Protein AF-A0AAV5E9N5-F1 (afdb_monomer)

InterPro domains:
  IPR011989 Armadillo-like helical [G3DSA:1.25.10.10] (47-480)
  IPR015403 Mon2/Sec7/BIG1-like, HDS [PF09324] (140-222)
  IPR016024 Armadillo-type fold [SSF48371] (84-468)
  IPR032817 Mon2, C-terminal [PF16206] (298-365)

Radius of gyration: 35.7 Å; Cα contacts (8 Å, |Δi|>4): 483; chains: 1; bounding box: 85×36×134 Å

Solvent-accessible surface area (backbone atoms only — not comparable to full-atom values): 30832 Å² total; per-residue (Å²): 134,88,81,91,78,87,80,82,82,82,76,78,86,74,85,72,86,68,75,79,80,85,51,69,66,62,50,52,61,45,59,73,45,53,87,46,60,90,76,55,53,73,65,63,54,51,50,52,55,75,46,47,69,75,46,53,72,65,51,42,40,54,49,50,52,50,44,53,53,53,25,51,58,33,52,66,36,91,88,65,57,45,58,64,49,52,53,51,50,53,52,42,51,63,67,40,65,83,45,63,64,76,49,34,54,58,39,46,55,55,49,44,55,48,52,33,57,44,37,55,39,88,51,61,70,57,14,45,52,47,49,51,51,49,42,57,52,48,58,60,55,47,74,46,86,73,58,89,98,51,60,55,50,22,67,67,42,35,41,57,29,53,30,50,71,68,40,86,51,60,70,51,39,42,47,47,48,52,47,51,48,51,48,45,77,74,39,50,94,47,50,52,53,28,47,57,26,52,33,48,35,42,32,48,30,23,70,45,94,47,64,70,41,25,50,55,39,45,59,46,48,52,49,44,60,72,78,43,44,65,62,34,65,73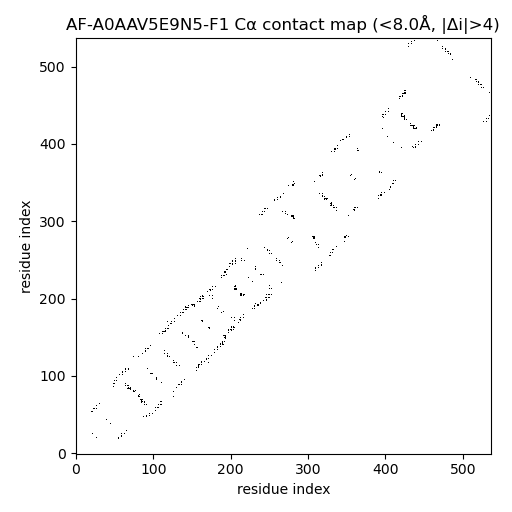,60,43,79,63,39,42,47,40,48,46,53,25,37,55,37,30,42,69,34,92,80,40,70,63,59,17,51,49,29,52,52,48,55,49,48,50,52,53,49,42,58,72,74,63,54,52,36,72,71,86,79,86,76,90,82,92,82,87,86,88,79,94,74,97,68,90,76,74,83,64,68,84,32,48,76,64,52,49,55,50,52,48,48,34,48,57,35,51,69,45,94,46,69,70,54,15,45,50,24,44,51,46,48,48,48,50,48,61,78,51,43,88,41,51,26,60,72,53,47,54,49,43,42,64,72,36,53,48,61,69,70,54,74,80,72,84,69,93,65,93,71,93,74,77,93,71,59,78,65,74,61,51,65,54,49,58,49,42,52,51,46,51,50,50,48,41,58,44,46,57,73,46,33,87,72,48,51,88,48,48,68,57,55,50,49,55,39,35,51,29,38,50,40,93,47,56,70,49,18,53,49,20,48,55,42,48,51,50,44,52,66,68,37,58,91,74,58,52,73,71,55,49,51,51,54,52,50,50,47,52,55,23,55,51,49,44,53,57,55,50,54,52,47,54,52,54,58,71,69,55,82,71,80,77,93,74,75,77,85,71,94,76,82,78,98,50,78,64,60,57,55,50,50,56,50,50,50,52,42,49,52,52,49,52,54,42,51,56,51,48,56,44,48,53,56,49,52,59,50,57,78,74,105

Mean predicted aligned error: 13.65 Å

Organism: NCBI:txid191504

Structure (mmCIF, N/CA/C/O backbone):
data_AF-A0AAV5E9N5-F1
#
_entry.id   AF-A0AAV5E9N5-F1
#
loop_
_atom_site.group_PDB
_atom_site.id
_atom_site.type_symbol
_atom_site.label_atom_id
_atom_site.label_alt_id
_atom_site.label_comp_id
_atom_site.label_asym_id
_atom_site.label_entity_id
_atom_site.label_seq_id
_atom_site.pdbx_PDB_ins_code
_atom_site.Cartn_x
_atom_site.Cartn_y
_atom_site.Cartn_z
_atom_site.occupancy
_atom_site.B_iso_or_equiv
_atom_site.auth_seq_id
_atom_site.auth_comp_id
_atom_site.auth_asym_id
_atom_site.auth_atom_id
_atom_site.pdbx_PDB_model_num
ATOM 1 N N . MET A 1 1 ? -32.784 -13.946 -54.734 1.00 30.20 1 MET A N 1
ATOM 2 C CA . MET A 1 1 ? -32.139 -13.852 -56.064 1.00 30.20 1 MET A CA 1
ATOM 3 C C . MET A 1 1 ? -30.891 -13.001 -55.890 1.00 30.20 1 MET A C 1
ATOM 5 O O . MET A 1 1 ? -31.034 -11.878 -55.443 1.00 30.20 1 MET A O 1
ATOM 9 N N . ALA A 1 2 ? -29.707 -13.621 -55.870 1.00 27.05 2 ALA A N 1
ATOM 10 C CA . ALA A 1 2 ? -28.751 -13.680 -56.996 1.00 27.05 2 ALA A CA 1
ATOM 11 C C . ALA A 1 2 ? -27.851 -12.417 -57.027 1.00 27.05 2 ALA A C 1
ATOM 13 O O . ALA A 1 2 ? -28.372 -11.320 -56.942 1.00 27.05 2 ALA A O 1
ATOM 14 N N . ALA A 1 3 ? -26.523 -12.456 -57.135 1.00 26.92 3 ALA A N 1
ATOM 15 C CA . ALA A 1 3 ? -25.582 -13.544 -57.363 1.00 26.92 3 ALA A CA 1
ATOM 16 C C . ALA A 1 3 ? -24.174 -13.136 -56.883 1.00 26.92 3 ALA A C 1
ATOM 18 O O . ALA A 1 3 ? -23.793 -11.969 -56.933 1.00 26.92 3 ALA A O 1
ATOM 19 N N . VAL A 1 4 ? -23.402 -14.143 -56.477 1.00 36.25 4 VAL A N 1
ATOM 20 C CA . VAL A 1 4 ? -21.949 -14.119 -56.276 1.00 36.25 4 VAL A CA 1
ATOM 21 C C . VAL A 1 4 ? -21.246 -13.943 -57.627 1.00 36.25 4 VAL A C 1
ATOM 23 O O . VAL A 1 4 ? -21.582 -14.643 -58.582 1.00 36.25 4 VAL A O 1
ATOM 26 N N . ARG A 1 5 ? -20.217 -13.088 -57.701 1.00 29.89 5 ARG A N 1
ATOM 27 C CA . ARG A 1 5 ? -19.153 -13.199 -58.713 1.00 29.89 5 ARG A CA 1
ATOM 28 C C . ARG A 1 5 ? -17.839 -12.641 -58.172 1.00 29.89 5 ARG A C 1
ATOM 30 O O . ARG A 1 5 ? -17.752 -11.470 -57.822 1.00 29.89 5 ARG A O 1
ATOM 37 N N . GLY A 1 6 ? -16.845 -13.523 -58.082 1.00 30.81 6 GLY A N 1
ATOM 38 C CA . GLY A 1 6 ? -15.488 -13.208 -57.661 1.00 30.81 6 GLY A CA 1
ATOM 39 C C . GLY A 1 6 ? -14.756 -12.333 -58.676 1.00 30.81 6 GLY A C 1
ATOM 40 O O . GLY A 1 6 ? -14.872 -12.534 -59.885 1.00 30.81 6 GLY A O 1
ATOM 41 N N . GLY A 1 7 ? -13.998 -11.373 -58.153 1.00 26.39 7 GLY A N 1
ATOM 42 C CA . GLY A 1 7 ? -13.010 -10.601 -58.892 1.00 26.39 7 GLY A CA 1
ATOM 43 C C . GLY A 1 7 ? -11.621 -11.171 -58.629 1.00 26.39 7 GLY A C 1
ATOM 44 O O . GLY A 1 7 ? -11.112 -11.094 -57.515 1.00 26.39 7 GLY A O 1
ATOM 45 N N . SER A 1 8 ? -11.044 -11.769 -59.667 1.00 27.89 8 SER A N 1
ATOM 46 C CA . SER A 1 8 ? -9.632 -12.125 -59.767 1.00 27.89 8 SER A CA 1
ATOM 47 C C . SER A 1 8 ? -8.789 -10.848 -59.704 1.00 27.89 8 SER A C 1
ATOM 49 O O . SER A 1 8 ? -8.918 -9.992 -60.577 1.00 27.89 8 SER A O 1
ATOM 51 N N . TYR A 1 9 ? -7.945 -10.704 -58.681 1.00 30.34 9 TYR A N 1
ATOM 52 C CA . TYR A 1 9 ? -6.947 -9.636 -58.624 1.00 30.34 9 TYR A CA 1
ATOM 53 C C . TYR A 1 9 ? -5.724 -10.043 -59.446 1.00 30.34 9 TYR A C 1
ATOM 55 O O . TYR A 1 9 ? -4.782 -10.647 -58.937 1.00 30.34 9 TYR A O 1
ATOM 63 N N . ASP A 1 10 ? -5.756 -9.686 -60.727 1.00 28.98 10 ASP A N 1
ATOM 64 C CA . ASP A 1 10 ? -4.574 -9.608 -61.580 1.00 28.98 10 ASP A CA 1
ATOM 65 C C . ASP A 1 10 ? -3.698 -8.452 -61.074 1.00 28.98 10 ASP A C 1
ATOM 67 O O . ASP A 1 10 ? -3.972 -7.276 -61.316 1.00 28.98 10 ASP A O 1
ATOM 71 N N . SER A 1 11 ? -2.665 -8.777 -60.297 1.00 32.66 11 SER A N 1
ATOM 72 C CA . SER A 1 11 ? -1.640 -7.810 -59.902 1.00 32.66 11 SER A CA 1
ATOM 73 C C . SER A 1 11 ? -0.503 -7.888 -60.906 1.00 32.66 11 SER A C 1
ATOM 75 O O . SER A 1 11 ? 0.444 -8.660 -60.759 1.00 32.66 11 SER A O 1
ATOM 77 N N . THR A 1 12 ? -0.616 -7.069 -61.946 1.00 31.41 12 THR A N 1
ATOM 78 C CA . THR A 1 12 ? 0.484 -6.718 -62.837 1.00 31.41 12 THR A CA 1
ATOM 79 C C . THR A 1 12 ? 1.710 -6.317 -62.024 1.00 31.41 12 THR A C 1
ATOM 81 O O . THR A 1 12 ? 1.676 -5.396 -61.209 1.00 31.41 12 THR A O 1
ATOM 84 N N . THR A 1 13 ? 2.800 -7.028 -62.289 1.00 36.72 13 THR A N 1
ATOM 85 C CA . THR A 1 13 ? 4.178 -6.773 -61.878 1.00 36.72 13 THR A CA 1
ATOM 86 C C . THR A 1 13 ? 4.564 -5.295 -61.971 1.00 36.72 13 THR A C 1
ATOM 88 O O . THR A 1 13 ? 5.008 -4.823 -63.017 1.00 36.72 13 THR A O 1
ATOM 91 N N . ALA A 1 14 ? 4.490 -4.588 -60.846 1.00 30.61 14 ALA A N 1
ATOM 92 C CA . ALA A 1 14 ? 5.323 -3.426 -60.585 1.00 30.61 14 ALA A CA 1
ATOM 93 C C . ALA A 1 14 ? 6.612 -3.927 -59.921 1.00 30.61 14 ALA A C 1
ATOM 95 O O . ALA A 1 14 ? 6.627 -4.307 -58.749 1.00 30.61 14 ALA A O 1
ATOM 96 N N . LYS A 1 15 ? 7.698 -3.980 -60.700 1.00 32.16 15 LYS A N 1
ATOM 97 C CA . LYS A 1 15 ? 9.061 -4.188 -60.200 1.00 32.16 15 LYS A CA 1
ATOM 98 C C . LYS A 1 15 ? 9.440 -3.016 -59.288 1.00 32.16 15 LYS A C 1
ATOM 100 O O . LYS A 1 15 ? 10.055 -2.054 -59.734 1.00 32.16 15 LYS A O 1
ATOM 105 N N . ASN A 1 16 ? 9.095 -3.107 -58.008 1.00 31.19 16 ASN A N 1
ATOM 106 C CA . ASN A 1 16 ? 9.796 -2.359 -56.977 1.00 31.19 16 ASN A CA 1
ATOM 107 C C . ASN A 1 16 ? 11.115 -3.087 -56.726 1.00 31.19 16 ASN A C 1
ATOM 109 O O . ASN A 1 16 ? 11.127 -4.193 -56.188 1.00 31.19 16 ASN A O 1
ATOM 113 N N . ASN A 1 17 ? 12.220 -2.472 -57.147 1.00 31.94 17 ASN A N 1
ATOM 114 C CA . ASN A 1 17 ? 13.570 -2.870 -56.763 1.00 31.94 17 ASN A CA 1
ATOM 115 C C . ASN A 1 17 ? 13.719 -2.694 -55.242 1.00 31.94 17 ASN A C 1
ATOM 117 O O . ASN A 1 17 ? 14.224 -1.680 -54.766 1.00 31.94 17 ASN A O 1
ATOM 121 N N . ALA A 1 18 ? 13.232 -3.664 -54.472 1.00 34.12 18 ALA A N 1
ATOM 122 C CA . ALA A 1 18 ? 13.593 -3.813 -53.077 1.00 34.12 18 ALA A CA 1
ATOM 123 C C . ALA A 1 18 ? 15.033 -4.333 -53.034 1.00 34.12 18 ALA A C 1
ATOM 125 O O . ALA A 1 18 ? 15.325 -5.415 -53.546 1.00 34.12 18 ALA A O 1
ATOM 126 N N . SER A 1 19 ? 15.936 -3.546 -52.452 1.00 39.56 19 SER A N 1
ATOM 127 C CA . SER A 1 19 ? 17.287 -3.997 -52.121 1.00 39.56 19 SER A CA 1
ATOM 128 C C . SER A 1 19 ? 17.212 -5.308 -51.324 1.00 39.56 19 SER A C 1
ATOM 130 O O . SER A 1 19 ? 16.304 -5.455 -50.499 1.00 39.56 19 SER A O 1
ATOM 132 N N . PRO A 1 20 ? 18.128 -6.267 -51.546 1.00 42.06 20 PRO A N 1
ATOM 133 C CA . PRO A 1 20 ? 18.056 -7.565 -50.889 1.00 42.06 20 PRO A CA 1
ATOM 134 C C . PRO A 1 20 ? 18.120 -7.390 -49.365 1.00 42.06 20 PRO A C 1
ATOM 136 O O . PRO A 1 20 ? 18.920 -6.605 -48.854 1.00 42.06 20 PRO A O 1
ATOM 139 N N . LEU A 1 21 ? 17.255 -8.108 -48.641 1.00 47.59 21 LEU A N 1
ATOM 140 C CA . LEU A 1 21 ? 17.295 -8.166 -47.180 1.00 47.59 21 LEU A CA 1
ATOM 141 C C . LEU A 1 21 ? 18.674 -8.668 -46.727 1.00 47.59 21 LEU A C 1
ATOM 143 O O . LEU A 1 21 ? 19.152 -9.696 -47.203 1.00 47.59 21 LEU A O 1
ATOM 147 N N . VAL A 1 22 ? 19.298 -7.937 -45.802 1.00 50.91 22 VAL A N 1
ATOM 148 C CA . VAL A 1 22 ? 20.613 -8.279 -45.245 1.00 50.91 22 VAL A CA 1
ATOM 149 C C . VAL A 1 22 ? 20.519 -9.601 -44.477 1.00 50.91 22 VAL A C 1
ATOM 151 O O . VAL A 1 22 ? 19.621 -9.790 -43.654 1.00 50.91 22 VAL A O 1
ATOM 154 N N . THR A 1 23 ? 21.439 -10.522 -44.761 1.00 53.34 23 THR A N 1
ATOM 155 C CA . THR A 1 23 ? 21.451 -11.877 -44.187 1.00 53.34 23 THR A CA 1
ATOM 156 C C . THR A 1 23 ? 22.115 -11.916 -42.805 1.00 53.34 23 THR A C 1
ATOM 158 O O . THR A 1 23 ? 22.978 -11.099 -42.484 1.00 53.34 23 THR A O 1
ATOM 161 N N . THR A 1 24 ? 21.741 -12.892 -41.973 1.00 44.59 24 THR A N 1
ATOM 162 C CA . THR A 1 24 ? 22.274 -13.081 -40.607 1.00 44.59 24 THR A CA 1
ATOM 163 C C . THR A 1 24 ? 23.797 -13.252 -40.574 1.00 44.59 24 THR A C 1
ATOM 165 O O . THR A 1 24 ? 24.460 -12.823 -39.634 1.00 44.59 24 THR A O 1
ATOM 168 N N . GLU A 1 25 ? 24.366 -13.838 -41.622 1.00 48.44 25 GLU A N 1
ATOM 169 C CA . GLU A 1 25 ? 25.802 -14.096 -41.751 1.00 48.44 25 GLU A CA 1
ATOM 170 C C . GLU A 1 25 ? 26.593 -12.810 -42.047 1.00 48.44 25 GLU A C 1
ATOM 172 O O . GLU A 1 25 ? 27.634 -12.560 -41.439 1.00 48.44 25 GLU A O 1
ATOM 177 N N . GLN A 1 26 ? 26.040 -11.926 -42.889 1.00 53.78 26 GLN A N 1
ATOM 178 C CA . GLN A 1 26 ? 26.585 -10.584 -43.134 1.00 53.78 26 GLN A CA 1
ATOM 179 C C . GLN A 1 26 ? 26.552 -9.719 -41.868 1.00 53.78 26 GLN A C 1
ATOM 181 O O . GLN A 1 26 ? 27.480 -8.954 -41.619 1.00 53.78 26 GLN A O 1
ATOM 186 N N . ILE A 1 27 ? 25.516 -9.877 -41.040 1.00 56.06 27 ILE A N 1
ATOM 187 C CA . ILE A 1 27 ? 25.378 -9.170 -39.761 1.00 56.06 27 ILE A CA 1
ATOM 188 C C . ILE A 1 27 ? 26.407 -9.675 -38.742 1.00 56.06 27 ILE A C 1
ATOM 190 O O . ILE A 1 27 ? 27.070 -8.860 -38.109 1.00 56.06 27 ILE A O 1
ATOM 194 N N . ASN A 1 28 ? 26.607 -10.989 -38.614 1.00 48.66 28 ASN A N 1
ATOM 195 C CA . ASN A 1 28 ? 27.587 -11.549 -37.676 1.00 48.66 28 ASN A CA 1
ATOM 196 C C . ASN A 1 28 ? 29.032 -11.156 -38.028 1.00 48.66 28 ASN A C 1
ATOM 198 O O . ASN A 1 28 ? 29.782 -10.765 -37.135 1.00 48.66 28 ASN A O 1
ATOM 202 N N . ASN A 1 29 ? 29.390 -11.176 -39.317 1.00 54.59 29 ASN A N 1
ATOM 203 C CA . ASN A 1 29 ? 30.703 -10.724 -39.795 1.00 54.59 29 ASN A CA 1
ATOM 204 C C . ASN A 1 29 ? 30.904 -9.205 -39.640 1.00 54.59 29 ASN A C 1
ATOM 206 O O . ASN A 1 29 ? 32.022 -8.735 -39.435 1.00 54.59 29 ASN A O 1
ATOM 210 N N . PHE A 1 30 ? 29.829 -8.419 -39.718 1.00 55.00 30 PHE A N 1
ATOM 211 C CA . PHE A 1 30 ? 29.872 -6.982 -39.454 1.00 55.00 30 PHE A CA 1
ATOM 212 C C . PHE A 1 30 ? 30.038 -6.689 -37.958 1.00 55.00 30 PHE A C 1
ATOM 214 O O . PHE A 1 30 ? 30.866 -5.868 -37.581 1.00 55.00 30 PHE A O 1
ATOM 221 N N . ILE A 1 31 ? 29.317 -7.410 -37.096 1.00 57.25 31 ILE A N 1
ATOM 222 C CA . ILE A 1 31 ? 29.382 -7.269 -35.635 1.00 57.25 31 ILE A CA 1
ATOM 223 C C . ILE A 1 31 ? 30.776 -7.595 -35.094 1.00 57.25 31 ILE A C 1
ATOM 225 O O . ILE A 1 31 ? 31.266 -6.877 -34.226 1.00 57.25 31 ILE A O 1
ATOM 229 N N . SER A 1 32 ? 31.447 -8.627 -35.617 1.00 54.66 32 SER A N 1
ATOM 230 C CA . SER A 1 32 ? 32.843 -8.918 -35.250 1.00 54.66 32 SER A CA 1
ATOM 231 C C . SER A 1 32 ? 33.808 -7.786 -35.623 1.00 54.66 32 SER A C 1
ATOM 233 O O . SER A 1 32 ? 34.842 -7.633 -34.978 1.00 54.66 32 SER A O 1
ATOM 235 N N . ASN A 1 33 ? 33.438 -6.962 -36.607 1.00 48.38 33 ASN A N 1
ATOM 236 C CA . ASN A 1 33 ? 34.205 -5.814 -37.084 1.00 48.38 33 ASN A CA 1
ATOM 237 C C . ASN A 1 33 ? 33.710 -4.468 -36.525 1.00 48.38 33 ASN A C 1
ATOM 239 O O . ASN A 1 33 ? 34.283 -3.440 -36.864 1.00 48.38 33 ASN A O 1
ATOM 243 N N . ILE A 1 34 ? 32.716 -4.432 -35.626 1.00 54.62 34 ILE A N 1
ATOM 244 C CA . ILE A 1 34 ? 32.297 -3.187 -34.944 1.00 54.62 34 ILE A CA 1
ATOM 245 C C . ILE A 1 34 ? 33.426 -2.619 -34.067 1.00 54.62 34 ILE A C 1
ATOM 247 O O . ILE A 1 34 ? 33.481 -1.421 -33.825 1.00 54.62 34 ILE A O 1
ATOM 251 N N . ASN A 1 35 ? 34.400 -3.437 -33.664 1.00 48.75 35 ASN A N 1
ATOM 252 C CA . ASN A 1 35 ? 35.614 -2.946 -33.007 1.00 48.75 35 ASN A CA 1
ATOM 253 C C . ASN A 1 35 ? 36.518 -2.104 -33.941 1.00 48.75 35 ASN A C 1
ATOM 255 O O . ASN A 1 35 ? 37.454 -1.474 -33.459 1.00 48.75 35 ASN A O 1
ATOM 259 N N . LEU A 1 36 ? 36.231 -2.057 -35.252 1.00 49.91 36 LEU A N 1
ATOM 260 C CA . LEU A 1 36 ? 36.839 -1.172 -36.257 1.00 49.91 36 LEU A CA 1
ATOM 261 C C . LEU A 1 36 ? 35.934 0.042 -36.556 1.00 49.91 36 LEU A C 1
ATOM 263 O O . LEU A 1 36 ? 35.765 0.431 -37.712 1.00 49.91 36 LEU A O 1
ATOM 267 N N . LEU A 1 37 ? 35.341 0.644 -35.519 1.00 49.94 37 LEU A N 1
ATOM 268 C CA . LEU A 1 37 ? 34.514 1.862 -35.612 1.00 49.94 37 LEU A CA 1
ATOM 269 C C . LEU A 1 37 ? 35.202 3.017 -36.366 1.00 49.94 37 LEU A C 1
ATOM 271 O O . LEU A 1 37 ? 34.511 3.832 -36.966 1.00 49.94 37 LEU A O 1
ATOM 275 N N . ASP A 1 38 ? 36.537 3.047 -36.411 1.00 50.19 38 ASP A N 1
ATOM 276 C CA . ASP A 1 38 ? 37.305 4.060 -37.147 1.00 50.19 38 ASP A CA 1
ATOM 277 C C . ASP A 1 38 ? 37.276 3.883 -38.681 1.00 50.19 38 ASP A C 1
ATOM 279 O O . ASP A 1 38 ? 37.634 4.808 -39.408 1.00 50.19 38 ASP A O 1
ATOM 283 N N . GLN A 1 39 ? 36.869 2.714 -39.201 1.00 47.75 39 GLN A N 1
ATOM 284 C CA . GLN A 1 39 ? 36.908 2.398 -40.642 1.00 47.75 39 GLN A CA 1
ATOM 285 C C . GLN A 1 39 ? 35.544 2.454 -41.342 1.00 47.75 39 GLN A C 1
ATOM 287 O O . GLN A 1 39 ? 35.489 2.501 -42.571 1.00 47.75 39 GLN A O 1
ATOM 292 N N . ILE A 1 40 ? 34.442 2.454 -40.589 1.00 55.31 40 ILE A N 1
ATOM 293 C CA . ILE A 1 40 ? 33.088 2.607 -41.130 1.00 55.31 40 ILE A CA 1
ATOM 294 C C . ILE A 1 40 ? 32.717 4.075 -40.953 1.00 55.31 40 ILE A C 1
ATOM 296 O O . ILE A 1 40 ? 32.662 4.564 -39.826 1.00 55.31 40 ILE A O 1
ATOM 300 N N . GLY A 1 41 ? 32.477 4.796 -42.047 1.00 57.44 41 GLY A N 1
ATOM 301 C CA . GLY A 1 41 ? 32.100 6.199 -41.959 1.00 57.44 41 GLY A CA 1
ATOM 302 C C . GLY A 1 41 ? 30.880 6.387 -41.052 1.00 57.44 41 GLY A C 1
ATOM 303 O O . GLY A 1 41 ? 29.924 5.606 -41.052 1.00 57.44 41 GLY A O 1
ATOM 304 N N . ILE A 1 42 ? 30.902 7.467 -40.265 1.00 59.62 42 ILE A N 1
ATOM 305 C CA . ILE A 1 42 ? 29.807 7.865 -39.362 1.00 59.62 42 ILE A CA 1
ATOM 306 C C . ILE A 1 42 ? 28.466 7.920 -40.122 1.00 59.62 42 ILE A C 1
ATOM 308 O O . ILE A 1 42 ? 27.401 7.675 -39.552 1.00 59.62 42 ILE A O 1
ATOM 312 N N . PHE A 1 43 ? 28.515 8.206 -41.427 1.00 58.91 43 PHE A N 1
ATOM 313 C CA . PHE A 1 43 ? 27.362 8.225 -42.316 1.00 58.91 43 PHE A CA 1
ATOM 314 C C . PHE A 1 43 ? 26.772 6.829 -42.568 1.00 58.91 43 PHE A C 1
ATOM 316 O O . PHE A 1 43 ? 25.574 6.645 -42.343 1.00 58.91 43 PHE A O 1
ATOM 323 N N . GLU A 1 44 ? 27.570 5.831 -42.972 1.00 64.62 44 GLU A N 1
ATOM 324 C CA . GLU A 1 44 ? 27.070 4.464 -43.180 1.00 64.62 44 GLU A CA 1
ATOM 325 C C . GLU A 1 44 ? 26.555 3.845 -41.876 1.00 64.62 44 GLU A C 1
ATOM 327 O O . GLU A 1 44 ? 25.529 3.163 -41.863 1.00 64.62 44 GLU A O 1
ATOM 332 N N . LEU A 1 45 ? 27.223 4.136 -40.759 1.00 66.06 45 LEU A N 1
ATOM 333 C CA . LEU A 1 45 ? 26.836 3.635 -39.446 1.00 66.06 45 LEU A CA 1
ATOM 334 C C . LEU A 1 45 ? 25.481 4.212 -38.990 1.00 66.06 45 LEU A C 1
ATOM 336 O O . LEU A 1 45 ? 24.578 3.466 -38.604 1.00 66.06 45 LEU A O 1
ATOM 340 N N . ASN A 1 46 ? 25.287 5.531 -39.109 1.00 69.56 46 ASN A N 1
ATOM 341 C CA . ASN A 1 46 ? 23.996 6.169 -38.829 1.00 69.56 46 ASN A CA 1
ATOM 342 C C . ASN A 1 46 ? 22.896 5.681 -39.781 1.00 69.56 46 ASN A C 1
ATOM 344 O O . ASN A 1 46 ? 21.752 5.496 -39.360 1.00 69.56 46 ASN A O 1
ATOM 348 N N . HIS A 1 47 ? 23.242 5.410 -41.041 1.00 75.06 47 HIS A N 1
ATOM 349 C CA . HIS A 1 47 ? 22.314 4.842 -42.009 1.00 75.06 47 HIS A CA 1
ATOM 350 C C . HIS A 1 47 ? 21.820 3.453 -41.573 1.00 75.06 47 HIS A C 1
ATOM 352 O O . HIS A 1 47 ? 20.630 3.167 -41.705 1.00 75.06 47 HIS A O 1
ATOM 358 N N . ILE A 1 48 ? 22.677 2.600 -41.002 1.00 76.25 48 ILE A N 1
ATOM 359 C CA . ILE A 1 48 ? 22.283 1.272 -40.500 1.00 76.25 48 ILE A CA 1
ATOM 360 C C . ILE A 1 48 ? 21.300 1.388 -39.326 1.00 76.25 48 ILE A C 1
ATOM 362 O O . ILE A 1 48 ? 20.261 0.723 -39.327 1.00 76.25 48 ILE A O 1
ATOM 366 N N . PHE A 1 49 ? 21.579 2.257 -38.348 1.00 82.69 49 PHE A N 1
ATOM 367 C CA . PHE A 1 49 ? 20.699 2.439 -37.188 1.00 82.69 49 PHE A CA 1
ATOM 368 C C . PHE A 1 49 ? 19.330 3.009 -37.576 1.00 82.69 49 PHE A C 1
ATOM 370 O O . PHE A 1 49 ? 18.299 2.477 -37.148 1.00 82.69 49 PHE A O 1
ATOM 377 N N . ALA A 1 50 ? 19.308 4.021 -38.449 1.00 80.75 50 ALA A N 1
ATOM 378 C CA . ALA A 1 50 ? 18.077 4.629 -38.955 1.00 80.75 50 ALA A CA 1
ATOM 379 C C . ALA A 1 50 ? 17.211 3.631 -39.746 1.00 80.75 50 ALA A C 1
ATOM 381 O O . ALA A 1 50 ? 15.985 3.663 -39.672 1.00 80.75 50 ALA A O 1
ATOM 382 N N . HIS A 1 51 ? 17.836 2.690 -40.458 1.00 86.44 51 HIS A N 1
ATOM 383 C CA . HIS A 1 51 ? 17.134 1.671 -41.240 1.00 86.44 51 HIS A CA 1
ATOM 384 C C . HIS A 1 51 ? 16.859 0.372 -40.473 1.00 86.44 51 HIS A C 1
ATOM 386 O O . HIS A 1 51 ? 16.365 -0.592 -41.064 1.00 86.44 51 HIS A O 1
ATOM 392 N N . SER A 1 52 ? 17.100 0.339 -39.159 1.00 90.12 52 SER A N 1
ATOM 393 C CA . SER A 1 52 ? 16.859 -0.838 -38.313 1.00 90.12 52 SER A CA 1
ATOM 394 C C . SER A 1 52 ? 15.419 -1.362 -38.391 1.00 90.12 52 SER A C 1
ATOM 396 O O . SER A 1 52 ? 15.211 -2.567 -38.283 1.00 90.12 52 SER A O 1
ATOM 398 N N . GLN A 1 53 ? 14.429 -0.509 -38.682 1.00 89.88 53 GLN A N 1
ATOM 399 C CA . GLN A 1 53 ? 13.029 -0.897 -38.926 1.00 89.88 53 GLN A CA 1
ATOM 400 C C . GLN A 1 53 ? 12.843 -1.854 -40.114 1.00 89.88 53 GLN A C 1
ATOM 402 O O . GLN A 1 53 ? 11.889 -2.630 -40.135 1.00 89.88 53 GLN A O 1
ATOM 407 N N . ARG A 1 54 ? 13.753 -1.829 -41.098 1.00 88.81 54 ARG A N 1
ATOM 408 C CA . ARG A 1 54 ? 13.697 -2.689 -42.292 1.00 88.81 54 ARG A CA 1
ATOM 409 C C . ARG A 1 54 ? 14.269 -4.086 -42.053 1.00 88.81 54 ARG A C 1
ATOM 411 O O . ARG A 1 54 ? 14.085 -4.966 -42.889 1.00 88.81 54 ARG A O 1
ATOM 418 N N . LEU A 1 55 ? 14.950 -4.309 -40.926 1.00 89.69 55 LEU A N 1
ATOM 419 C CA . LEU A 1 55 ? 15.448 -5.634 -40.563 1.00 89.69 55 LEU A CA 1
ATOM 420 C C . LEU A 1 55 ? 14.279 -6.595 -40.316 1.00 89.69 55 LEU A C 1
ATOM 422 O O . LEU A 1 55 ? 13.244 -6.205 -39.763 1.00 89.69 55 LEU A O 1
ATOM 426 N N . ASN A 1 56 ? 14.452 -7.860 -40.698 1.00 92.12 56 ASN A N 1
ATOM 427 C CA . ASN A 1 56 ? 13.485 -8.905 -40.370 1.00 92.12 56 ASN A CA 1
ATOM 428 C C . ASN A 1 56 ? 13.491 -9.212 -38.857 1.00 92.12 56 ASN A C 1
ATOM 430 O O . ASN A 1 56 ? 14.356 -8.746 -38.112 1.00 92.12 56 ASN A O 1
ATOM 434 N N . SER A 1 57 ? 12.511 -9.995 -38.407 1.00 92.25 57 SER A N 1
ATOM 435 C CA . SER A 1 57 ? 12.258 -10.287 -36.993 1.00 92.25 57 SER A CA 1
ATOM 436 C C . SER A 1 57 ? 13.438 -10.894 -36.233 1.00 92.25 57 SER A C 1
ATOM 438 O O . SER A 1 57 ? 13.639 -10.547 -35.072 1.00 92.25 57 SER A O 1
ATOM 440 N N . ASP A 1 58 ? 14.217 -11.779 -36.853 1.00 93.50 58 ASP A N 1
ATOM 441 C CA . ASP A 1 58 ? 15.356 -12.417 -36.185 1.00 93.50 58 ASP A CA 1
ATOM 442 C C . ASP A 1 58 ? 16.620 -11.560 -36.279 1.00 93.50 58 ASP A C 1
ATOM 444 O O . ASP A 1 58 ? 17.358 -11.440 -35.299 1.00 93.50 58 ASP A O 1
ATOM 448 N N . ALA A 1 59 ? 16.819 -10.883 -37.412 1.00 93.19 59 ALA A N 1
ATOM 449 C CA . ALA A 1 59 ? 17.935 -9.974 -37.633 1.00 93.19 59 ALA A CA 1
ATOM 450 C C . ALA A 1 59 ? 17.919 -8.799 -36.648 1.00 93.19 59 ALA A C 1
ATOM 452 O O . ALA A 1 59 ? 18.955 -8.489 -36.065 1.00 93.19 59 ALA A O 1
ATOM 453 N N . ILE A 1 60 ? 16.758 -8.175 -36.401 1.00 94.69 60 ILE A N 1
ATOM 454 C CA . ILE A 1 60 ? 16.668 -7.062 -35.440 1.00 94.69 60 ILE A CA 1
ATOM 455 C C . ILE A 1 60 ? 16.988 -7.516 -34.012 1.00 94.69 60 ILE A C 1
ATOM 457 O O . ILE A 1 60 ? 17.687 -6.816 -33.285 1.00 94.69 60 ILE A O 1
ATOM 461 N N . VAL A 1 61 ? 16.535 -8.707 -33.610 1.00 95.06 61 VAL A N 1
ATOM 462 C CA . VAL A 1 61 ? 16.814 -9.244 -32.271 1.00 95.06 61 VAL A CA 1
ATOM 463 C C . VAL A 1 61 ? 18.301 -9.568 -32.120 1.00 95.06 61 VAL A C 1
ATOM 465 O O . VAL A 1 61 ? 18.893 -9.232 -31.096 1.00 95.06 61 VAL A O 1
ATOM 468 N N . ALA A 1 62 ? 18.921 -10.194 -33.126 1.00 93.88 62 ALA A N 1
ATOM 469 C CA . ALA A 1 62 ? 20.358 -10.467 -33.126 1.00 93.88 62 ALA A CA 1
ATOM 470 C C . ALA A 1 62 ? 21.180 -9.170 -33.082 1.00 93.88 62 ALA A C 1
ATOM 472 O O . ALA A 1 62 ? 22.122 -9.063 -32.297 1.00 93.88 62 ALA A O 1
ATOM 473 N N . PHE A 1 63 ? 20.771 -8.167 -33.861 1.00 93.94 63 PHE A N 1
ATOM 474 C CA . PHE A 1 63 ? 21.417 -6.861 -33.903 1.00 93.94 63 PHE A CA 1
ATOM 475 C C . PHE A 1 63 ? 21.362 -6.144 -32.551 1.00 93.94 63 PHE A C 1
ATOM 477 O O . PHE A 1 63 ? 22.396 -5.705 -32.053 1.00 93.94 63 PHE A O 1
ATOM 484 N N . VAL A 1 64 ? 20.190 -6.101 -31.907 1.00 95.94 64 VAL A N 1
ATOM 485 C CA . VAL A 1 64 ? 20.032 -5.496 -30.574 1.00 95.94 64 VAL A CA 1
ATOM 486 C C . VAL A 1 64 ? 20.885 -6.220 -29.530 1.00 95.94 64 VAL A C 1
ATOM 488 O O . VAL A 1 64 ? 21.584 -5.566 -28.763 1.00 95.94 64 VAL A O 1
ATOM 491 N N . LYS A 1 65 ? 20.911 -7.561 -29.529 1.00 96.00 65 LYS A N 1
ATOM 492 C CA . LYS A 1 65 ? 21.764 -8.339 -28.607 1.00 96.00 65 LYS A CA 1
ATOM 493 C C . LYS A 1 65 ? 23.243 -8.010 -28.766 1.00 96.00 65 LYS A C 1
ATOM 495 O O . LYS A 1 65 ? 23.946 -7.825 -27.773 1.00 96.00 65 LYS A O 1
ATOM 500 N N . ALA A 1 66 ? 23.714 -7.960 -30.006 1.00 94.12 66 ALA A N 1
ATOM 501 C CA . ALA A 1 66 ? 25.098 -7.636 -30.302 1.00 94.12 66 ALA A CA 1
ATOM 502 C C . ALA A 1 66 ? 25.451 -6.213 -29.868 1.00 94.12 66 ALA A C 1
ATOM 504 O O . ALA A 1 66 ? 26.471 -6.015 -29.212 1.00 94.12 66 ALA A O 1
ATOM 505 N N . LEU A 1 67 ? 24.581 -5.245 -30.161 1.00 94.44 67 LEU A N 1
ATOM 506 C CA . LEU A 1 67 ? 24.795 -3.858 -29.774 1.00 94.44 67 LEU A CA 1
ATOM 507 C C . LEU A 1 67 ? 24.812 -3.681 -28.250 1.00 94.44 67 LEU A C 1
ATOM 509 O O . LEU A 1 67 ? 25.694 -3.001 -27.736 1.00 94.44 67 LEU A O 1
ATOM 513 N N . CYS A 1 68 ? 23.914 -4.346 -27.514 1.00 96.50 68 CYS A N 1
ATOM 514 C CA . CYS A 1 68 ? 23.953 -4.378 -26.049 1.00 96.50 68 CYS A CA 1
ATOM 515 C C . CYS A 1 68 ? 25.283 -4.940 -25.530 1.00 96.50 68 CYS A C 1
ATOM 517 O O . CYS A 1 68 ? 25.859 -4.379 -24.602 1.00 96.50 68 CYS A O 1
ATOM 519 N N . LYS A 1 69 ? 25.811 -6.007 -26.144 1.00 94.44 69 LYS A N 1
ATOM 520 C CA . LYS A 1 69 ? 27.106 -6.584 -25.753 1.00 94.44 69 LYS A CA 1
ATOM 521 C C . LYS A 1 69 ? 28.262 -5.605 -25.973 1.00 94.44 69 LYS A C 1
ATOM 523 O O . LYS A 1 69 ? 29.070 -5.433 -25.066 1.00 94.44 69 LYS A O 1
ATOM 528 N N . VAL A 1 70 ? 28.321 -4.953 -27.136 1.00 93.44 70 VAL A N 1
ATOM 529 C CA . VAL A 1 70 ? 29.344 -3.933 -27.430 1.00 93.44 70 VAL A CA 1
ATOM 530 C C . VAL A 1 70 ? 29.217 -2.762 -26.458 1.00 93.44 70 VAL A C 1
ATOM 532 O O . VAL A 1 70 ? 30.208 -2.355 -25.859 1.00 93.44 70 VAL A O 1
ATOM 535 N N . SER A 1 71 ? 27.993 -2.284 -26.214 1.00 94.94 71 SER A N 1
ATOM 536 C CA . SER A 1 71 ? 27.750 -1.203 -25.261 1.00 94.94 71 SER A CA 1
ATOM 537 C C . SER A 1 71 ? 28.197 -1.561 -23.846 1.00 94.94 71 SER A C 1
ATOM 539 O O . SER A 1 71 ? 28.759 -0.709 -23.173 1.00 94.94 71 SER A O 1
ATOM 541 N N . MET A 1 72 ? 27.998 -2.799 -23.381 1.00 93.00 72 MET A N 1
ATOM 542 C CA . MET A 1 72 ? 28.506 -3.211 -22.067 1.00 93.00 72 MET A CA 1
ATOM 543 C C . MET A 1 72 ? 30.033 -3.105 -21.994 1.00 93.00 72 MET A C 1
ATOM 545 O O . MET A 1 72 ? 30.557 -2.619 -20.997 1.00 93.00 72 MET A O 1
ATOM 549 N N . THR A 1 73 ? 30.748 -3.501 -23.050 1.00 90.62 73 THR A N 1
ATOM 550 C CA . THR A 1 73 ? 32.210 -3.357 -23.116 1.00 90.62 73 THR A CA 1
ATOM 551 C C . THR A 1 73 ? 32.644 -1.888 -23.155 1.00 90.62 73 THR A C 1
ATOM 553 O O . THR A 1 73 ? 33.614 -1.528 -22.494 1.00 90.62 73 THR A O 1
ATOM 556 N N . GLU A 1 74 ? 31.921 -1.022 -23.873 1.00 91.50 74 GLU A N 1
ATOM 557 C CA . GLU A 1 74 ? 32.198 0.423 -23.903 1.00 91.50 74 GLU A CA 1
ATOM 558 C C . GLU A 1 74 ? 32.029 1.090 -22.531 1.00 91.50 74 GLU A C 1
ATOM 560 O O . GLU A 1 74 ? 32.835 1.945 -22.157 1.00 91.50 74 GLU A O 1
ATOM 565 N N . LEU A 1 75 ? 31.006 0.681 -21.778 1.00 91.31 75 LEU A N 1
ATOM 566 C CA . LEU A 1 75 ? 30.666 1.247 -20.471 1.00 91.31 75 LEU A CA 1
ATOM 567 C C . LEU A 1 75 ? 31.553 0.720 -19.334 1.00 91.31 75 LEU A C 1
ATOM 569 O O . LEU A 1 75 ? 31.690 1.386 -18.313 1.00 91.31 75 LEU A O 1
ATOM 573 N N . GLN A 1 76 ? 32.161 -0.457 -19.503 1.00 84.19 76 GLN A N 1
ATOM 574 C CA . GLN A 1 76 ? 33.083 -1.061 -18.533 1.00 84.19 76 GLN A CA 1
ATOM 575 C C . GLN A 1 76 ? 34.503 -0.476 -18.582 1.00 84.19 76 GLN A C 1
ATOM 577 O O . GLN A 1 76 ? 35.347 -0.865 -17.776 1.00 84.19 76 GLN A O 1
ATOM 582 N N . SER A 1 77 ? 34.785 0.445 -19.508 1.00 79.62 77 SER A N 1
ATOM 583 C CA . SER A 1 77 ? 36.068 1.149 -19.570 1.00 79.62 77 SER A CA 1
ATOM 584 C C . SER A 1 77 ? 36.306 1.941 -18.269 1.00 79.62 77 SER A C 1
ATOM 586 O O . SER A 1 77 ? 35.540 2.862 -17.976 1.00 79.62 77 SER A O 1
ATOM 588 N N . PRO A 1 78 ? 37.350 1.619 -17.480 1.00 71.50 78 PRO A N 1
ATOM 589 C CA . PRO A 1 78 ? 37.550 2.202 -16.151 1.00 71.50 78 PRO A CA 1
ATOM 590 C C . PRO A 1 78 ? 37.992 3.671 -16.183 1.00 71.50 78 PRO A C 1
ATOM 592 O O . PRO A 1 78 ? 37.829 4.380 -15.195 1.00 71.50 78 PRO A O 1
ATOM 595 N N . THR A 1 79 ? 38.557 4.133 -17.300 1.00 74.25 79 THR A N 1
ATOM 596 C CA . THR A 1 79 ? 39.107 5.490 -17.443 1.00 74.25 79 THR A CA 1
ATOM 597 C C . THR A 1 79 ? 38.280 6.392 -18.352 1.00 74.25 79 THR A C 1
ATOM 599 O O . THR A 1 79 ? 38.327 7.605 -18.188 1.00 74.25 79 THR A O 1
ATOM 602 N N . ASP A 1 80 ? 37.545 5.819 -19.309 1.00 78.56 80 ASP A N 1
ATOM 603 C CA . ASP A 1 80 ? 36.749 6.574 -20.284 1.00 78.56 80 ASP A CA 1
ATOM 604 C C . ASP A 1 80 ? 35.542 5.740 -20.757 1.00 78.56 80 ASP A C 1
ATOM 606 O O . ASP A 1 80 ? 35.631 5.037 -21.774 1.00 78.56 80 ASP A O 1
ATOM 610 N N . PRO A 1 81 ? 34.443 5.705 -19.980 1.00 84.38 81 PRO A N 1
ATOM 611 C CA . PRO A 1 81 ? 33.226 5.000 -20.361 1.00 84.38 81 PRO A CA 1
ATOM 612 C C . PRO A 1 81 ? 32.551 5.716 -21.533 1.00 84.38 81 PRO A C 1
ATOM 614 O O . PRO A 1 81 ? 32.107 6.859 -21.425 1.00 84.38 81 PRO A O 1
ATOM 617 N N . ARG A 1 82 ? 32.431 5.021 -22.666 1.00 87.44 82 ARG A N 1
ATOM 618 C CA . ARG A 1 82 ? 31.836 5.582 -23.886 1.00 87.44 82 ARG A CA 1
ATOM 619 C C . ARG A 1 82 ? 30.350 5.240 -23.951 1.00 87.44 82 ARG A C 1
ATOM 621 O O . ARG A 1 82 ? 29.962 4.086 -23.817 1.00 87.44 82 ARG A O 1
ATOM 628 N N . ILE A 1 83 ? 29.510 6.249 -24.183 1.00 90.19 83 ILE A N 1
ATOM 629 C CA . ILE A 1 83 ? 28.040 6.104 -24.226 1.00 90.19 83 ILE A CA 1
ATOM 630 C C . ILE A 1 83 ? 27.482 5.990 -25.654 1.00 90.19 83 ILE A C 1
ATOM 632 O O . ILE A 1 83 ? 26.271 6.096 -25.864 1.00 90.19 83 ILE A O 1
ATOM 636 N N . PHE A 1 84 ? 28.346 5.810 -26.655 1.00 90.00 84 PHE A N 1
ATOM 637 C CA . PHE A 1 84 ? 27.950 5.842 -28.060 1.00 90.00 84 PHE A CA 1
ATOM 638 C C . PHE A 1 84 ? 26.954 4.724 -28.389 1.00 90.00 84 PHE A C 1
ATOM 640 O O . PHE A 1 84 ? 25.833 5.009 -28.821 1.00 90.00 84 PHE A O 1
ATOM 647 N N . CYS A 1 85 ? 27.307 3.462 -28.118 1.00 92.12 85 CYS A N 1
ATOM 648 C CA . CYS A 1 85 ? 26.398 2.348 -28.378 1.00 92.12 85 CYS A CA 1
ATOM 649 C C . CYS A 1 85 ? 25.139 2.420 -27.508 1.00 92.12 85 CYS A C 1
ATOM 651 O O . CYS A 1 85 ? 24.059 2.085 -27.989 1.00 92.12 85 CYS A O 1
ATOM 653 N N . LEU A 1 86 ? 25.240 2.932 -26.278 1.00 93.44 86 LEU A N 1
ATOM 654 C CA . LEU A 1 86 ? 24.085 3.166 -25.407 1.00 93.44 86 LEU A CA 1
ATOM 655 C C . LEU A 1 86 ? 23.091 4.145 -26.049 1.00 93.44 86 LEU A C 1
ATOM 657 O O . LEU A 1 86 ? 21.895 3.869 -26.105 1.00 93.44 86 LEU A O 1
ATOM 661 N N . THR A 1 87 ? 23.588 5.243 -26.619 1.00 92.62 87 THR A N 1
ATOM 662 C CA . THR A 1 87 ? 22.761 6.227 -27.337 1.00 92.62 87 THR A CA 1
ATOM 663 C C . THR A 1 87 ? 22.078 5.585 -28.545 1.00 92.62 87 THR A C 1
ATOM 665 O O . THR A 1 87 ? 20.884 5.778 -28.778 1.00 92.62 87 THR A O 1
ATOM 668 N N . LYS A 1 88 ? 22.799 4.733 -29.282 1.00 92.94 88 LYS A N 1
ATOM 669 C CA . LYS A 1 88 ? 22.240 4.000 -30.425 1.00 92.94 88 LYS A CA 1
ATOM 670 C C . LYS A 1 88 ? 21.221 2.940 -30.028 1.00 92.94 88 LYS A C 1
ATOM 672 O O . LYS A 1 88 ? 20.247 2.746 -30.753 1.00 92.94 88 LYS A O 1
ATOM 677 N N . ILE A 1 89 ? 21.373 2.308 -28.868 1.00 95.44 89 ILE A N 1
ATOM 678 C CA . ILE A 1 89 ? 20.358 1.411 -28.307 1.00 95.44 89 ILE A CA 1
ATOM 679 C C . ILE A 1 89 ? 19.049 2.170 -28.071 1.00 95.44 89 ILE A C 1
ATOM 681 O O . ILE A 1 89 ? 17.989 1.667 -28.440 1.00 95.44 89 ILE A O 1
ATOM 685 N N . VAL A 1 90 ? 19.117 3.387 -27.526 1.00 94.88 90 VAL A N 1
ATOM 686 C CA . VAL A 1 90 ? 17.938 4.238 -27.299 1.00 94.88 90 VAL A CA 1
ATOM 687 C C . VAL A 1 90 ? 17.263 4.608 -28.622 1.00 94.88 90 VAL A C 1
ATOM 689 O O . VAL A 1 90 ? 16.054 4.427 -28.763 1.00 94.88 90 VAL A O 1
ATOM 692 N N . GLU A 1 91 ? 18.030 5.040 -29.627 1.00 93.31 91 GLU A N 1
ATOM 693 C CA . GLU A 1 91 ? 17.504 5.335 -30.970 1.00 93.31 91 GLU A CA 1
ATOM 694 C C . GLU A 1 91 ? 16.823 4.109 -31.604 1.00 93.31 91 GLU A C 1
ATOM 696 O O . GLU A 1 91 ? 15.700 4.195 -32.099 1.00 93.31 91 GLU A O 1
ATOM 701 N N . ILE A 1 92 ? 17.465 2.937 -31.554 1.00 93.62 92 ILE A N 1
ATOM 702 C CA . ILE A 1 92 ? 16.915 1.695 -32.118 1.00 93.62 92 ILE A CA 1
ATOM 703 C C . ILE A 1 92 ? 15.653 1.267 -31.374 1.00 93.62 92 ILE A C 1
ATOM 705 O O . ILE A 1 92 ? 14.681 0.863 -32.019 1.00 93.62 92 ILE A O 1
ATOM 709 N N . ALA A 1 93 ? 15.642 1.356 -30.043 1.00 94.69 93 ALA A N 1
ATOM 710 C CA . ALA A 1 93 ? 14.453 1.084 -29.246 1.00 94.69 93 ALA A CA 1
ATOM 711 C C . ALA A 1 93 ? 13.302 1.996 -29.686 1.00 94.69 93 ALA A C 1
ATOM 713 O O . ALA A 1 93 ? 12.191 1.514 -29.918 1.00 94.69 93 ALA A O 1
ATOM 714 N N . HIS A 1 94 ? 13.590 3.285 -29.897 1.00 92.62 94 HIS A N 1
ATOM 715 C CA . HIS A 1 94 ? 12.612 4.246 -30.382 1.00 92.62 94 HIS A CA 1
ATOM 716 C C . HIS A 1 94 ? 12.075 3.879 -31.772 1.00 92.62 94 HIS A C 1
ATOM 718 O O . HIS A 1 94 ? 10.866 3.758 -31.961 1.00 92.62 94 HIS A O 1
ATOM 724 N N . TYR A 1 95 ? 12.955 3.617 -32.740 1.00 92.06 95 TYR A N 1
ATOM 725 C CA . TYR A 1 95 ? 12.536 3.287 -34.101 1.00 92.06 95 TYR A CA 1
ATOM 726 C C . TYR A 1 95 ? 11.742 1.979 -34.179 1.00 92.06 95 TYR A C 1
ATOM 728 O O . TYR A 1 95 ? 10.850 1.848 -35.013 1.00 92.06 95 TYR A O 1
ATOM 736 N N . ASN A 1 96 ? 12.027 0.998 -33.325 1.00 92.44 96 ASN A N 1
ATOM 737 C CA . ASN A 1 96 ? 11.449 -0.340 -33.448 1.00 92.44 96 ASN A CA 1
ATOM 738 C C . ASN A 1 96 ? 10.255 -0.594 -32.516 1.00 92.44 96 ASN A C 1
ATOM 740 O O . ASN A 1 96 ? 9.672 -1.678 -32.589 1.00 92.44 96 ASN A O 1
ATOM 744 N N . MET A 1 97 ? 9.832 0.384 -31.704 1.00 89.81 97 MET A N 1
ATOM 745 C CA . MET A 1 97 ? 8.716 0.202 -30.764 1.00 89.81 97 MET A CA 1
ATOM 746 C C . MET A 1 97 ? 7.376 -0.122 -31.442 1.00 89.81 97 MET A C 1
ATOM 748 O O . MET A 1 97 ? 6.537 -0.797 -30.849 1.00 89.81 97 MET A O 1
ATOM 752 N N . ASN A 1 98 ? 7.186 0.302 -32.696 1.00 88.06 98 ASN A N 1
ATOM 753 C CA . ASN A 1 98 ? 5.958 0.075 -33.471 1.00 88.06 98 ASN A CA 1
ATOM 754 C C . ASN A 1 98 ? 5.935 -1.269 -34.219 1.00 88.06 98 ASN A C 1
ATOM 756 O O . ASN A 1 98 ? 5.022 -1.529 -35.002 1.00 88.06 98 ASN A O 1
ATOM 760 N N . ARG A 1 99 ? 6.936 -2.135 -34.012 1.00 90.00 99 ARG A N 1
ATOM 761 C CA . ARG A 1 99 ? 6.940 -3.479 -34.600 1.00 90.00 99 ARG A CA 1
ATOM 762 C C . ARG A 1 99 ? 5.805 -4.337 -34.053 1.00 90.00 99 ARG A C 1
ATOM 764 O O . ARG A 1 99 ? 5.272 -4.096 -32.972 1.00 90.00 99 ARG A O 1
ATOM 771 N N . ILE A 1 100 ? 5.502 -5.408 -34.791 1.00 89.06 100 ILE A N 1
ATOM 772 C CA . ILE A 1 100 ? 4.563 -6.431 -34.334 1.00 89.06 100 ILE A CA 1
ATOM 773 C C . ILE A 1 100 ? 4.955 -6.932 -32.939 1.00 89.06 100 ILE A C 1
ATOM 775 O O . ILE A 1 100 ? 6.128 -7.179 -32.643 1.00 89.06 100 ILE A O 1
ATOM 779 N N . ARG A 1 101 ? 3.940 -7.098 -32.094 1.00 86.62 101 ARG A N 1
ATOM 780 C CA . ARG A 1 101 ? 4.066 -7.352 -30.656 1.00 86.62 101 ARG A CA 1
ATOM 781 C C . ARG A 1 101 ? 5.049 -8.469 -30.306 1.00 86.62 101 ARG A C 1
ATOM 783 O O . ARG A 1 101 ? 5.948 -8.256 -29.507 1.00 86.62 101 ARG A O 1
ATOM 790 N N . LEU A 1 102 ? 4.932 -9.630 -30.953 1.00 89.38 102 LEU A N 1
ATOM 791 C CA . LEU A 1 102 ? 5.789 -10.792 -30.681 1.00 89.38 102 LEU A CA 1
ATOM 792 C C . LEU A 1 102 ? 7.280 -10.491 -30.899 1.00 89.38 102 LEU A C 1
ATOM 794 O O . LEU A 1 102 ? 8.137 -10.979 -30.164 1.00 89.38 102 LEU A O 1
ATOM 798 N N . VAL A 1 103 ? 7.599 -9.670 -31.899 1.00 92.88 103 VAL A N 1
ATOM 799 C CA . VAL A 1 103 ? 8.979 -9.265 -32.188 1.00 92.88 103 VAL A CA 1
ATOM 800 C C . VAL A 1 103 ? 9.431 -8.209 -31.192 1.00 92.88 103 VAL A C 1
ATOM 802 O O . VAL A 1 103 ? 10.533 -8.319 -30.660 1.00 92.88 103 VAL A O 1
ATOM 805 N N . TRP A 1 104 ? 8.575 -7.228 -30.891 1.00 93.00 104 TRP A N 1
ATOM 806 C CA . TRP A 1 104 ? 8.868 -6.213 -29.884 1.00 93.00 104 TRP A CA 1
ATOM 807 C C . TRP A 1 104 ? 9.150 -6.831 -28.514 1.00 93.00 104 TRP A C 1
ATOM 809 O O . TRP A 1 104 ? 10.175 -6.514 -27.934 1.00 93.00 104 TRP A O 1
ATOM 819 N N . THR A 1 105 ? 8.343 -7.780 -28.035 1.00 92.00 105 THR A N 1
ATOM 820 C CA . THR A 1 105 ? 8.595 -8.476 -26.761 1.00 92.00 105 THR A CA 1
ATOM 821 C C . THR A 1 105 ? 9.968 -9.158 -26.742 1.00 92.00 105 THR A C 1
ATOM 823 O O . THR A 1 105 ? 10.681 -9.090 -25.742 1.00 92.00 105 THR A O 1
ATOM 826 N N . ARG A 1 106 ? 10.398 -9.773 -27.857 1.00 95.12 106 ARG A N 1
ATOM 827 C CA . ARG A 1 106 ? 11.741 -10.376 -27.970 1.00 95.12 106 ARG A CA 1
ATOM 828 C C . ARG A 1 106 ? 12.858 -9.330 -27.927 1.00 95.12 106 ARG A C 1
ATOM 830 O O . ARG A 1 106 ? 13.894 -9.599 -27.325 1.00 95.12 106 ARG A O 1
ATOM 837 N N . ILE A 1 107 ? 12.660 -8.173 -28.562 1.00 95.56 107 ILE A N 1
ATOM 838 C CA . ILE A 1 107 ? 13.600 -7.042 -28.514 1.00 95.56 107 ILE A CA 1
ATOM 839 C C . ILE A 1 107 ? 13.649 -6.472 -27.093 1.00 95.56 107 ILE A C 1
ATOM 841 O O . ILE A 1 107 ? 14.723 -6.364 -26.508 1.00 95.56 107 ILE A O 1
ATOM 845 N N . TRP A 1 108 ? 12.486 -6.156 -26.525 1.00 95.75 108 TRP A N 1
ATOM 846 C CA . TRP A 1 108 ? 12.351 -5.525 -25.222 1.00 95.75 108 TRP A CA 1
ATOM 847 C C . TRP A 1 108 ? 12.918 -6.385 -24.107 1.00 95.75 108 TRP A C 1
ATOM 849 O O . TRP A 1 108 ? 13.577 -5.848 -23.234 1.00 95.75 108 TRP A O 1
ATOM 859 N N . LYS A 1 109 ? 12.774 -7.713 -24.165 1.00 95.94 109 LYS A N 1
ATOM 860 C CA . LYS A 1 109 ? 13.428 -8.606 -23.200 1.00 95.94 109 LYS A CA 1
ATOM 861 C C . LYS A 1 109 ? 14.940 -8.354 -23.115 1.00 95.94 109 LYS A C 1
ATOM 863 O O . LYS A 1 109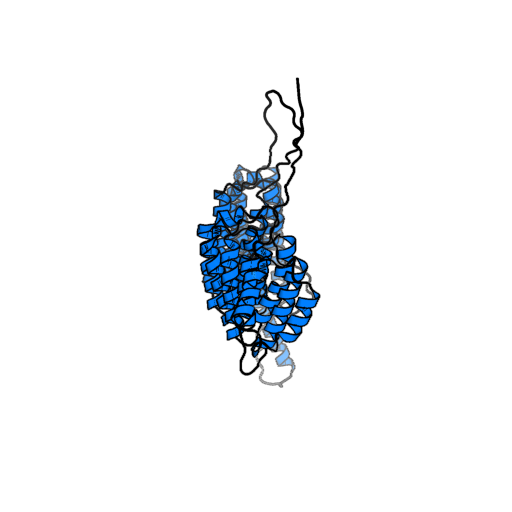 ? 15.476 -8.209 -22.027 1.00 95.94 109 LYS A O 1
ATOM 868 N N . VAL A 1 110 ? 15.609 -8.244 -24.264 1.00 97.81 110 VAL A N 1
ATOM 869 C CA . VAL A 1 110 ? 17.055 -7.970 -24.330 1.00 97.81 110 VAL A CA 1
ATOM 870 C C . VAL A 1 110 ? 17.371 -6.568 -23.811 1.00 97.81 110 VAL A C 1
ATOM 872 O O . VAL A 1 110 ? 18.317 -6.392 -23.048 1.00 97.81 110 VAL A O 1
ATOM 875 N N . LEU A 1 111 ? 16.577 -5.575 -24.217 1.00 97.94 111 LEU A N 1
ATOM 876 C CA . LEU A 1 111 ? 16.769 -4.187 -23.799 1.00 97.94 111 LEU A CA 1
ATOM 877 C C . LEU A 1 111 ? 16.535 -4.001 -22.300 1.00 97.94 111 LEU A C 1
ATOM 879 O O . LEU A 1 111 ? 17.333 -3.347 -21.648 1.00 97.94 111 LEU A O 1
ATOM 883 N N . SER A 1 112 ? 15.479 -4.592 -21.754 1.00 97.19 112 SER A N 1
ATOM 884 C CA . SER A 1 112 ? 15.120 -4.570 -20.337 1.00 97.19 112 SER A CA 1
ATOM 885 C C . SER A 1 112 ? 16.267 -5.099 -19.478 1.00 97.19 112 SER A C 1
ATOM 887 O O . SER A 1 112 ? 16.714 -4.406 -18.567 1.00 97.19 112 SER A O 1
ATOM 889 N N . ASP A 1 113 ? 16.803 -6.278 -19.813 1.00 97.94 113 ASP A N 1
ATOM 890 C CA . ASP A 1 113 ? 17.950 -6.866 -19.108 1.00 97.94 113 ASP A CA 1
ATOM 891 C C . ASP A 1 113 ? 19.178 -5.940 -19.159 1.00 97.94 113 ASP A C 1
ATOM 893 O O . ASP A 1 113 ? 19.886 -5.763 -18.163 1.00 97.94 113 ASP A O 1
ATOM 897 N N . PHE A 1 114 ? 19.409 -5.302 -20.309 1.00 98.12 114 PHE A N 1
ATOM 898 C CA . PHE A 1 114 ? 20.482 -4.330 -20.492 1.00 98.12 114 PHE A CA 1
ATOM 899 C C . PHE A 1 114 ? 20.269 -3.050 -19.659 1.00 98.12 114 PHE A C 1
ATOM 901 O O . PHE A 1 114 ? 21.172 -2.667 -18.918 1.00 98.12 114 PHE A O 1
ATOM 908 N N . PHE A 1 115 ? 19.085 -2.426 -19.701 1.00 98.25 115 PHE A N 1
ATOM 909 C CA . PHE A 1 115 ? 18.756 -1.231 -18.909 1.00 98.25 115 PHE A CA 1
ATOM 910 C C . PHE A 1 115 ? 18.903 -1.494 -17.407 1.00 98.25 115 PHE A C 1
ATOM 912 O O . PHE A 1 115 ? 19.488 -0.671 -16.708 1.00 98.25 115 PHE A O 1
ATOM 919 N N . VAL A 1 116 ? 18.441 -2.649 -16.914 1.00 98.25 116 VAL A N 1
ATOM 920 C CA . VAL A 1 116 ? 18.622 -3.041 -15.506 1.00 98.25 116 VAL A CA 1
ATOM 921 C C . VAL A 1 116 ? 20.102 -3.203 -15.167 1.00 98.25 116 VAL A C 1
ATOM 923 O O . VAL A 1 116 ? 20.556 -2.681 -14.151 1.00 98.25 116 VAL A O 1
ATOM 926 N N . SER A 1 117 ? 20.865 -3.900 -16.012 1.00 97.50 117 SER A N 1
ATOM 927 C CA . SER A 1 117 ? 22.289 -4.157 -15.762 1.00 97.50 117 SER A CA 1
ATOM 928 C C . SER A 1 117 ? 23.103 -2.864 -15.703 1.00 97.50 117 SER A C 1
ATOM 930 O O . SER A 1 117 ? 23.920 -2.689 -14.804 1.00 97.50 117 SER A O 1
ATOM 932 N N . VAL A 1 118 ? 22.859 -1.936 -16.633 1.00 96.69 118 VAL A N 1
ATOM 933 C CA . VAL A 1 118 ? 23.550 -0.639 -16.668 1.00 96.69 118 VAL A CA 1
ATOM 934 C C . VAL A 1 118 ? 23.034 0.298 -15.570 1.00 96.69 118 VAL A C 1
ATOM 936 O O . VAL A 1 118 ? 23.820 1.033 -14.980 1.00 96.69 118 VAL A O 1
ATOM 939 N N . GLY A 1 119 ? 21.739 0.252 -15.243 1.00 96.88 119 GLY A N 1
ATOM 940 C CA . GLY A 1 119 ? 21.142 1.062 -14.174 1.00 96.88 119 GLY A CA 1
ATOM 941 C C . GLY A 1 119 ? 21.653 0.698 -12.777 1.00 96.88 119 GLY A C 1
ATOM 942 O O . GLY A 1 119 ? 21.591 1.519 -11.866 1.00 96.88 119 GLY A O 1
ATOM 943 N N . LEU A 1 120 ? 22.197 -0.512 -12.623 1.00 97.00 120 LEU A N 1
ATOM 944 C CA . LEU A 1 120 ? 22.868 -0.998 -11.414 1.00 97.00 120 LEU A CA 1
ATOM 945 C C . LEU A 1 120 ? 24.397 -0.840 -11.459 1.00 97.00 120 LEU A C 1
ATOM 947 O O . LEU A 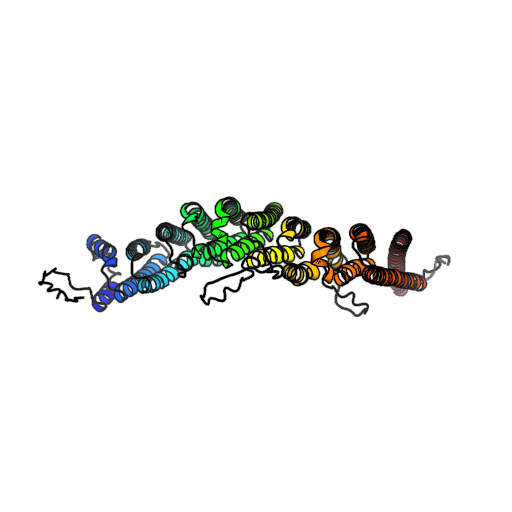1 120 ? 25.090 -1.396 -10.610 1.00 97.00 120 LEU A O 1
ATOM 951 N N . SER A 1 121 ? 24.934 -0.111 -12.441 1.00 93.50 121 SER A N 1
ATOM 952 C CA . SER A 1 121 ? 26.369 0.162 -12.528 1.00 93.50 121 SER A CA 1
ATOM 953 C C . SER A 1 121 ? 26.865 0.973 -11.328 1.00 93.50 121 SER A C 1
ATOM 955 O O . SER A 1 121 ? 26.193 1.890 -10.860 1.00 93.50 121 SER A O 1
ATOM 957 N N . GLU A 1 122 ? 28.090 0.686 -10.883 1.00 91.50 122 GLU A N 1
ATOM 958 C CA . GLU A 1 122 ? 28.802 1.502 -9.890 1.00 91.50 122 GLU A CA 1
ATOM 959 C C . GLU A 1 122 ? 29.167 2.892 -10.436 1.00 91.50 122 GLU A C 1
ATOM 961 O O . GLU A 1 122 ? 29.345 3.841 -9.672 1.00 91.50 122 GLU A O 1
ATOM 966 N N . ASN A 1 123 ? 29.252 3.041 -11.763 1.00 91.94 123 ASN A N 1
ATOM 967 C CA . ASN A 1 123 ? 29.475 4.337 -12.382 1.00 91.94 123 ASN A CA 1
ATOM 968 C C . ASN A 1 123 ? 28.175 5.150 -12.367 1.00 91.94 123 ASN A C 1
ATOM 970 O O . ASN A 1 123 ? 27.293 4.975 -13.212 1.00 91.94 123 ASN A O 1
ATOM 974 N N . LEU A 1 124 ? 28.092 6.077 -11.412 1.00 93.31 124 LEU A N 1
ATOM 975 C CA . LEU A 1 124 ? 26.909 6.899 -11.182 1.00 93.31 124 LEU A CA 1
ATOM 976 C C . LEU A 1 124 ? 26.452 7.665 -12.435 1.00 93.31 124 LEU A C 1
ATOM 978 O O . LEU A 1 124 ? 25.259 7.702 -12.722 1.00 93.31 124 LEU A O 1
ATOM 982 N N . SER A 1 125 ? 27.376 8.243 -13.206 1.00 92.62 125 SER A N 1
ATOM 983 C CA . SER A 1 125 ? 27.040 9.004 -14.418 1.00 92.62 125 SER A CA 1
ATOM 984 C C . SER A 1 125 ? 26.393 8.122 -15.487 1.00 92.62 125 SER A C 1
ATOM 986 O O . SER A 1 125 ? 25.414 8.523 -16.115 1.00 92.62 125 SER A O 1
ATOM 988 N N . VAL A 1 126 ? 26.906 6.901 -15.664 1.00 93.94 126 VAL A N 1
ATOM 989 C CA . VAL A 1 126 ? 26.348 5.911 -16.596 1.00 93.94 126 VAL A CA 1
ATOM 990 C C . VAL A 1 126 ? 24.967 5.444 -16.130 1.00 93.94 126 VAL A C 1
ATOM 992 O O . VAL A 1 126 ? 24.033 5.412 -16.934 1.00 93.94 126 VAL A O 1
ATOM 995 N N . ALA A 1 127 ? 24.816 5.142 -14.836 1.00 95.94 127 ALA A N 1
ATOM 996 C CA . ALA A 1 127 ? 23.541 4.740 -14.245 1.00 95.94 127 ALA A CA 1
ATOM 997 C C . ALA A 1 127 ? 22.473 5.845 -14.387 1.00 95.94 127 ALA A C 1
ATOM 999 O O . ALA A 1 127 ? 21.351 5.585 -14.817 1.00 95.94 127 ALA A O 1
ATOM 1000 N N . ILE A 1 128 ? 22.826 7.103 -14.107 1.00 94.88 128 ILE A N 1
ATOM 1001 C CA . ILE A 1 128 ? 21.930 8.255 -14.292 1.00 94.88 128 ILE A CA 1
ATOM 1002 C C . ILE A 1 128 ? 21.518 8.393 -15.761 1.00 94.88 128 ILE A C 1
ATOM 1004 O O . ILE A 1 128 ? 20.329 8.523 -16.056 1.00 94.88 128 ILE A O 1
ATOM 1008 N N . PHE A 1 129 ? 22.479 8.329 -16.687 1.00 95.38 129 PHE A N 1
ATOM 1009 C CA . PHE A 1 129 ? 22.203 8.483 -18.114 1.00 95.38 129 PHE A CA 1
ATOM 1010 C C . PHE A 1 129 ? 21.260 7.394 -18.640 1.00 95.38 129 PHE A C 1
ATOM 1012 O O . PHE A 1 129 ? 20.332 7.691 -19.397 1.00 95.38 129 PHE A O 1
ATOM 1019 N N . VAL A 1 130 ? 21.467 6.133 -18.246 1.00 97.12 130 VAL A N 1
ATOM 1020 C CA . VAL A 1 130 ? 20.629 5.022 -18.721 1.00 97.12 130 VAL A CA 1
ATOM 1021 C C . VAL A 1 130 ? 19.219 5.081 -18.134 1.00 97.12 130 VAL A C 1
ATOM 1023 O O . VAL A 1 130 ? 18.257 4.803 -18.851 1.00 97.12 130 VAL A O 1
ATOM 1026 N N . MET A 1 131 ? 19.070 5.513 -16.875 1.00 97.75 131 MET A N 1
ATOM 1027 C CA . MET A 1 131 ? 17.752 5.682 -16.259 1.00 97.75 131 MET A CA 1
ATOM 1028 C C . MET A 1 131 ? 16.988 6.862 -16.866 1.00 97.75 131 MET A C 1
ATOM 1030 O O . MET A 1 131 ? 15.786 6.745 -17.111 1.00 97.75 131 MET A O 1
ATOM 1034 N N . ASP A 1 132 ? 17.669 7.962 -17.200 1.00 96.25 132 ASP A N 1
ATOM 1035 C CA . ASP A 1 132 ? 17.043 9.058 -17.942 1.00 96.25 132 ASP A CA 1
ATOM 1036 C C . ASP A 1 132 ? 16.663 8.642 -19.372 1.00 96.25 132 ASP A C 1
ATOM 1038 O O . ASP A 1 132 ? 15.558 8.919 -19.838 1.00 96.25 132 ASP A O 1
ATOM 1042 N N . SER A 1 133 ? 17.534 7.894 -20.050 1.00 96.81 133 SER A N 1
ATOM 1043 C CA . SER A 1 133 ? 17.251 7.339 -21.378 1.00 96.81 133 SER A CA 1
ATOM 1044 C C . SER A 1 133 ? 16.018 6.431 -21.367 1.00 96.81 133 SER A C 1
ATOM 1046 O O . SER A 1 133 ? 15.153 6.528 -22.242 1.00 96.81 133 SER A O 1
ATOM 1048 N N . LEU A 1 134 ? 15.895 5.580 -20.343 1.00 97.44 134 LEU A N 1
ATOM 1049 C CA . LEU A 1 134 ? 14.721 4.740 -20.146 1.00 97.44 134 LEU A CA 1
ATOM 1050 C C . LEU A 1 134 ? 13.457 5.586 -19.922 1.00 97.44 134 LEU A C 1
ATOM 1052 O O . LEU A 1 134 ? 12.418 5.279 -20.506 1.00 97.44 134 LEU A O 1
ATOM 1056 N N . ARG A 1 135 ? 13.540 6.676 -19.143 1.00 96.31 135 ARG A N 1
ATOM 1057 C CA . ARG A 1 135 ? 12.426 7.625 -18.934 1.00 96.31 135 ARG A CA 1
ATOM 1058 C C . ARG A 1 135 ? 11.974 8.252 -20.249 1.00 96.31 135 ARG A C 1
ATOM 1060 O O . ARG A 1 135 ? 10.773 8.329 -20.500 1.00 96.31 135 ARG A O 1
ATOM 1067 N N . GLN A 1 136 ? 12.905 8.681 -21.100 1.00 95.12 136 GLN A N 1
ATOM 1068 C CA . GLN A 1 136 ? 12.571 9.271 -22.401 1.00 95.12 136 GLN A CA 1
ATOM 1069 C C . GLN A 1 136 ? 11.812 8.281 -23.295 1.00 95.12 136 GLN A C 1
ATOM 1071 O O . GLN A 1 136 ? 10.798 8.640 -23.900 1.00 95.12 136 GLN A O 1
ATOM 1076 N N . LEU A 1 137 ? 12.257 7.020 -23.336 1.00 95.31 137 LEU A N 1
ATOM 1077 C CA . LEU A 1 137 ? 11.557 5.969 -24.072 1.00 95.31 137 LEU A CA 1
ATOM 1078 C C . LEU A 1 137 ? 10.186 5.665 -23.460 1.00 95.31 137 LEU A C 1
ATOM 1080 O O . LEU A 1 137 ? 9.211 5.573 -24.201 1.00 95.31 137 LEU A O 1
ATOM 1084 N N . ALA A 1 138 ? 10.094 5.565 -22.133 1.00 94.81 138 ALA A N 1
ATOM 1085 C CA . ALA A 1 138 ? 8.847 5.303 -21.419 1.00 94.81 138 ALA A CA 1
ATOM 1086 C C . ALA A 1 138 ? 7.799 6.397 -21.665 1.00 94.81 138 ALA A C 1
ATOM 1088 O O . ALA A 1 138 ? 6.655 6.081 -21.975 1.00 94.81 138 ALA A O 1
ATOM 1089 N N . MET A 1 139 ? 8.194 7.674 -21.632 1.00 92.50 139 MET A N 1
ATOM 1090 C CA . MET A 1 139 ? 7.306 8.800 -21.946 1.00 92.50 139 MET A CA 1
ATOM 1091 C C . MET A 1 139 ? 6.700 8.693 -23.346 1.00 92.50 139 MET A C 1
ATOM 1093 O O . MET A 1 139 ? 5.518 8.977 -23.519 1.00 92.50 139 MET A O 1
ATOM 1097 N N . LYS A 1 140 ? 7.492 8.270 -24.339 1.00 91.38 140 LYS A N 1
ATOM 1098 C CA . LYS A 1 140 ? 7.008 8.026 -25.707 1.00 91.38 140 LYS A CA 1
ATOM 1099 C C . LYS A 1 140 ? 6.171 6.768 -25.824 1.00 91.38 140 LYS A C 1
ATOM 1101 O O . LYS A 1 140 ? 5.200 6.733 -26.569 1.00 91.38 140 LYS A O 1
ATOM 1106 N N . PHE A 1 141 ? 6.530 5.737 -25.084 1.00 88.69 141 PHE A N 1
ATOM 1107 C CA . PHE A 1 141 ? 5.839 4.467 -25.132 1.00 88.69 141 PHE A CA 1
ATOM 1108 C C . PHE A 1 141 ? 4.450 4.535 -24.481 1.00 88.69 141 PHE A C 1
ATOM 1110 O O . PHE A 1 141 ? 3.509 3.957 -25.016 1.00 88.69 141 PHE A O 1
ATOM 1117 N N . LEU A 1 142 ? 4.300 5.315 -23.406 1.00 90.44 142 LEU A N 1
ATOM 1118 C CA . LEU A 1 142 ? 3.018 5.603 -22.752 1.00 90.44 142 LEU A CA 1
ATOM 1119 C C . LEU A 1 142 ? 2.084 6.493 -23.593 1.00 90.44 142 LEU A C 1
ATOM 1121 O O . LEU A 1 142 ? 0.894 6.542 -23.311 1.00 90.44 142 LEU A O 1
ATOM 1125 N N . GLU A 1 143 ? 2.561 7.168 -24.650 1.00 88.38 143 GLU A N 1
ATOM 1126 C CA . GLU A 1 143 ? 1.673 7.869 -25.604 1.00 88.38 143 GLU A CA 1
ATOM 1127 C C . GLU A 1 143 ? 0.787 6.886 -26.393 1.00 88.38 143 GLU A C 1
ATOM 1129 O O . GLU A 1 143 ? -0.189 7.293 -27.019 1.00 88.38 143 GLU A O 1
ATOM 1134 N N . ARG A 1 144 ? 1.108 5.588 -26.363 1.00 83.75 144 ARG A N 1
ATOM 1135 C CA . ARG A 1 144 ? 0.366 4.541 -27.064 1.00 83.75 144 ARG A CA 1
ATOM 1136 C C . ARG A 1 144 ? -0.729 3.974 -26.173 1.00 83.75 144 ARG A C 1
ATOM 1138 O O . ARG A 1 144 ? -0.482 3.630 -25.018 1.00 83.75 144 ARG A O 1
ATOM 1145 N N . GLU A 1 145 ? -1.914 3.807 -26.744 1.00 78.38 145 GLU A N 1
ATOM 1146 C CA . GLU A 1 145 ? -3.011 3.126 -26.063 1.00 78.38 145 GLU A CA 1
ATOM 1147 C C . GLU A 1 145 ? -2.674 1.657 -25.804 1.00 78.38 145 GLU A C 1
ATOM 1149 O O . GLU A 1 145 ? -2.120 0.953 -26.658 1.00 78.38 145 GLU A O 1
ATOM 1154 N N . GLU A 1 146 ? -3.020 1.199 -24.603 1.00 80.25 146 GLU A N 1
ATOM 1155 C CA . GLU A 1 146 ? -2.903 -0.199 -24.224 1.00 80.25 146 GLU A CA 1
ATOM 1156 C C . GLU A 1 146 ? -4.209 -0.944 -24.512 1.00 80.25 146 GLU A C 1
ATOM 1158 O O . GLU A 1 146 ? -5.273 -0.574 -24.023 1.00 80.25 146 GLU A O 1
ATOM 1163 N N . LEU A 1 147 ? -4.124 -1.988 -25.345 1.00 73.00 147 LEU A N 1
ATOM 1164 C CA . LEU A 1 147 ? -5.265 -2.848 -25.659 1.00 73.00 147 LEU A CA 1
ATOM 1165 C C . LEU A 1 147 ? -5.647 -3.685 -24.432 1.00 73.00 147 LEU A C 1
ATOM 1167 O O . LEU A 1 147 ? -4.771 -4.202 -23.738 1.00 73.00 147 LEU A O 1
ATOM 1171 N N . ALA A 1 148 ? -6.950 -3.890 -24.224 1.00 64.06 148 ALA A N 1
ATOM 1172 C CA . ALA A 1 148 ? -7.469 -4.727 -23.145 1.00 64.06 148 ALA A CA 1
ATOM 1173 C C . ALA A 1 148 ? -6.825 -6.133 -23.150 1.00 64.06 148 ALA A C 1
ATOM 1175 O O . ALA A 1 148 ? -6.678 -6.754 -24.207 1.00 64.06 148 ALA A O 1
ATOM 1176 N N . ASN A 1 149 ? -6.460 -6.639 -21.966 1.00 65.12 149 ASN A N 1
ATOM 1177 C CA . ASN A 1 149 ? -5.778 -7.927 -21.740 1.00 65.12 149 ASN A CA 1
ATOM 1178 C C . ASN A 1 149 ? -4.325 -8.015 -22.250 1.00 65.12 149 ASN A C 1
ATOM 1180 O O . ASN A 1 149 ? -3.788 -9.115 -22.433 1.00 65.12 149 ASN A O 1
ATOM 1184 N N . TYR A 1 150 ? -3.663 -6.882 -22.492 1.00 74.31 150 TYR A N 1
ATOM 1185 C CA . TYR A 1 150 ? -2.224 -6.853 -22.726 1.00 74.31 150 TYR A CA 1
ATOM 1186 C C . TYR A 1 150 ? -1.525 -5.926 -21.744 1.00 74.31 150 TYR A C 1
ATOM 1188 O O . TYR A 1 150 ? -1.669 -4.724 -21.862 1.00 74.31 150 TYR A O 1
ATOM 1196 N N . ASN A 1 151 ? -0.704 -6.486 -20.853 1.00 82.19 151 ASN A N 1
ATOM 1197 C CA . ASN A 1 151 ? -0.101 -5.738 -19.748 1.00 82.19 151 ASN A CA 1
ATOM 1198 C C . ASN A 1 151 ? 1.347 -5.321 -20.053 1.00 82.19 151 ASN A C 1
ATOM 1200 O O . ASN A 1 151 ? 2.289 -5.665 -19.335 1.00 82.19 151 ASN A O 1
ATOM 1204 N N . PHE A 1 152 ? 1.545 -4.645 -21.180 1.00 83.69 152 PHE A N 1
ATOM 1205 C CA . PHE A 1 152 ? 2.869 -4.345 -21.721 1.00 83.69 152 PHE A CA 1
ATOM 1206 C C . PHE A 1 152 ? 3.498 -3.095 -21.129 1.00 83.69 152 PHE A C 1
ATOM 1208 O O . PHE A 1 152 ? 4.725 -2.998 -21.080 1.00 83.69 152 PHE A O 1
ATOM 1215 N N . GLN A 1 153 ? 2.685 -2.148 -20.663 1.00 91.00 153 GLN A N 1
ATOM 1216 C CA . GLN A 1 153 ? 3.189 -1.006 -19.913 1.00 91.00 153 GLN A CA 1
ATOM 1217 C C . GLN A 1 153 ? 3.875 -1.477 -18.629 1.00 91.00 153 GLN A C 1
ATOM 1219 O O . GLN A 1 153 ? 4.948 -0.977 -18.296 1.00 91.00 153 GLN A O 1
ATOM 1224 N N . ASN A 1 154 ? 3.319 -2.490 -17.952 1.00 91.50 154 ASN A N 1
ATOM 1225 C CA . ASN A 1 154 ? 3.971 -3.100 -16.797 1.00 91.50 154 ASN A CA 1
ATOM 1226 C C . ASN A 1 154 ? 5.343 -3.701 -17.156 1.00 91.50 154 ASN A C 1
ATOM 1228 O O . ASN A 1 154 ? 6.325 -3.418 -16.482 1.00 91.50 154 ASN A O 1
ATOM 1232 N N . GLU A 1 155 ? 5.440 -4.489 -18.234 1.00 91.31 155 GLU A N 1
ATOM 1233 C CA . GLU A 1 155 ? 6.723 -5.057 -18.692 1.00 91.31 155 GLU A CA 1
ATOM 1234 C C . GLU A 1 155 ? 7.744 -3.974 -19.074 1.00 91.31 155 GLU A C 1
ATOM 1236 O O . GLU A 1 155 ? 8.945 -4.136 -18.852 1.00 91.31 155 GLU A O 1
ATOM 1241 N N . PHE A 1 156 ? 7.279 -2.865 -19.650 1.00 94.06 156 PHE A N 1
ATOM 1242 C CA . PHE A 1 156 ? 8.140 -1.756 -20.046 1.00 94.06 156 PHE A CA 1
ATOM 1243 C C . PHE A 1 156 ? 8.679 -0.975 -18.846 1.00 94.06 156 PHE A C 1
ATOM 1245 O O . PHE A 1 156 ? 9.839 -0.573 -18.837 1.00 94.06 156 PHE A O 1
ATOM 1252 N N . LEU A 1 157 ? 7.853 -0.750 -17.824 1.00 96.31 157 LEU A N 1
ATOM 1253 C CA . LEU A 1 157 ? 8.238 0.023 -16.643 1.00 96.31 157 LEU A CA 1
ATOM 1254 C C . LEU A 1 157 ? 8.965 -0.814 -15.579 1.00 96.31 157 LEU A C 1
ATOM 1256 O O . LEU A 1 157 ? 9.600 -0.248 -14.687 1.00 96.31 157 LEU A O 1
ATOM 1260 N N . GLN A 1 158 ? 8.934 -2.142 -15.691 1.00 96.44 158 GLN A N 1
ATOM 1261 C CA . GLN A 1 158 ? 9.552 -3.070 -14.744 1.00 96.44 158 GLN A CA 1
ATOM 1262 C C . GLN A 1 158 ? 11.034 -2.778 -14.421 1.00 96.44 158 GLN A C 1
ATOM 1264 O O . GLN A 1 158 ? 11.392 -2.875 -13.242 1.00 96.44 158 GLN A O 1
ATOM 1269 N N . PRO A 1 159 ? 11.895 -2.347 -15.369 1.00 98.25 159 PRO A N 1
ATOM 1270 C CA . PRO A 1 159 ? 13.274 -1.990 -15.050 1.00 98.25 159 PRO A CA 1
ATOM 1271 C C . PRO A 1 159 ? 13.405 -0.888 -13.991 1.00 98.25 159 PRO A C 1
ATOM 1273 O O . PRO A 1 159 ? 14.293 -0.978 -13.147 1.00 98.25 159 PRO A O 1
ATOM 1276 N N . PHE A 1 160 ? 12.505 0.107 -13.958 1.00 98.56 160 PHE A N 1
ATOM 1277 C CA . PHE A 1 160 ? 12.512 1.129 -12.901 1.00 98.56 160 PHE A CA 1
ATOM 1278 C C . PHE A 1 160 ? 12.317 0.503 -11.520 1.00 98.56 160 PHE A C 1
ATOM 1280 O O . PHE A 1 160 ? 13.047 0.832 -10.589 1.00 98.56 160 PHE A O 1
ATOM 1287 N N . ALA A 1 161 ? 11.370 -0.431 -11.396 1.00 97.88 161 ALA A N 1
ATOM 1288 C CA . ALA A 1 161 ? 11.097 -1.129 -10.144 1.00 97.88 161 ALA A CA 1
ATOM 1289 C C . ALA A 1 161 ? 12.299 -1.965 -9.681 1.00 97.88 161 ALA A C 1
ATOM 1291 O O . ALA A 1 161 ? 12.673 -1.909 -8.510 1.00 97.88 161 ALA A O 1
ATOM 1292 N N . VAL A 1 162 ? 12.940 -2.699 -10.596 1.00 98.31 162 VAL A N 1
ATOM 1293 C CA . VAL A 1 162 ? 14.108 -3.529 -10.259 1.00 98.31 162 VAL A CA 1
ATOM 1294 C C . VAL A 1 162 ? 15.289 -2.676 -9.821 1.00 98.31 162 VAL A C 1
ATOM 1296 O O . VAL A 1 162 ? 15.921 -2.992 -8.813 1.00 98.31 162 VAL A O 1
ATOM 1299 N N . VAL A 1 163 ? 15.594 -1.604 -10.558 1.00 98.50 163 VAL A N 1
ATOM 1300 C CA . VAL A 1 163 ? 16.730 -0.738 -10.223 1.00 98.50 163 VAL A CA 1
ATOM 1301 C C . VAL A 1 163 ? 16.460 0.016 -8.919 1.00 98.50 163 VAL A C 1
ATOM 1303 O O . VAL A 1 163 ? 17.357 0.091 -8.085 1.00 98.50 163 VAL A O 1
ATOM 1306 N N . MET A 1 164 ? 15.228 0.478 -8.676 1.00 98.12 164 MET A N 1
ATOM 1307 C CA . MET A 1 164 ? 14.843 1.120 -7.412 1.00 98.12 164 MET A CA 1
ATOM 1308 C C . MET A 1 164 ? 15.102 0.214 -6.201 1.00 98.12 164 MET A C 1
ATOM 1310 O O . MET A 1 164 ? 15.619 0.670 -5.188 1.00 98.12 164 MET A O 1
ATOM 1314 N N . GLN A 1 165 ? 14.769 -1.075 -6.314 1.00 97.50 165 GLN A N 1
ATOM 1315 C CA . GLN A 1 165 ? 14.915 -2.042 -5.221 1.00 97.50 165 GLN A CA 1
ATOM 1316 C C . GLN A 1 165 ? 16.358 -2.506 -4.997 1.00 97.50 165 GLN A C 1
ATOM 1318 O O . GLN A 1 165 ? 16.709 -2.881 -3.882 1.00 97.50 165 GLN A O 1
ATOM 1323 N N . LYS A 1 166 ? 17.180 -2.548 -6.052 1.00 97.88 166 LYS A N 1
ATOM 1324 C CA . LYS A 1 166 ? 18.526 -3.147 -6.004 1.00 97.88 166 LYS A CA 1
ATOM 1325 C C . LYS A 1 166 ? 19.666 -2.133 -5.974 1.00 97.88 166 LYS A C 1
ATOM 1327 O O . LYS A 1 166 ? 20.784 -2.509 -5.636 1.00 97.88 166 LYS A O 1
ATOM 1332 N N . SER A 1 167 ? 19.429 -0.885 -6.372 1.00 97.12 167 SER A N 1
ATOM 1333 C CA . SER A 1 167 ? 20.491 0.116 -6.452 1.00 97.12 167 SER A CA 1
ATOM 1334 C C . SER A 1 167 ? 20.904 0.598 -5.066 1.00 97.12 167 SER A C 1
ATOM 1336 O O . SER A 1 167 ? 20.098 1.141 -4.309 1.00 97.12 167 SER A O 1
ATOM 1338 N N . ASN A 1 168 ? 22.197 0.496 -4.768 1.00 95.12 168 ASN A N 1
ATOM 1339 C CA . ASN A 1 168 ? 22.775 1.081 -3.560 1.00 95.12 168 ASN A CA 1
ATOM 1340 C C . ASN A 1 168 ? 22.951 2.600 -3.683 1.00 95.12 168 ASN A C 1
ATOM 1342 O O . ASN A 1 168 ? 23.048 3.268 -2.657 1.00 95.12 168 ASN A O 1
ATOM 1346 N N . ALA A 1 169 ? 22.945 3.144 -4.908 1.00 96.62 169 ALA A N 1
ATOM 1347 C CA . ALA A 1 169 ? 23.146 4.560 -5.187 1.00 96.62 169 ALA A CA 1
ATOM 1348 C C . ALA A 1 169 ? 21.840 5.352 -4.983 1.00 96.62 169 ALA A C 1
ATOM 1350 O O . ALA A 1 169 ? 20.909 5.255 -5.791 1.00 96.62 169 ALA A O 1
ATOM 1351 N N . PRO A 1 170 ? 21.741 6.158 -3.922 1.00 96.88 170 PRO A N 1
ATOM 1352 C CA . PRO A 1 170 ? 20.516 6.883 -3.613 1.00 96.88 170 PRO A CA 1
ATOM 1353 C C . PRO A 1 170 ? 20.181 7.986 -4.623 1.00 96.88 170 PRO A C 1
ATOM 1355 O O . PRO A 1 170 ? 19.009 8.282 -4.819 1.00 96.88 170 PRO A O 1
ATOM 1358 N N . GLU A 1 171 ? 21.169 8.564 -5.304 1.00 97.56 171 GLU A N 1
ATOM 1359 C CA . GLU A 1 171 ? 20.956 9.526 -6.390 1.00 97.56 171 GLU A CA 1
ATOM 1360 C C . GLU A 1 171 ? 20.206 8.870 -7.564 1.00 97.56 171 GLU A C 1
ATOM 1362 O O . GLU A 1 171 ? 19.331 9.489 -8.169 1.00 97.56 171 GLU A O 1
ATOM 1367 N N . VAL A 1 172 ? 20.493 7.590 -7.847 1.00 97.94 172 VAL A N 1
ATOM 1368 C CA . VAL A 1 172 ? 19.777 6.797 -8.861 1.00 97.94 172 VAL A CA 1
ATOM 1369 C C . VAL A 1 172 ? 18.356 6.491 -8.393 1.00 97.94 172 VAL A C 1
ATOM 1371 O O . VAL A 1 172 ? 17.413 6.656 -9.163 1.00 97.94 172 VAL A O 1
ATOM 1374 N N . ARG A 1 173 ? 18.175 6.085 -7.129 1.00 98.31 173 ARG A N 1
ATOM 1375 C CA . ARG A 1 173 ? 16.842 5.817 -6.561 1.00 98.31 173 ARG A CA 1
ATOM 1376 C C . ARG A 1 173 ? 15.959 7.067 -6.562 1.00 98.31 173 ARG A C 1
ATOM 1378 O O . ARG A 1 173 ? 14.819 7.017 -7.017 1.00 98.31 173 ARG A O 1
ATOM 1385 N N . GLU A 1 174 ? 16.503 8.213 -6.157 1.00 98.12 174 GLU A N 1
ATOM 1386 C CA . GLU A 1 174 ? 15.806 9.499 -6.216 1.00 98.12 174 GLU A CA 1
ATOM 1387 C C . GLU A 1 174 ? 15.438 9.884 -7.656 1.00 98.12 174 GLU A C 1
ATOM 1389 O O . GLU A 1 174 ? 14.303 10.290 -7.919 1.00 98.12 174 GLU A O 1
ATOM 1394 N N . LEU A 1 175 ? 16.363 9.708 -8.608 1.00 98.12 175 LEU A N 1
ATOM 1395 C CA . LEU A 1 175 ? 16.091 9.930 -10.026 1.00 98.12 175 LEU A CA 1
ATOM 1396 C C . LEU A 1 175 ? 14.938 9.052 -10.519 1.00 98.12 175 LEU A C 1
ATOM 1398 O O . LEU A 1 175 ? 14.062 9.559 -11.214 1.00 98.12 175 LEU A O 1
ATOM 1402 N N . ILE A 1 176 ? 14.899 7.769 -10.151 1.00 98.56 176 ILE A N 1
ATOM 1403 C CA . ILE A 1 176 ? 13.823 6.854 -10.550 1.00 98.56 176 ILE A CA 1
ATOM 1404 C C . ILE A 1 176 ? 12.473 7.348 -10.043 1.00 98.56 176 ILE A C 1
ATOM 1406 O O . ILE A 1 176 ? 11.528 7.418 -10.830 1.00 98.56 176 ILE A O 1
ATOM 1410 N N . VAL A 1 177 ? 12.387 7.743 -8.770 1.00 98.38 177 VAL A N 1
ATOM 1411 C CA . VAL A 1 177 ? 11.148 8.302 -8.215 1.00 98.38 177 VAL A CA 1
ATOM 1412 C C . VAL A 1 177 ? 10.735 9.544 -9.005 1.00 98.38 177 VAL A C 1
ATOM 1414 O O . VAL A 1 177 ? 9.600 9.602 -9.465 1.00 98.38 177 VAL A O 1
ATOM 1417 N N . ARG A 1 178 ? 11.654 10.480 -9.288 1.00 98.25 178 ARG A N 1
ATOM 1418 C CA . ARG A 1 178 ? 11.355 11.661 -10.125 1.00 98.25 178 ARG A CA 1
ATOM 1419 C C . ARG A 1 178 ? 10.870 11.292 -11.527 1.00 98.25 178 ARG A C 1
ATOM 1421 O O . ARG A 1 178 ? 9.901 11.882 -12.003 1.00 98.25 178 ARG A O 1
ATOM 1428 N N . CYS A 1 179 ? 11.520 10.327 -12.181 1.00 97.75 179 CYS A N 1
ATOM 1429 C CA . CYS A 1 179 ? 11.128 9.843 -13.503 1.00 97.75 179 CYS A CA 1
ATOM 1430 C C . CYS A 1 179 ? 9.691 9.321 -13.475 1.00 97.75 179 CYS A C 1
ATOM 1432 O O . CYS A 1 179 ? 8.866 9.741 -14.283 1.00 97.75 179 CYS A O 1
ATOM 1434 N N . VAL A 1 180 ? 9.386 8.423 -12.536 1.00 98.00 180 VAL A N 1
ATOM 1435 C CA . VAL A 1 180 ? 8.069 7.789 -12.415 1.00 98.00 180 VAL A CA 1
ATOM 1436 C C . VAL A 1 180 ? 6.998 8.808 -12.049 1.00 98.00 180 VAL A C 1
ATOM 1438 O O . VAL A 1 180 ? 5.960 8.843 -12.708 1.00 98.00 180 VAL A O 1
ATOM 1441 N N . SER A 1 181 ? 7.269 9.701 -11.096 1.00 97.38 181 SER A N 1
ATOM 1442 C CA . SER A 1 181 ? 6.361 10.792 -10.742 1.00 97.38 181 SER A CA 1
ATOM 1443 C C . SER A 1 181 ? 6.035 11.676 -11.940 1.00 97.38 181 SER A C 1
ATOM 1445 O O . SER A 1 181 ? 4.866 11.934 -12.217 1.00 97.38 181 SER A O 1
ATOM 1447 N N . GLN A 1 182 ? 7.049 12.097 -12.702 1.00 95.81 182 GLN A N 1
ATOM 1448 C CA . GLN A 1 182 ? 6.836 12.908 -13.897 1.00 95.81 182 GLN A CA 1
ATOM 1449 C C . GLN A 1 182 ? 5.995 12.166 -14.942 1.00 95.81 182 GLN A C 1
ATOM 1451 O O . GLN A 1 182 ? 5.073 12.759 -15.505 1.00 95.81 182 GLN A O 1
ATOM 1456 N N . MET A 1 183 ? 6.307 10.893 -15.211 1.00 94.81 183 MET A N 1
ATOM 1457 C CA . MET A 1 183 ? 5.594 10.084 -16.205 1.00 94.81 183 MET A CA 1
ATOM 1458 C C . MET A 1 183 ? 4.111 9.961 -15.868 1.00 94.81 183 MET A C 1
ATOM 1460 O O . MET A 1 183 ? 3.269 10.243 -16.719 1.00 94.81 183 MET A O 1
ATOM 1464 N N . VAL A 1 184 ? 3.799 9.603 -14.622 1.00 94.31 184 VAL A N 1
ATOM 1465 C CA . VAL A 1 184 ? 2.419 9.422 -14.161 1.00 94.31 184 VAL A CA 1
ATOM 1466 C C . VAL A 1 184 ? 1.661 10.742 -14.208 1.00 94.31 184 VAL A C 1
ATOM 1468 O O . VAL A 1 184 ? 0.613 10.808 -14.837 1.00 94.31 184 VAL A O 1
ATOM 1471 N N . LEU A 1 185 ? 2.212 11.818 -13.638 1.00 93.94 185 LEU A N 1
ATOM 1472 C CA . LEU A 1 185 ? 1.531 13.116 -13.602 1.00 93.94 185 LEU A CA 1
ATOM 1473 C C . LEU A 1 185 ? 1.337 13.733 -14.996 1.00 93.94 185 LEU A C 1
ATOM 1475 O O . LEU A 1 185 ? 0.395 14.487 -15.208 1.00 93.94 185 LEU A O 1
ATOM 1479 N N . SER A 1 186 ? 2.205 13.414 -15.960 1.00 93.69 186 SER A N 1
ATOM 1480 C CA . SER A 1 186 ? 2.097 13.945 -17.327 1.00 93.69 186 SER A CA 1
ATOM 1481 C C . SER A 1 186 ? 1.155 13.137 -18.223 1.00 93.69 186 SER A C 1
ATOM 1483 O O . SER A 1 186 ? 0.705 13.649 -19.249 1.00 93.69 186 SER A O 1
ATOM 1485 N N . ARG A 1 187 ? 0.927 11.855 -17.909 1.00 90.00 187 ARG A N 1
ATOM 1486 C CA . ARG A 1 187 ? 0.279 10.880 -18.808 1.00 90.00 187 ARG A CA 1
ATOM 1487 C C . ARG A 1 187 ? -0.729 9.980 -18.093 1.00 90.00 187 ARG A C 1
ATOM 1489 O O . ARG A 1 187 ? -0.980 8.875 -18.558 1.00 90.00 187 ARG A O 1
ATOM 1496 N N . VAL A 1 188 ? -1.313 10.436 -16.988 1.00 91.62 188 VAL A N 1
ATOM 1497 C CA . VAL A 1 188 ? -2.155 9.611 -16.105 1.00 91.62 188 VAL A CA 1
ATOM 1498 C C . VAL A 1 188 ? -3.277 8.870 -16.841 1.00 91.62 188 VAL A C 1
ATOM 1500 O O . VAL A 1 188 ? -3.452 7.674 -16.635 1.00 91.62 188 VAL A O 1
ATOM 1503 N N . ASN A 1 189 ? -3.934 9.529 -17.801 1.00 90.38 189 ASN A N 1
ATOM 1504 C CA . ASN A 1 189 ? -5.025 8.958 -18.600 1.00 90.38 189 ASN A CA 1
ATOM 1505 C C . ASN A 1 189 ? -4.587 7.752 -19.451 1.00 90.38 189 ASN A C 1
ATOM 1507 O O . ASN A 1 189 ? -5.401 6.900 -19.810 1.00 90.38 189 ASN A O 1
ATOM 1511 N N . ASN A 1 190 ? -3.299 7.694 -19.791 1.00 90.75 190 ASN A N 1
ATOM 1512 C CA . ASN A 1 190 ? -2.705 6.646 -20.607 1.00 90.75 190 ASN A CA 1
ATOM 1513 C C . ASN A 1 190 ? -2.121 5.507 -19.763 1.00 90.75 190 ASN A C 1
ATOM 1515 O O . ASN A 1 190 ? -1.823 4.451 -20.319 1.00 90.75 190 ASN A O 1
ATOM 1519 N N . VAL A 1 191 ? -1.934 5.696 -18.452 1.00 91.94 191 VAL A N 1
ATOM 1520 C CA . VAL A 1 191 ? -1.403 4.647 -17.575 1.00 91.94 191 VAL A CA 1
ATOM 1521 C C . VAL A 1 191 ? -2.506 3.626 -17.303 1.00 91.94 191 VAL A C 1
ATOM 1523 O O . VAL A 1 191 ? -3.557 3.950 -16.756 1.00 91.94 191 VAL A O 1
ATOM 1526 N N . LYS A 1 192 ? -2.253 2.384 -17.711 1.00 90.88 192 LYS A N 1
ATOM 1527 C CA . LYS A 1 192 ? -3.121 1.219 -17.530 1.00 90.88 192 LYS A CA 1
ATOM 1528 C C . LYS A 1 192 ? -2.373 0.167 -16.707 1.00 90.88 192 LYS A C 1
ATOM 1530 O O . LYS A 1 192 ? -2.091 0.416 -15.536 1.00 90.88 192 LYS A O 1
ATOM 1535 N N . SER A 1 193 ? -1.944 -0.958 -17.283 1.00 91.56 193 SER A N 1
ATOM 1536 C CA . SER A 1 193 ? -1.183 -1.983 -16.542 1.00 91.56 193 SER A CA 1
ATOM 1537 C C . SER A 1 193 ? 0.122 -1.448 -15.930 1.00 91.56 193 SER A C 1
ATOM 1539 O O . SER A 1 193 ? 0.646 -2.010 -14.965 1.00 91.56 193 SER A O 1
ATOM 1541 N N . GLY A 1 194 ? 0.632 -0.321 -16.445 1.00 93.62 194 GLY A N 1
ATOM 1542 C CA . GLY A 1 194 ? 1.797 0.384 -15.917 1.00 93.62 194 GLY A CA 1
ATOM 1543 C C . GLY A 1 194 ? 1.673 0.786 -14.444 1.00 93.62 194 GLY A C 1
ATOM 1544 O O . GLY A 1 194 ? 2.699 0.857 -13.762 1.00 93.62 194 GLY A O 1
ATOM 1545 N N . TRP A 1 195 ? 0.452 0.960 -13.920 1.00 94.88 195 TRP A N 1
ATOM 1546 C CA . TRP A 1 195 ? 0.221 1.283 -12.509 1.00 94.88 195 TRP A CA 1
ATOM 1547 C C . TRP A 1 195 ? 0.869 0.287 -11.547 1.00 94.88 195 TRP A C 1
ATOM 1549 O O . TRP A 1 195 ? 1.394 0.686 -10.510 1.00 94.88 195 TRP A O 1
ATOM 1559 N N . LYS A 1 196 ? 0.916 -0.999 -11.910 1.00 94.25 196 LYS A N 1
ATOM 1560 C CA . LYS A 1 196 ? 1.567 -2.027 -11.092 1.00 94.25 196 LYS A CA 1
ATOM 1561 C C . LYS A 1 196 ? 3.048 -1.722 -10.852 1.00 94.25 196 LYS A C 1
ATOM 1563 O O . LYS A 1 196 ? 3.534 -1.794 -9.723 1.00 94.25 196 LYS A O 1
ATOM 1568 N N . SER A 1 197 ? 3.776 -1.338 -11.900 1.00 95.69 197 SER A N 1
ATOM 1569 C CA . SER A 1 197 ? 5.186 -0.943 -11.789 1.00 95.69 197 SER A CA 1
ATOM 1570 C C . SER A 1 197 ? 5.353 0.392 -11.063 1.00 95.69 197 SER A C 1
ATOM 1572 O O . SER A 1 197 ? 6.264 0.524 -10.247 1.00 95.69 197 SER A O 1
ATOM 1574 N N . VAL A 1 198 ? 4.449 1.350 -11.294 1.00 97.25 198 VAL A N 1
ATOM 1575 C CA . VAL A 1 198 ? 4.420 2.639 -10.581 1.00 97.25 198 VAL A CA 1
ATOM 1576 C C . VAL A 1 198 ? 4.306 2.425 -9.069 1.00 97.25 198 VAL A C 1
ATOM 1578 O O . VAL A 1 198 ? 5.170 2.878 -8.317 1.00 97.25 198 VAL A O 1
ATOM 1581 N N . PHE A 1 199 ? 3.300 1.675 -8.610 1.00 97.56 199 PHE A N 1
ATOM 1582 C CA . PHE A 1 199 ? 3.119 1.394 -7.185 1.00 97.56 199 PHE A CA 1
ATOM 1583 C C . PHE A 1 199 ? 4.220 0.501 -6.618 1.00 97.56 199 PHE A C 1
ATOM 1585 O O . PHE A 1 199 ? 4.579 0.656 -5.453 1.00 97.56 199 PHE A O 1
ATOM 1592 N N . THR A 1 200 ? 4.825 -0.378 -7.422 1.00 97.75 200 THR A N 1
ATOM 1593 C CA . THR A 1 200 ? 6.016 -1.131 -6.997 1.00 97.75 200 THR A CA 1
ATOM 1594 C C . THR A 1 200 ? 7.200 -0.197 -6.713 1.00 97.75 200 THR A C 1
ATOM 1596 O O . THR A 1 200 ? 7.878 -0.373 -5.699 1.00 97.75 200 THR A O 1
ATOM 1599 N N . VAL A 1 201 ? 7.431 0.816 -7.559 1.00 98.44 201 VAL A N 1
ATOM 1600 C CA . VAL A 1 201 ? 8.476 1.833 -7.342 1.00 98.44 201 VAL A CA 1
ATOM 1601 C C . VAL A 1 201 ? 8.172 2.664 -6.098 1.00 98.44 201 VAL A C 1
ATOM 1603 O O . VAL A 1 201 ? 9.043 2.799 -5.242 1.00 98.44 201 VAL A O 1
ATOM 1606 N N . PHE A 1 202 ? 6.949 3.181 -5.950 1.00 97.88 202 PHE A N 1
ATOM 1607 C CA . PHE A 1 202 ? 6.600 4.001 -4.784 1.00 97.88 202 PHE A CA 1
ATOM 1608 C C . PHE A 1 202 ? 6.574 3.211 -3.476 1.00 97.88 202 PHE A C 1
ATOM 1610 O O . PHE A 1 202 ? 6.978 3.739 -2.448 1.00 97.88 202 PHE A O 1
ATOM 1617 N N . THR A 1 203 ? 6.195 1.934 -3.506 1.00 97.00 203 THR A N 1
ATOM 1618 C CA . THR A 1 203 ? 6.273 1.052 -2.332 1.00 97.00 203 THR A CA 1
ATOM 1619 C C . THR A 1 203 ? 7.725 0.825 -1.913 1.00 97.00 203 THR A C 1
ATOM 1621 O O . THR A 1 203 ? 8.032 0.876 -0.726 1.00 97.00 203 THR A O 1
ATOM 1624 N N . ALA A 1 204 ? 8.637 0.624 -2.870 1.00 97.00 204 ALA A N 1
ATOM 1625 C CA . ALA A 1 204 ? 10.065 0.547 -2.566 1.00 97.00 204 ALA A CA 1
ATOM 1626 C C . ALA A 1 204 ? 10.595 1.885 -2.014 1.00 97.00 204 ALA A C 1
ATOM 1628 O O . ALA A 1 204 ? 11.334 1.890 -1.036 1.00 97.00 204 ALA A O 1
ATOM 1629 N N . ALA A 1 205 ? 10.163 3.015 -2.584 1.00 96.38 205 ALA A N 1
ATOM 1630 C CA . ALA A 1 205 ? 10.541 4.352 -2.122 1.00 96.38 205 ALA A CA 1
ATOM 1631 C C . ALA A 1 205 ? 10.013 4.686 -0.720 1.00 96.38 205 ALA A C 1
ATOM 1633 O O . ALA A 1 205 ? 10.699 5.357 0.043 1.00 96.38 205 ALA A O 1
ATOM 1634 N N . ALA A 1 206 ? 8.824 4.200 -0.358 1.00 94.81 206 ALA A N 1
ATOM 1635 C CA . ALA A 1 206 ? 8.243 4.374 0.971 1.00 94.81 206 ALA A CA 1
ATOM 1636 C C . ALA A 1 206 ? 9.086 3.714 2.077 1.00 94.81 206 ALA A C 1
ATOM 1638 O O . ALA A 1 206 ? 9.100 4.193 3.212 1.00 94.81 206 ALA A O 1
ATOM 1639 N N . ALA A 1 207 ? 9.805 2.641 1.730 1.00 93.00 207 ALA A N 1
ATOM 1640 C CA . ALA A 1 207 ? 10.707 1.908 2.612 1.00 93.00 207 ALA A CA 1
ATOM 1641 C C . ALA A 1 207 ? 12.183 2.355 2.503 1.00 93.00 207 ALA A C 1
ATOM 1643 O O . ALA A 1 207 ? 13.043 1.722 3.112 1.00 93.00 207 ALA A O 1
ATOM 1644 N N . ASP A 1 208 ? 12.493 3.408 1.735 1.00 94.38 208 ASP A N 1
ATOM 1645 C CA . ASP A 1 208 ? 13.866 3.891 1.536 1.00 94.38 208 ASP A CA 1
ATOM 1646 C C . ASP A 1 208 ? 14.435 4.540 2.803 1.00 94.38 208 ASP A C 1
ATOM 1648 O O . ASP A 1 208 ? 13.716 5.204 3.545 1.00 94.38 208 ASP A O 1
ATOM 1652 N N . ASP A 1 209 ? 15.746 4.422 3.017 1.00 92.12 209 ASP A N 1
ATOM 1653 C CA . ASP A 1 209 ? 16.439 5.029 4.156 1.00 92.12 209 ASP A CA 1
ATOM 1654 C C . ASP A 1 209 ? 16.645 6.552 4.017 1.00 92.12 209 ASP A C 1
ATOM 1656 O O . ASP A 1 209 ? 17.023 7.229 4.978 1.00 92.12 209 ASP A O 1
ATOM 1660 N N . ARG A 1 210 ? 16.425 7.135 2.829 1.00 92.50 210 ARG A N 1
ATOM 1661 C CA . ARG A 1 210 ? 16.505 8.588 2.630 1.00 92.50 210 ARG A CA 1
ATOM 1662 C C . ARG A 1 210 ? 15.135 9.251 2.726 1.00 92.50 210 ARG A C 1
ATOM 1664 O O . ARG A 1 210 ? 14.286 9.105 1.849 1.00 92.50 210 ARG A O 1
ATOM 1671 N N . ARG A 1 211 ? 14.989 10.143 3.712 1.00 91.62 211 ARG A N 1
ATOM 1672 C CA . ARG A 1 211 ? 13.795 10.989 3.897 1.00 91.62 211 ARG A CA 1
ATOM 1673 C C . ARG A 1 211 ? 13.376 11.743 2.626 1.00 91.62 211 ARG A C 1
ATOM 1675 O O . ARG A 1 211 ? 12.183 11.852 2.372 1.00 91.62 211 ARG A O 1
ATOM 1682 N N . SER A 1 212 ? 14.319 12.267 1.838 1.00 92.81 212 SER A N 1
ATOM 1683 C CA . SER A 1 212 ? 14.003 13.006 0.603 1.00 92.81 212 SER A CA 1
ATOM 1684 C C . SER A 1 212 ? 13.266 12.144 -0.425 1.00 92.81 212 SER A C 1
ATOM 1686 O O . SER A 1 212 ? 12.308 12.611 -1.035 1.00 92.81 212 SER A O 1
ATOM 1688 N N . ILE A 1 213 ? 13.674 10.880 -0.572 1.00 95.50 213 ILE A N 1
ATOM 1689 C CA . ILE A 1 213 ? 13.074 9.912 -1.497 1.00 95.50 213 ILE A CA 1
ATOM 1690 C C . ILE A 1 213 ? 11.660 9.552 -1.037 1.00 95.50 213 ILE A C 1
ATOM 1692 O O . ILE A 1 213 ? 10.723 9.610 -1.834 1.00 95.50 213 ILE A O 1
ATOM 1696 N N . VAL A 1 214 ? 11.500 9.257 0.258 1.00 94.62 214 VAL A N 1
ATOM 1697 C CA . VAL A 1 214 ? 10.196 8.949 0.862 1.00 94.62 214 VAL A CA 1
ATOM 1698 C C . VAL A 1 214 ? 9.218 10.109 0.653 1.00 94.62 214 VAL A C 1
ATOM 1700 O O . VAL A 1 214 ? 8.104 9.891 0.186 1.00 94.62 214 VAL A O 1
ATOM 1703 N N . LEU A 1 215 ? 9.627 11.348 0.955 1.00 92.69 215 LEU A N 1
ATOM 1704 C CA . LEU A 1 215 ? 8.756 12.523 0.829 1.00 92.69 215 LEU A CA 1
ATOM 1705 C C . LEU A 1 215 ? 8.371 12.822 -0.624 1.00 92.69 215 LEU A C 1
ATOM 1707 O O . LEU A 1 215 ? 7.212 13.126 -0.886 1.00 92.69 215 LEU A O 1
ATOM 1711 N N . LEU A 1 216 ? 9.309 12.694 -1.566 1.00 94.81 216 LEU A N 1
ATOM 1712 C CA . LEU A 1 216 ? 9.038 12.890 -2.992 1.00 94.81 216 LEU A CA 1
ATOM 1713 C C . LEU A 1 216 ? 8.007 11.878 -3.523 1.00 94.81 216 LEU A C 1
ATOM 1715 O O . LEU A 1 216 ? 7.084 12.239 -4.262 1.00 94.81 216 LEU A O 1
ATOM 1719 N N . ALA A 1 217 ? 8.164 10.605 -3.150 1.00 96.19 217 ALA A N 1
ATOM 1720 C CA . ALA A 1 217 ? 7.218 9.559 -3.519 1.00 96.19 217 ALA A CA 1
ATOM 1721 C C . ALA A 1 217 ? 5.850 9.805 -2.869 1.00 96.19 217 ALA A C 1
ATOM 1723 O O . ALA A 1 217 ? 4.828 9.690 -3.543 1.00 96.19 217 ALA A O 1
ATOM 1724 N N . PHE A 1 218 ? 5.833 10.206 -1.593 1.00 94.62 218 PHE A N 1
ATOM 1725 C CA . PHE A 1 218 ? 4.601 10.493 -0.868 1.00 94.62 218 PHE A CA 1
ATOM 1726 C C . PHE A 1 218 ? 3.831 11.661 -1.489 1.00 94.62 218 PHE A C 1
ATOM 1728 O O . PHE A 1 218 ? 2.665 11.485 -1.810 1.00 94.62 218 PHE A O 1
ATOM 1735 N N . GLU A 1 219 ? 4.476 12.795 -1.788 1.00 93.75 219 GLU A N 1
ATOM 1736 C CA . GLU A 1 219 ? 3.830 13.949 -2.443 1.00 93.75 219 GLU A CA 1
ATOM 1737 C C . GLU A 1 219 ? 3.156 13.557 -3.769 1.00 93.75 219 GLU A C 1
ATOM 1739 O O . GLU A 1 219 ? 2.068 14.024 -4.113 1.00 93.75 219 GLU A O 1
ATOM 1744 N N . THR A 1 220 ? 3.798 12.669 -4.528 1.00 95.81 220 THR A N 1
ATOM 1745 C CA . THR A 1 220 ? 3.224 12.160 -5.776 1.00 95.81 220 THR A CA 1
ATOM 1746 C C . THR A 1 220 ? 2.036 11.241 -5.501 1.00 95.81 220 THR A C 1
ATOM 1748 O O . THR A 1 220 ? 1.012 11.348 -6.175 1.00 95.81 220 THR A O 1
ATOM 1751 N N . MET A 1 221 ? 2.153 10.366 -4.501 1.00 95.44 221 MET A N 1
ATOM 1752 C CA . MET A 1 221 ? 1.078 9.477 -4.068 1.00 95.44 221 MET A CA 1
ATOM 1753 C C . MET A 1 221 ? -0.157 10.260 -3.605 1.00 95.44 221 MET A C 1
ATOM 1755 O O . MET A 1 221 ? -1.273 9.907 -3.977 1.00 95.44 221 MET A O 1
ATOM 1759 N N . GLU A 1 222 ? 0.031 11.359 -2.868 1.00 93.56 222 GLU A N 1
ATOM 1760 C CA . GLU A 1 222 ? -1.060 12.244 -2.452 1.00 93.56 222 GLU A CA 1
ATOM 1761 C C . GLU A 1 222 ? -1.828 12.796 -3.660 1.00 93.56 222 GLU A C 1
ATOM 1763 O O . GLU A 1 222 ? -3.056 12.732 -3.689 1.00 93.56 222 GLU A O 1
ATOM 1768 N N . LYS A 1 223 ? -1.116 13.296 -4.680 1.00 94.25 223 LYS A N 1
ATOM 1769 C CA . LYS A 1 223 ? -1.726 13.809 -5.921 1.00 94.25 223 LYS A CA 1
ATOM 1770 C C . LYS A 1 223 ? -2.473 12.714 -6.680 1.00 94.25 223 LYS A C 1
ATOM 1772 O O . LYS A 1 223 ? -3.588 12.938 -7.136 1.00 94.25 223 LYS A O 1
ATOM 1777 N N . ILE A 1 224 ? -1.885 11.518 -6.778 1.00 94.50 224 ILE A N 1
ATOM 1778 C CA . ILE A 1 224 ? -2.511 10.352 -7.421 1.00 94.50 224 ILE A CA 1
ATOM 1779 C C . ILE A 1 224 ? -3.847 10.010 -6.761 1.00 94.50 224 ILE A C 1
ATOM 1781 O O . ILE A 1 224 ? -4.857 9.897 -7.450 1.00 94.50 224 ILE A O 1
ATOM 1785 N N . VAL A 1 225 ? -3.868 9.903 -5.433 1.00 93.69 225 VAL A N 1
ATOM 1786 C CA . VAL A 1 225 ? -5.079 9.541 -4.691 1.00 93.69 225 VAL A CA 1
ATOM 1787 C C . VAL A 1 225 ? -6.126 10.659 -4.725 1.00 93.69 225 VAL A C 1
ATOM 1789 O O . VAL A 1 225 ? -7.310 10.358 -4.819 1.00 93.69 225 VAL A O 1
ATOM 1792 N N . ARG A 1 226 ? -5.729 11.938 -4.664 1.00 92.81 226 ARG A N 1
ATOM 1793 C CA . ARG A 1 226 ? -6.678 13.069 -4.647 1.00 92.81 226 ARG A CA 1
ATOM 1794 C C . ARG A 1 226 ? -7.301 13.358 -6.004 1.00 92.81 226 ARG A C 1
ATOM 1796 O O . ARG A 1 226 ? -8.515 13.537 -6.077 1.00 92.81 226 ARG A O 1
ATOM 1803 N N . ASP A 1 227 ? -6.474 13.407 -7.043 1.00 93.31 227 ASP A N 1
ATOM 1804 C CA . ASP A 1 227 ? -6.858 13.990 -8.331 1.00 93.31 227 ASP A CA 1
ATOM 1805 C C . ASP A 1 227 ? -7.130 12.921 -9.399 1.00 93.31 227 ASP A C 1
ATOM 1807 O O . ASP A 1 227 ? -7.803 13.193 -10.392 1.00 93.31 227 ASP A O 1
ATOM 1811 N N . TYR A 1 228 ? -6.625 11.696 -9.203 1.00 91.25 228 TYR A N 1
ATOM 1812 C CA . TYR A 1 228 ? -6.619 10.644 -10.224 1.00 91.25 228 TYR A CA 1
ATOM 1813 C C . TYR A 1 228 ? -7.164 9.297 -9.731 1.00 91.25 228 TYR A C 1
ATOM 1815 O O . TYR A 1 228 ? -6.876 8.261 -10.331 1.00 91.25 228 TYR A O 1
ATOM 1823 N N . PHE A 1 229 ? -7.979 9.307 -8.673 1.00 90.50 229 PHE A N 1
ATOM 1824 C CA . PHE A 1 229 ? -8.574 8.106 -8.078 1.00 90.50 229 PHE A CA 1
ATOM 1825 C C . PHE A 1 229 ? -9.317 7.191 -9.079 1.00 90.50 229 PHE A C 1
ATOM 1827 O O . PHE A 1 229 ? -9.018 5.994 -9.068 1.00 90.50 229 PHE A O 1
ATOM 1834 N N . PRO A 1 230 ? -10.158 7.703 -10.010 1.00 89.12 230 PRO A N 1
ATOM 1835 C CA . PRO A 1 230 ? -10.877 6.845 -10.961 1.00 89.12 230 PRO A CA 1
ATOM 1836 C C . PRO A 1 230 ? -9.943 6.005 -11.842 1.00 89.12 230 PRO A C 1
ATOM 1838 O O . PRO A 1 230 ? -10.210 4.847 -12.146 1.00 89.12 230 PRO A O 1
ATOM 1841 N N . TYR A 1 231 ? -8.765 6.534 -12.195 1.00 87.69 231 TYR A N 1
ATOM 1842 C CA . TYR A 1 231 ? -7.787 5.796 -13.004 1.00 87.69 231 TYR A CA 1
ATOM 1843 C C . TYR A 1 231 ? -7.187 4.586 -12.268 1.00 87.69 231 TYR A C 1
ATOM 1845 O O . TYR A 1 231 ? -6.669 3.670 -12.913 1.00 87.69 231 TYR A O 1
ATOM 1853 N N . ILE A 1 232 ? -7.263 4.563 -10.936 1.00 88.31 232 ILE A N 1
ATOM 1854 C CA . ILE A 1 232 ? -6.797 3.464 -10.084 1.00 88.31 232 ILE A CA 1
ATOM 1855 C C . ILE A 1 232 ? -7.876 2.378 -9.983 1.00 88.31 232 ILE A C 1
ATOM 1857 O O . ILE A 1 232 ? -7.543 1.194 -10.033 1.00 88.31 232 ILE A O 1
ATOM 1861 N N . THR A 1 233 ? -9.149 2.766 -9.845 1.00 84.38 233 THR A N 1
ATOM 1862 C CA . THR A 1 233 ? -10.282 1.845 -9.649 1.00 84.38 233 THR A CA 1
ATOM 1863 C C . THR A 1 233 ? -10.812 1.256 -10.961 1.00 84.38 233 THR A C 1
ATOM 1865 O O . THR A 1 233 ? -11.212 0.094 -10.977 1.00 84.38 233 THR A O 1
ATOM 1868 N N . GLU A 1 234 ? -10.735 1.990 -12.077 1.00 81.62 234 GLU A N 1
ATOM 1869 C CA . GLU A 1 234 ? -11.257 1.565 -13.389 1.00 81.62 234 GLU A CA 1
ATOM 1870 C C . GLU A 1 234 ? -10.313 0.652 -14.199 1.00 81.62 234 GLU A C 1
ATOM 1872 O O . GLU A 1 234 ? -10.729 0.071 -15.202 1.00 81.62 234 GLU A O 1
ATOM 1877 N N . THR A 1 235 ? -9.032 0.539 -13.824 1.00 77.12 235 THR A N 1
ATOM 1878 C CA . THR A 1 235 ? -8.024 -0.171 -14.638 1.00 77.12 235 THR A CA 1
ATOM 1879 C C . THR A 1 235 ? -8.007 -1.685 -14.385 1.00 77.12 235 THR A C 1
ATOM 1881 O O . THR A 1 235 ? -8.472 -2.465 -15.212 1.00 77.12 235 THR A O 1
ATOM 1884 N N . GLU A 1 236 ? -7.433 -2.122 -13.261 1.00 78.06 236 GLU A N 1
ATOM 1885 C CA . GLU A 1 236 ? -7.421 -3.518 -12.814 1.00 78.06 236 GLU A CA 1
ATOM 1886 C C . GLU A 1 236 ? -7.740 -3.543 -11.317 1.00 78.06 236 GLU A C 1
ATOM 1888 O O . GLU A 1 236 ? -7.302 -2.678 -10.559 1.00 78.06 236 GLU A O 1
ATOM 1893 N N . THR A 1 237 ? -8.442 -4.574 -10.848 1.00 75.00 237 THR A N 1
ATOM 1894 C CA . THR A 1 237 ? -8.809 -4.707 -9.424 1.00 75.00 237 THR A CA 1
ATOM 1895 C C . THR A 1 237 ? -7.584 -4.738 -8.499 1.00 75.00 237 THR A C 1
ATOM 1897 O O . THR A 1 237 ? -7.607 -4.228 -7.376 1.00 75.00 237 THR A O 1
ATOM 1900 N N . THR A 1 238 ? -6.465 -5.274 -8.990 1.00 85.94 238 THR A N 1
ATOM 1901 C CA . THR A 1 238 ? -5.189 -5.311 -8.269 1.00 85.94 238 THR A CA 1
ATOM 1902 C C . THR A 1 238 ? -4.527 -3.941 -8.145 1.00 85.94 238 THR A C 1
ATOM 1904 O O . THR A 1 238 ? -3.759 -3.736 -7.211 1.00 85.94 238 THR A O 1
ATOM 1907 N N . THR A 1 239 ? -4.847 -2.983 -9.020 1.00 90.88 239 THR A N 1
ATOM 1908 C CA . THR A 1 239 ? -4.251 -1.641 -9.014 1.00 90.88 239 THR A CA 1
ATOM 1909 C C . THR A 1 239 ? -4.597 -0.874 -7.741 1.00 90.88 239 THR A C 1
ATOM 1911 O O . THR A 1 239 ? -3.708 -0.310 -7.101 1.00 90.88 239 THR A O 1
ATOM 1914 N N . PHE A 1 240 ? -5.859 -0.919 -7.307 1.00 92.75 240 PHE A N 1
ATOM 1915 C CA . PHE A 1 240 ? -6.256 -0.335 -6.025 1.00 92.75 240 PHE A CA 1
ATOM 1916 C C . PHE A 1 240 ? -5.611 -1.055 -4.835 1.00 92.75 240 PHE A C 1
ATOM 1918 O O . PHE A 1 240 ? -5.164 -0.415 -3.885 1.00 92.75 240 PHE A O 1
ATOM 1925 N N . THR A 1 241 ? -5.487 -2.383 -4.901 1.00 93.44 241 THR A N 1
ATOM 1926 C CA . THR A 1 241 ? -4.789 -3.156 -3.861 1.00 93.44 241 THR A CA 1
ATOM 1927 C C . THR A 1 241 ? -3.321 -2.732 -3.735 1.00 93.44 241 THR A C 1
ATOM 1929 O O . THR A 1 241 ? -2.823 -2.552 -2.622 1.00 93.44 241 THR A O 1
ATOM 1932 N N . ASP A 1 242 ? -2.632 -2.516 -4.858 1.00 94.62 242 ASP A N 1
ATOM 1933 C CA . ASP A 1 242 ? -1.251 -2.026 -4.885 1.00 94.62 242 ASP A CA 1
ATOM 1934 C C . ASP A 1 242 ? -1.144 -0.581 -4.357 1.00 94.62 242 ASP A C 1
ATOM 1936 O O . ASP A 1 242 ? -0.215 -0.268 -3.609 1.00 94.62 242 ASP A O 1
ATOM 1940 N N . CYS A 1 243 ? -2.125 0.276 -4.664 1.00 95.88 243 CYS A N 1
ATOM 1941 C CA . CYS A 1 243 ? -2.252 1.628 -4.108 1.00 95.88 243 CYS A CA 1
ATOM 1942 C C . CYS A 1 243 ? -2.370 1.603 -2.574 1.00 95.88 243 CYS A C 1
ATOM 1944 O O . CYS A 1 243 ? -1.586 2.251 -1.876 1.00 95.88 243 CYS A O 1
ATOM 1946 N N . VAL A 1 244 ? -3.290 0.796 -2.033 1.00 95.62 244 VAL A N 1
ATOM 1947 C CA . VAL A 1 244 ? -3.456 0.613 -0.583 1.00 95.62 244 VAL A CA 1
ATOM 1948 C C . VAL A 1 244 ? -2.174 0.068 0.043 1.00 95.62 244 VAL A C 1
ATOM 1950 O O . VAL A 1 244 ? -1.710 0.596 1.050 1.00 95.62 244 VAL A O 1
ATOM 1953 N N . LYS A 1 245 ? -1.545 -0.946 -0.561 1.00 95.56 245 LYS A N 1
ATOM 1954 C CA . LYS A 1 245 ? -0.273 -1.503 -0.077 1.00 95.56 245 LYS A CA 1
ATOM 1955 C C . LYS A 1 245 ? 0.835 -0.447 -0.020 1.00 95.56 245 LYS A C 1
ATOM 1957 O O . LYS A 1 245 ? 1.613 -0.426 0.937 1.00 95.56 245 LYS A O 1
ATOM 1962 N N . CYS A 1 246 ? 0.897 0.430 -1.017 1.00 96.25 246 CYS A N 1
ATOM 1963 C CA . CYS A 1 246 ? 1.835 1.542 -1.053 1.00 96.25 246 CYS A CA 1
ATOM 1964 C C . CYS A 1 246 ? 1.584 2.522 0.107 1.00 96.25 246 CYS A C 1
ATOM 1966 O O . CYS A 1 246 ? 2.515 2.809 0.859 1.00 96.25 246 CYS A O 1
ATOM 1968 N N . LEU A 1 247 ? 0.331 2.943 0.332 1.00 96.06 247 LEU A N 1
ATOM 1969 C CA . LEU A 1 247 ? -0.056 3.794 1.470 1.00 96.06 247 LEU A CA 1
ATOM 1970 C C . LEU A 1 247 ? 0.275 3.148 2.821 1.00 96.06 247 LEU A C 1
ATOM 1972 O O . LEU A 1 247 ? 0.878 3.793 3.675 1.00 96.06 247 LEU A O 1
ATOM 1976 N N . ILE A 1 248 ? -0.038 1.861 2.996 1.00 94.75 248 ILE A N 1
ATOM 1977 C CA . ILE A 1 248 ? 0.311 1.105 4.208 1.00 94.75 248 ILE A CA 1
ATOM 1978 C C . ILE A 1 248 ? 1.825 1.117 4.437 1.00 94.75 248 ILE A C 1
ATOM 1980 O O . ILE A 1 248 ? 2.274 1.309 5.562 1.00 94.75 248 ILE A O 1
ATOM 1984 N N . THR A 1 249 ? 2.631 0.990 3.385 1.00 94.38 249 THR A N 1
ATOM 1985 C CA . THR A 1 249 ? 4.095 1.015 3.520 1.00 94.38 249 THR A CA 1
ATOM 1986 C C . THR A 1 249 ? 4.601 2.393 3.968 1.00 94.38 249 THR A C 1
ATOM 1988 O O . THR A 1 249 ? 5.502 2.465 4.802 1.00 94.38 249 THR A O 1
ATOM 1991 N N . PHE A 1 250 ? 3.979 3.490 3.513 1.00 93.69 250 PHE A N 1
ATOM 1992 C CA . PHE A 1 250 ? 4.290 4.838 4.011 1.00 93.69 250 PHE A CA 1
ATOM 1993 C C . PHE A 1 250 ? 3.994 5.003 5.504 1.00 93.69 250 PHE A C 1
ATOM 1995 O O . PHE A 1 250 ? 4.733 5.712 6.188 1.00 93.69 250 PHE A O 1
ATOM 2002 N N . THR A 1 251 ? 2.977 4.314 6.038 1.00 91.81 251 THR A N 1
ATOM 2003 C CA . THR A 1 251 ? 2.704 4.352 7.485 1.00 91.81 251 THR A CA 1
ATOM 2004 C C . THR A 1 251 ? 3.847 3.765 8.310 1.00 91.81 251 THR A C 1
ATOM 2006 O O . THR A 1 251 ? 4.070 4.208 9.431 1.00 91.81 251 THR A O 1
ATOM 2009 N N . SER A 1 252 ? 4.622 2.821 7.767 1.00 86.19 252 SER A N 1
ATOM 2010 C CA . SER A 1 252 ? 5.769 2.193 8.439 1.00 86.19 252 SER A CA 1
ATOM 2011 C C . SER A 1 252 ? 7.082 2.980 8.292 1.00 86.19 252 SER A C 1
ATOM 2013 O O . SER A 1 252 ? 8.138 2.499 8.704 1.00 86.19 252 SER A O 1
ATOM 2015 N N . SER A 1 253 ? 7.048 4.188 7.718 1.00 81.56 253 SER A N 1
ATOM 2016 C CA . SER A 1 253 ? 8.245 5.007 7.510 1.00 81.56 253 SER A CA 1
ATOM 2017 C C . SER A 1 253 ? 8.906 5.437 8.828 1.00 81.56 253 SER A C 1
ATOM 2019 O O . SER A 1 253 ? 8.247 5.893 9.764 1.00 81.56 253 SER A O 1
ATOM 2021 N N . LYS A 1 254 ? 10.244 5.362 8.884 1.00 76.19 254 LYS A N 1
ATOM 2022 C CA . LYS A 1 254 ? 11.053 5.703 10.072 1.00 76.19 254 LYS A CA 1
ATOM 2023 C C . LYS A 1 254 ? 11.236 7.213 10.291 1.00 76.19 254 LYS A C 1
ATOM 2025 O O . LYS A 1 254 ? 11.722 7.617 11.342 1.00 76.19 254 LYS A O 1
ATOM 2030 N N . PHE A 1 255 ? 10.894 8.056 9.312 1.00 71.31 255 PHE A N 1
ATOM 2031 C CA . PHE A 1 255 ? 11.337 9.460 9.297 1.00 71.31 255 PHE A CA 1
ATOM 2032 C C . PHE A 1 255 ? 10.329 10.460 9.861 1.00 71.31 255 PHE A C 1
ATOM 2034 O O . PHE A 1 255 ? 10.727 11.563 10.236 1.00 71.31 255 PHE A O 1
ATOM 2041 N N . SER A 1 256 ? 9.032 10.141 9.895 1.00 67.94 256 SER A N 1
ATOM 2042 C CA . SER A 1 256 ? 8.017 11.074 10.397 1.00 67.94 256 SER A CA 1
ATOM 2043 C C . SER A 1 256 ? 6.741 10.356 10.832 1.00 67.94 256 SER A C 1
ATOM 2045 O O . SER A 1 25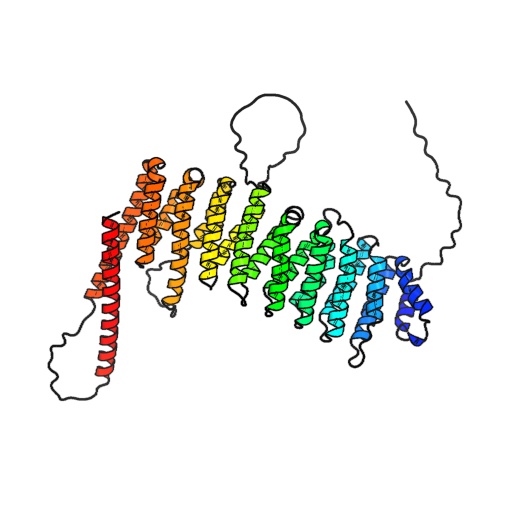6 ? 6.119 9.636 10.046 1.00 67.94 256 SER A O 1
ATOM 2047 N N . SER A 1 257 ? 6.325 10.610 12.079 1.00 77.31 257 SER A N 1
ATOM 2048 C CA . SER A 1 257 ? 4.991 10.230 12.556 1.00 77.31 257 SER A CA 1
ATOM 2049 C C . SER A 1 257 ? 3.903 10.961 11.767 1.00 77.31 257 SER A C 1
ATOM 2051 O O . SER A 1 257 ? 2.885 10.355 11.474 1.00 77.31 257 SER A O 1
ATOM 2053 N N . ASP A 1 258 ? 4.127 12.211 11.354 1.00 80.25 258 ASP A N 1
ATOM 2054 C CA . ASP A 1 258 ? 3.136 12.999 10.607 1.00 80.25 258 ASP A CA 1
ATOM 2055 C C . ASP A 1 258 ? 2.896 12.439 9.205 1.00 80.25 258 ASP A C 1
ATOM 2057 O O . ASP A 1 258 ? 1.752 12.263 8.809 1.00 80.25 258 ASP A O 1
ATOM 2061 N N . ALA A 1 259 ? 3.952 12.077 8.467 1.00 81.75 259 ALA A N 1
ATOM 2062 C CA . ALA A 1 259 ? 3.796 11.417 7.166 1.00 81.75 259 ALA A CA 1
ATOM 2063 C C . ALA A 1 259 ? 3.068 10.069 7.307 1.00 81.75 259 ALA A C 1
ATOM 2065 O O . ALA A 1 259 ? 2.219 9.723 6.488 1.00 81.75 259 ALA A O 1
ATOM 2066 N N . SER A 1 260 ? 3.359 9.342 8.390 1.00 89.62 260 SER A N 1
ATOM 2067 C CA . SER A 1 260 ? 2.696 8.075 8.700 1.00 89.62 260 SER A CA 1
ATOM 2068 C C . SER A 1 260 ? 1.206 8.273 9.021 1.00 89.62 260 SER A C 1
ATOM 2070 O O . SER A 1 260 ? 0.369 7.531 8.516 1.00 89.62 260 SER A O 1
ATOM 2072 N N . LEU A 1 261 ? 0.857 9.297 9.807 1.00 89.94 261 LEU A N 1
ATOM 2073 C CA . LEU A 1 261 ? -0.527 9.663 10.128 1.00 89.94 261 LEU A CA 1
ATOM 2074 C C . LEU A 1 261 ? -1.275 10.208 8.903 1.00 89.94 261 LEU A C 1
ATOM 2076 O O . LEU A 1 261 ? -2.432 9.855 8.687 1.00 89.94 261 LEU A O 1
ATOM 2080 N N . ASN A 1 262 ? -0.613 10.995 8.054 1.00 91.00 262 ASN A N 1
ATOM 2081 C CA . ASN A 1 262 ? -1.175 11.457 6.787 1.00 91.00 262 ASN A CA 1
ATOM 2082 C C . ASN A 1 262 ? -1.495 10.270 5.876 1.00 91.00 262 ASN A C 1
ATOM 2084 O O . ASN A 1 262 ? -2.575 10.229 5.297 1.00 91.00 262 ASN A O 1
ATOM 2088 N N . ALA A 1 263 ? -0.612 9.271 5.787 1.00 94.06 263 ALA A N 1
ATOM 2089 C CA . ALA A 1 263 ? -0.883 8.052 5.029 1.00 94.06 263 ALA A CA 1
ATOM 2090 C C . ALA A 1 263 ? -2.124 7.302 5.558 1.00 94.06 263 ALA A C 1
ATOM 2092 O O . ALA A 1 263 ? -2.938 6.848 4.755 1.00 94.06 263 ALA A O 1
ATOM 2093 N N . ILE A 1 264 ? -2.338 7.251 6.881 1.00 94.56 264 ILE A N 1
ATOM 2094 C CA . ILE A 1 264 ? -3.586 6.724 7.471 1.00 94.56 264 ILE A CA 1
ATOM 2095 C C . ILE A 1 264 ? -4.796 7.575 7.059 1.00 94.56 264 ILE A C 1
ATOM 2097 O O . ILE A 1 264 ? -5.829 7.033 6.663 1.00 94.56 264 ILE A O 1
ATOM 2101 N N . ALA A 1 265 ? -4.675 8.903 7.082 1.00 94.12 265 ALA A N 1
ATOM 2102 C CA . ALA A 1 265 ? -5.738 9.795 6.624 1.00 94.12 265 ALA A CA 1
ATOM 2103 C C . ALA A 1 265 ? -6.071 9.589 5.132 1.00 94.12 265 ALA A C 1
ATOM 2105 O O . ALA A 1 265 ? -7.239 9.654 4.750 1.00 94.12 265 ALA A O 1
ATOM 2106 N N . PHE A 1 266 ? -5.083 9.269 4.290 1.00 95.00 266 PHE A N 1
ATOM 2107 C CA . PHE A 1 266 ? -5.319 8.904 2.891 1.00 95.00 266 PHE A CA 1
ATOM 2108 C C . PHE A 1 266 ? -6.019 7.555 2.730 1.00 95.00 266 PHE A C 1
ATOM 2110 O O . PHE A 1 266 ? -6.845 7.430 1.835 1.00 95.00 266 PHE A O 1
ATOM 2117 N N . LEU A 1 267 ? -5.776 6.573 3.605 1.00 96.25 267 LEU A N 1
ATOM 2118 C CA . LEU A 1 267 ? -6.571 5.337 3.621 1.00 96.25 267 LEU A CA 1
ATOM 2119 C C . LEU A 1 267 ? -8.046 5.640 3.930 1.00 96.25 267 LEU A C 1
ATOM 2121 O O . LEU A 1 267 ? -8.933 5.128 3.249 1.00 96.25 267 LEU A O 1
ATOM 2125 N N . ARG A 1 268 ? -8.320 6.544 4.883 1.00 95.44 268 ARG A N 1
ATOM 2126 C CA . ARG A 1 268 ? -9.685 7.044 5.134 1.00 95.44 268 ARG A CA 1
ATOM 2127 C C . ARG A 1 268 ? -10.268 7.736 3.905 1.00 95.44 268 ARG A C 1
ATOM 2129 O O . ARG A 1 268 ? -11.414 7.494 3.550 1.00 95.44 268 ARG A O 1
ATOM 2136 N N . PHE A 1 269 ? -9.482 8.574 3.235 1.00 95.06 269 PHE A N 1
ATOM 2137 C CA . PHE A 1 269 ? -9.915 9.240 2.008 1.00 95.06 269 PHE A CA 1
ATOM 2138 C C . PHE A 1 269 ? -10.243 8.240 0.890 1.00 95.06 269 PHE A C 1
ATOM 2140 O O . PHE A 1 269 ? -11.245 8.417 0.203 1.00 95.06 269 PHE A O 1
ATOM 2147 N N . CYS A 1 270 ? -9.467 7.160 0.748 1.00 94.94 270 CYS A N 1
ATOM 2148 C CA . CYS A 1 270 ? -9.787 6.079 -0.180 1.00 94.94 270 CYS A CA 1
ATOM 2149 C C . CYS A 1 270 ? -11.155 5.453 0.131 1.00 94.94 270 CYS A C 1
ATOM 2151 O O . CYS A 1 270 ? -11.924 5.247 -0.797 1.00 94.94 270 CYS A O 1
ATOM 2153 N N . ALA A 1 271 ? -11.495 5.203 1.403 1.00 94.19 271 ALA A N 1
ATOM 2154 C CA . ALA A 1 271 ? -12.830 4.713 1.775 1.00 94.19 271 ALA A CA 1
ATOM 2155 C C . ALA A 1 271 ? -13.947 5.684 1.364 1.00 94.19 271 ALA A C 1
ATOM 2157 O O . ALA A 1 271 ? -14.945 5.258 0.786 1.00 94.19 271 ALA A O 1
ATOM 2158 N N . VAL A 1 272 ? -13.757 6.987 1.603 1.00 93.88 272 VAL A N 1
ATOM 2159 C CA . VAL A 1 272 ? -14.725 8.018 1.193 1.00 93.88 272 VAL A CA 1
ATOM 2160 C C . VAL A 1 272 ? -14.924 7.996 -0.321 1.00 93.88 272 VAL A C 1
ATOM 2162 O O . VAL A 1 272 ? -16.059 7.982 -0.789 1.00 93.88 272 VAL A O 1
ATOM 2165 N N . LYS A 1 273 ? -13.836 7.924 -1.095 1.00 91.50 273 LYS A N 1
ATOM 2166 C CA . LYS A 1 273 ? -13.912 7.844 -2.558 1.00 91.50 273 LYS A CA 1
ATOM 2167 C C . LYS A 1 273 ? -14.558 6.562 -3.058 1.00 91.50 273 LYS A C 1
ATOM 2169 O O . LYS A 1 273 ? -15.355 6.625 -3.988 1.00 91.50 273 LYS A O 1
ATOM 2174 N N . LEU A 1 274 ? -14.294 5.429 -2.406 1.00 90.56 274 LEU A N 1
ATOM 2175 C CA . LEU A 1 274 ? -14.968 4.182 -2.748 1.00 90.56 274 LEU A CA 1
ATOM 2176 C C . LEU A 1 274 ? -16.488 4.286 -2.544 1.00 90.56 274 LEU A C 1
ATOM 2178 O O . LEU A 1 274 ? -17.262 3.826 -3.381 1.00 90.56 274 LEU A O 1
ATOM 2182 N N . ALA A 1 275 ? -16.918 4.919 -1.451 1.00 88.69 275 ALA A N 1
ATOM 2183 C CA . ALA A 1 275 ? -18.333 5.152 -1.182 1.00 88.69 275 ALA A CA 1
ATOM 2184 C C . ALA A 1 275 ? -18.977 6.128 -2.188 1.00 88.69 275 ALA A C 1
ATOM 2186 O O . ALA A 1 275 ? -20.099 5.887 -2.627 1.00 88.69 275 ALA A O 1
ATOM 2187 N N . GLU A 1 276 ? -18.275 7.200 -2.579 1.00 86.94 276 GLU A N 1
ATOM 2188 C CA . GLU A 1 276 ? -18.751 8.184 -3.569 1.00 86.94 276 GLU A CA 1
ATOM 2189 C C . GLU A 1 276 ? -18.918 7.587 -4.978 1.00 86.94 276 GLU A C 1
ATOM 2191 O O . GLU A 1 276 ? -19.890 7.907 -5.660 1.00 86.94 276 GLU A O 1
ATOM 2196 N N . GLU A 1 277 ? -18.006 6.710 -5.412 1.00 79.25 277 GLU A N 1
ATOM 2197 C CA . GLU A 1 277 ? -18.046 6.061 -6.737 1.00 79.25 277 GLU A CA 1
ATOM 2198 C C . GLU A 1 277 ? -19.109 4.948 -6.844 1.00 79.25 277 GLU A C 1
ATOM 2200 O O . GLU A 1 277 ? -19.288 4.357 -7.907 1.00 79.25 277 GLU A O 1
ATOM 2205 N N . GLY A 1 278 ? -19.872 4.688 -5.774 1.00 68.31 278 GLY A N 1
ATOM 2206 C CA . GLY A 1 278 ? -20.989 3.741 -5.794 1.00 68.31 278 GLY A CA 1
ATOM 2207 C C . GLY A 1 278 ? -20.568 2.274 -5.686 1.00 68.31 278 GLY A C 1
ATOM 2208 O O . GLY A 1 278 ? -21.326 1.391 -6.086 1.00 68.31 278 GLY A O 1
ATOM 2209 N N . PHE A 1 279 ? -19.392 1.993 -5.115 1.00 65.38 279 PHE A N 1
ATOM 2210 C CA . PHE A 1 279 ? -18.908 0.637 -4.830 1.00 65.38 279 PHE A CA 1
ATOM 2211 C C . PHE A 1 279 ? -19.642 0.006 -3.627 1.00 65.38 279 PHE A C 1
ATOM 2213 O O . PHE A 1 279 ? -19.051 -0.268 -2.577 1.00 65.38 279 PHE A O 1
ATOM 2220 N N . VAL A 1 280 ? -20.956 -0.190 -3.783 1.00 60.62 280 VAL A N 1
ATOM 2221 C CA . VAL A 1 280 ? -21.889 -0.727 -2.776 1.00 60.62 280 VAL A CA 1
ATOM 2222 C C . VAL A 1 280 ? -21.874 -2.258 -2.776 1.00 60.62 280 VAL A C 1
ATOM 2224 O O . VAL A 1 280 ? -21.868 -2.885 -3.836 1.00 60.62 280 VAL A O 1
ATOM 2227 N N . CYS A 1 281 ? -21.908 -2.873 -1.591 1.00 54.91 281 CYS A N 1
ATOM 2228 C CA . CYS A 1 281 ? -21.983 -4.326 -1.423 1.00 54.91 281 CYS A CA 1
ATOM 2229 C C . CYS A 1 281 ? -23.462 -4.736 -1.318 1.00 54.91 281 CYS A C 1
ATOM 2231 O O . CYS A 1 281 ? -24.027 -4.783 -0.225 1.00 54.91 281 CYS A O 1
ATOM 2233 N N . HIS A 1 282 ? -24.130 -4.965 -2.451 1.00 45.44 282 HIS A N 1
ATOM 2234 C CA . HIS A 1 282 ? -25.530 -5.399 -2.456 1.00 45.44 282 HIS A CA 1
ATOM 2235 C C . HIS A 1 282 ? -25.661 -6.925 -2.366 1.00 45.44 282 HIS A C 1
ATOM 2237 O O . HIS A 1 282 ? -25.248 -7.646 -3.273 1.00 45.44 282 HIS A O 1
ATOM 2243 N N . GLU A 1 283 ? -26.363 -7.409 -1.338 1.00 41.62 283 GLU A N 1
ATOM 2244 C CA . GLU A 1 283 ? -27.014 -8.721 -1.377 1.00 41.62 283 GLU A CA 1
ATOM 2245 C C . GLU A 1 283 ? -28.292 -8.616 -2.223 1.00 41.62 283 GLU A C 1
ATOM 2247 O O . GLU A 1 283 ? -29.111 -7.711 -2.041 1.00 41.62 283 GLU A O 1
ATOM 2252 N N . LYS A 1 284 ? -28.475 -9.535 -3.180 1.00 41.94 284 LYS A N 1
ATOM 2253 C CA . LYS A 1 284 ? -29.777 -9.710 -3.831 1.00 41.94 284 LYS A CA 1
ATOM 2254 C C . LYS A 1 284 ? -30.720 -10.417 -2.861 1.00 41.94 284 LYS A C 1
ATOM 2256 O O . LYS A 1 284 ? -30.862 -11.636 -2.935 1.00 41.94 284 LYS A O 1
ATOM 2261 N N . ASP A 1 285 ? -31.411 -9.653 -2.026 1.00 38.16 285 ASP A N 1
ATOM 2262 C CA . ASP A 1 285 ? -32.644 -10.138 -1.415 1.00 38.16 285 ASP A CA 1
ATOM 2263 C C . ASP A 1 285 ? -33.700 -10.261 -2.513 1.00 38.16 285 ASP A C 1
ATOM 2265 O O . ASP A 1 285 ? -34.266 -9.293 -3.024 1.00 38.16 285 ASP A O 1
ATOM 2269 N N . THR A 1 286 ? -33.907 -11.501 -2.938 1.00 41.47 286 THR A N 1
ATOM 2270 C CA . THR A 1 286 ? -35.066 -11.882 -3.734 1.00 41.47 286 THR A CA 1
ATOM 2271 C C . THR A 1 286 ? -36.192 -12.129 -2.749 1.00 41.47 286 THR A C 1
ATOM 2273 O O . THR A 1 286 ? -36.304 -13.236 -2.247 1.00 41.47 286 THR A O 1
ATOM 2276 N N . ASP A 1 287 ? -37.011 -11.112 -2.471 1.00 40.06 287 ASP A N 1
ATOM 2277 C CA . ASP A 1 287 ? -38.421 -11.336 -2.150 1.00 40.06 287 ASP A CA 1
ATOM 2278 C C . ASP A 1 287 ? -39.291 -10.071 -2.280 1.00 40.06 287 ASP A C 1
ATOM 2280 O O . ASP A 1 287 ? -38.976 -9.015 -1.737 1.00 40.06 287 ASP A O 1
ATOM 2284 N N . GLN A 1 288 ? -40.445 -10.268 -2.946 1.00 36.31 288 GLN A N 1
ATOM 2285 C CA . GLN A 1 288 ? -41.572 -9.355 -3.259 1.00 36.31 288 GLN A CA 1
ATOM 2286 C C . GLN A 1 288 ? -41.391 -8.488 -4.531 1.00 36.31 288 GLN A C 1
ATOM 2288 O O . GLN A 1 288 ? -40.575 -7.582 -4.555 1.00 36.31 288 GLN A O 1
ATOM 2293 N N . GLN A 1 289 ? -42.126 -8.627 -5.646 1.00 33.47 289 GLN A N 1
ATOM 2294 C CA . GLN A 1 289 ? -43.334 -9.379 -6.032 1.00 33.47 289 GLN A CA 1
ATOM 2295 C C . GLN A 1 289 ? -43.373 -9.532 -7.585 1.00 33.47 289 GLN A C 1
ATOM 2297 O O . GLN A 1 289 ? -42.652 -8.821 -8.286 1.00 33.47 289 GLN A O 1
ATOM 2302 N N . PRO A 1 290 ? -44.219 -10.422 -8.148 1.00 48.94 290 PRO A N 1
ATOM 2303 C CA . PRO A 1 290 ? -44.216 -10.796 -9.563 1.00 48.94 290 PRO A CA 1
ATOM 2304 C C . PRO A 1 290 ? -45.105 -9.879 -10.416 1.00 48.94 290 PRO A C 1
ATOM 2306 O O . PRO A 1 290 ? -46.183 -9.499 -9.969 1.00 48.94 290 PRO A O 1
ATOM 2309 N N . ASN A 1 291 ? -44.700 -9.592 -11.662 1.00 31.41 291 ASN A N 1
ATOM 2310 C CA . ASN A 1 291 ? -45.613 -9.474 -12.812 1.00 31.41 291 ASN A CA 1
ATOM 2311 C C . ASN A 1 291 ? -44.865 -9.359 -14.160 1.00 31.41 291 ASN A C 1
ATOM 2313 O O . ASN A 1 291 ? -44.399 -8.296 -14.549 1.00 31.41 291 ASN A O 1
ATOM 2317 N N . ASN A 1 292 ? -44.872 -10.489 -14.871 1.00 33.91 292 ASN A N 1
ATOM 2318 C CA . ASN A 1 292 ? -45.176 -10.661 -16.295 1.00 33.91 292 ASN A CA 1
ATOM 2319 C C . ASN A 1 292 ? -44.274 -10.105 -17.426 1.00 33.91 292 ASN A C 1
ATOM 2321 O O . ASN A 1 292 ? -44.341 -8.938 -17.795 1.00 33.91 292 ASN A O 1
ATOM 2325 N N . LEU A 1 293 ? -43.686 -11.106 -18.106 1.00 36.00 293 LEU A N 1
ATOM 2326 C CA . LEU A 1 293 ? -43.708 -11.411 -19.552 1.00 36.00 293 LEU A CA 1
ATOM 2327 C C . LEU A 1 293 ? -42.475 -11.065 -20.412 1.00 36.00 293 LEU A C 1
ATOM 2329 O O . LEU A 1 293 ? -42.169 -9.915 -20.696 1.00 36.00 293 LEU A O 1
ATOM 2333 N N . ASP A 1 294 ? -41.899 -12.172 -20.898 1.00 31.42 294 ASP A N 1
ATOM 2334 C CA . ASP A 1 294 ? -41.196 -12.415 -22.160 1.00 31.42 294 ASP A CA 1
ATOM 2335 C C . ASP A 1 294 ? -39.887 -11.675 -22.451 1.00 31.42 294 ASP A C 1
ATOM 2337 O O . ASP A 1 294 ? -39.870 -10.547 -22.935 1.00 31.42 294 ASP A O 1
ATOM 2341 N N . SER A 1 295 ? -38.771 -12.409 -22.362 1.00 32.72 295 SER A N 1
ATOM 2342 C CA . SER A 1 295 ? -38.074 -12.934 -23.555 1.00 32.72 295 SER A CA 1
ATOM 2343 C C . SER A 1 295 ? -36.782 -13.664 -23.171 1.00 32.72 295 SER A C 1
ATOM 2345 O O . SER A 1 295 ? -35.953 -13.168 -22.417 1.00 32.72 295 SER A O 1
ATOM 2347 N N . SER A 1 296 ? -36.631 -14.856 -23.738 1.00 38.91 296 SER A N 1
ATOM 2348 C CA . SER A 1 296 ? -35.443 -15.710 -23.757 1.00 38.91 296 SER A CA 1
ATOM 2349 C C . SER A 1 296 ? -34.158 -14.979 -24.177 1.00 38.91 296 SER A C 1
ATOM 2351 O O . SER A 1 296 ? -34.061 -14.582 -25.335 1.00 38.91 296 SER A O 1
ATOM 2353 N N . ASP A 1 297 ? -33.133 -14.966 -23.317 1.00 31.17 297 ASP A N 1
ATOM 2354 C CA . ASP A 1 297 ? -31.799 -15.453 -23.702 1.00 31.17 297 ASP A CA 1
ATOM 2355 C C . ASP A 1 297 ? -30.979 -15.883 -22.473 1.00 31.17 297 ASP A C 1
ATOM 2357 O O . ASP A 1 297 ? -30.946 -15.217 -21.435 1.00 31.17 297 ASP A O 1
ATOM 2361 N N . GLY A 1 298 ? -30.347 -17.047 -22.581 1.00 40.19 298 GLY A N 1
ATOM 2362 C CA . GLY A 1 298 ? -29.593 -17.679 -21.512 1.00 40.19 298 GLY A CA 1
ATOM 2363 C C . GLY A 1 298 ? -28.225 -17.035 -21.333 1.00 40.19 298 GLY A C 1
ATOM 2364 O O . GLY A 1 298 ? -27.254 -17.451 -21.955 1.00 40.19 298 GLY A O 1
ATOM 2365 N N . SER A 1 299 ? -28.115 -16.098 -20.395 1.00 29.06 299 SER A N 1
ATOM 2366 C CA . SER A 1 299 ? -26.860 -15.875 -19.681 1.00 29.06 299 SER A CA 1
ATOM 2367 C C . SER A 1 299 ? -27.156 -15.784 -18.188 1.00 29.06 299 SER A C 1
ATOM 2369 O O . SER A 1 299 ? -27.866 -14.897 -17.719 1.00 29.06 299 SER A O 1
ATOM 2371 N N . VAL A 1 300 ? -26.654 -16.756 -17.426 1.00 33.31 300 VAL A N 1
ATOM 2372 C CA . VAL A 1 300 ? -26.646 -16.692 -15.963 1.00 33.31 300 VAL A CA 1
ATOM 2373 C C . VAL A 1 300 ? -25.637 -15.610 -15.588 1.00 33.31 300 VAL A C 1
ATOM 2375 O O . VAL A 1 300 ? -24.461 -15.883 -15.359 1.00 33.31 300 VAL A O 1
ATOM 2378 N N . ALA A 1 301 ? -26.083 -14.356 -15.595 1.00 35.56 301 ALA A N 1
ATOM 2379 C CA . ALA A 1 301 ? -25.351 -13.250 -15.010 1.00 35.56 301 ALA A CA 1
ATOM 2380 C C . ALA A 1 301 ? -25.395 -13.433 -13.489 1.00 35.56 301 ALA A C 1
ATOM 2382 O O . ALA A 1 301 ? -26.329 -12.999 -12.813 1.00 35.56 301 ALA A O 1
ATOM 2383 N N . VAL A 1 302 ? -24.399 -14.150 -12.966 1.00 32.66 302 VAL A N 1
ATOM 2384 C CA . VAL A 1 302 ? -24.092 -14.165 -11.536 1.00 32.66 302 VAL A CA 1
ATOM 2385 C C . VAL A 1 302 ? -23.827 -12.710 -11.136 1.00 32.66 302 VAL A C 1
ATOM 2387 O O . VAL A 1 302 ? -22.870 -12.129 -11.650 1.00 32.66 302 VAL A O 1
ATOM 2390 N N . PRO A 1 303 ? -24.644 -12.093 -10.269 1.00 37.78 303 PRO A N 1
ATOM 2391 C CA . PRO A 1 303 ? -24.314 -10.804 -9.689 1.00 37.78 303 PRO A CA 1
ATOM 2392 C C . PRO A 1 303 ? -23.212 -11.082 -8.674 1.00 37.78 303 PRO A C 1
ATOM 2394 O O . PRO A 1 303 ? -23.467 -11.542 -7.564 1.00 37.78 303 PRO A O 1
ATOM 2397 N N . LYS A 1 304 ? -21.964 -10.951 -9.109 1.00 42.84 304 LYS A N 1
ATOM 2398 C CA . LYS A 1 304 ? -20.834 -11.039 -8.201 1.00 42.84 304 LYS A CA 1
ATOM 2399 C C . LYS A 1 304 ? -20.910 -9.853 -7.253 1.00 42.84 304 LYS A C 1
ATOM 2401 O O . LYS A 1 304 ? -21.367 -8.777 -7.625 1.00 42.84 304 LYS A O 1
ATOM 2406 N N . ASP A 1 305 ? -20.444 -10.090 -6.042 1.00 52.06 305 ASP A N 1
ATOM 2407 C CA . ASP A 1 305 ? -20.156 -9.109 -5.001 1.00 52.06 305 ASP A CA 1
ATOM 2408 C C . ASP A 1 305 ? -19.008 -8.181 -5.481 1.00 52.06 305 ASP A C 1
ATOM 2410 O O . ASP A 1 305 ? -17.897 -8.171 -4.951 1.00 52.06 305 ASP A O 1
ATOM 2414 N N . ASP A 1 306 ? -19.232 -7.490 -6.606 1.00 59.91 306 ASP A N 1
ATOM 2415 C CA . ASP A 1 306 ? -18.218 -7.011 -7.560 1.00 59.91 306 ASP A CA 1
ATOM 2416 C C . ASP A 1 306 ? -17.417 -5.815 -7.041 1.00 59.91 306 ASP A C 1
ATOM 2418 O O . ASP A 1 306 ? -16.596 -5.261 -7.757 1.00 59.91 306 ASP A O 1
ATOM 2422 N N . HIS A 1 307 ? -17.630 -5.396 -5.797 1.00 72.00 307 HIS A N 1
ATOM 2423 C CA . HIS A 1 307 ? -16.976 -4.227 -5.214 1.00 72.00 307 HIS A CA 1
ATOM 2424 C C . HIS A 1 307 ? -16.420 -4.474 -3.805 1.00 72.00 307 HIS A C 1
ATOM 2426 O O . HIS A 1 307 ? -15.585 -3.703 -3.326 1.00 72.00 307 HIS A O 1
ATOM 2432 N N . VAL A 1 308 ? -16.775 -5.601 -3.171 1.00 77.00 308 VAL A N 1
ATOM 2433 C CA . VAL A 1 308 ? -16.252 -6.013 -1.854 1.00 77.00 308 VAL A CA 1
ATOM 2434 C C . VAL A 1 308 ? -14.726 -6.118 -1.861 1.00 77.00 308 VAL A C 1
ATOM 2436 O O . VAL A 1 308 ? -14.057 -5.774 -0.884 1.00 77.00 308 VAL A O 1
ATOM 2439 N N . TYR A 1 309 ? -14.146 -6.541 -2.986 1.00 82.75 309 TYR A N 1
ATOM 2440 C CA . TYR A 1 309 ? -12.702 -6.727 -3.104 1.00 82.75 309 TYR A CA 1
ATOM 2441 C C . TYR A 1 309 ? -11.894 -5.426 -2.975 1.00 82.75 309 TYR A C 1
ATOM 2443 O O . TYR A 1 309 ? -10.692 -5.512 -2.737 1.00 82.75 309 TYR A O 1
ATOM 2451 N N . PHE A 1 310 ? -12.503 -4.240 -3.118 1.00 89.00 310 PHE A N 1
ATOM 2452 C CA . PHE A 1 310 ? -11.825 -2.964 -2.857 1.00 89.00 310 PHE A CA 1
ATOM 2453 C C . PHE A 1 310 ? -11.765 -2.652 -1.355 1.00 89.00 310 PHE A C 1
ATOM 2455 O O . PHE A 1 310 ? -10.744 -2.180 -0.856 1.00 89.00 310 PHE A O 1
ATOM 2462 N N . TRP A 1 311 ? -12.820 -2.979 -0.608 1.00 92.06 311 TRP A N 1
ATOM 2463 C CA . TRP A 1 311 ? -12.897 -2.732 0.834 1.00 92.06 311 TRP A CA 1
ATOM 2464 C C . TRP A 1 311 ? -11.970 -3.648 1.638 1.00 92.06 311 TRP A C 1
ATOM 2466 O O . TRP A 1 311 ? -11.318 -3.201 2.581 1.00 92.06 311 TRP A O 1
ATOM 2476 N N . VAL A 1 312 ? -11.850 -4.918 1.242 1.00 91.12 312 VAL A N 1
ATOM 2477 C CA . VAL A 1 312 ? -11.027 -5.922 1.942 1.00 91.12 312 VAL A CA 1
ATOM 2478 C C . VAL A 1 312 ? -9.559 -5.498 2.140 1.00 91.12 312 VAL A C 1
ATOM 2480 O O . VAL A 1 312 ? -9.115 -5.486 3.289 1.00 91.12 312 VAL A O 1
ATOM 2483 N N . PRO A 1 313 ? -8.771 -5.133 1.105 1.00 92.31 313 PRO A N 1
ATOM 2484 C CA . PRO A 1 313 ? -7.372 -4.747 1.292 1.00 92.31 313 PRO A CA 1
ATOM 2485 C C . PRO A 1 313 ? -7.226 -3.476 2.135 1.00 92.31 313 PRO A C 1
ATOM 2487 O O . PRO A 1 313 ? -6.246 -3.354 2.871 1.00 92.31 313 PRO A O 1
ATOM 2490 N N . LEU A 1 314 ? -8.198 -2.559 2.063 1.00 94.62 314 LEU A N 1
ATOM 2491 C CA . LEU A 1 314 ? -8.214 -1.324 2.843 1.00 94.62 314 LEU A CA 1
ATOM 2492 C C . LEU A 1 314 ? -8.406 -1.606 4.339 1.00 94.62 314 LEU A C 1
ATOM 2494 O O . LEU A 1 314 ? -7.575 -1.206 5.156 1.00 94.62 314 LEU A O 1
ATOM 2498 N N . LEU A 1 315 ? -9.459 -2.350 4.686 1.00 95.31 315 LEU A N 1
ATOM 2499 C CA . LEU A 1 315 ? -9.788 -2.699 6.070 1.00 95.31 315 LEU A CA 1
ATOM 2500 C C . LEU A 1 315 ? -8.736 -3.633 6.682 1.00 95.31 315 LEU A C 1
ATOM 2502 O O . LEU A 1 315 ? -8.277 -3.395 7.797 1.00 95.31 315 LEU A O 1
ATOM 2506 N N . ALA A 1 316 ? -8.281 -4.646 5.938 1.00 92.25 316 ALA A N 1
ATOM 2507 C CA . ALA A 1 316 ? -7.220 -5.547 6.391 1.00 92.25 316 ALA A CA 1
ATOM 2508 C C . ALA A 1 316 ? -5.871 -4.823 6.552 1.00 92.25 316 ALA A C 1
ATOM 2510 O O . ALA A 1 316 ? -5.084 -5.152 7.442 1.00 92.25 316 ALA A O 1
ATOM 2511 N N . GLY A 1 317 ? -5.592 -3.831 5.699 1.00 92.06 317 GLY A N 1
ATOM 2512 C CA . GLY A 1 317 ? -4.432 -2.955 5.829 1.00 92.06 317 GLY A CA 1
ATOM 2513 C C . GLY A 1 317 ? -4.462 -2.175 7.142 1.00 92.06 317 GLY A C 1
ATOM 2514 O O . GLY A 1 317 ? -3.504 -2.248 7.908 1.00 92.06 317 GLY A O 1
ATOM 2515 N N . LEU A 1 318 ? -5.574 -1.494 7.431 1.00 94.62 318 LEU A N 1
ATOM 2516 C CA . LEU A 1 318 ? -5.769 -0.739 8.674 1.00 94.62 318 LEU A CA 1
ATOM 2517 C C . LEU A 1 318 ? -5.731 -1.634 9.918 1.00 94.62 318 LEU A C 1
ATOM 2519 O O . LEU A 1 318 ? -5.057 -1.289 10.885 1.00 94.62 318 LEU A O 1
ATOM 2523 N N . ALA A 1 319 ? -6.365 -2.810 9.876 1.00 92.81 319 ALA A N 1
ATOM 2524 C CA . ALA A 1 319 ? -6.308 -3.782 10.968 1.00 92.81 319 ALA A CA 1
ATOM 2525 C C . ALA A 1 319 ? -4.876 -4.231 11.280 1.00 92.81 319 ALA A C 1
ATOM 2527 O O . ALA A 1 319 ? -4.515 -4.398 12.436 1.00 92.81 319 ALA A O 1
ATOM 2528 N N . ARG A 1 320 ? -4.005 -4.370 10.275 1.00 90.69 320 ARG A N 1
ATOM 2529 C CA . ARG A 1 320 ? -2.592 -4.696 10.524 1.00 90.69 320 ARG A CA 1
ATOM 2530 C C . ARG A 1 320 ? -1.861 -3.580 11.275 1.00 90.69 320 ARG A C 1
ATOM 2532 O O . ARG A 1 320 ? -0.977 -3.863 12.078 1.00 90.69 320 ARG A O 1
ATOM 2539 N N . LEU A 1 321 ? -2.225 -2.323 11.027 1.00 91.56 321 LEU A N 1
ATOM 2540 C CA . LEU A 1 321 ? -1.602 -1.163 11.670 1.00 91.56 321 LEU A CA 1
ATOM 2541 C C . LEU A 1 321 ? -1.987 -1.009 13.141 1.00 91.56 321 LEU A C 1
ATOM 2543 O O . LEU A 1 321 ? -1.269 -0.348 13.889 1.00 91.56 321 LEU A O 1
ATOM 2547 N N . THR A 1 322 ? -3.055 -1.663 13.600 1.00 89.38 322 THR A N 1
ATOM 2548 C CA . THR A 1 322 ? -3.404 -1.677 15.028 1.00 89.38 322 THR A CA 1
ATOM 2549 C C . THR A 1 322 ? -2.409 -2.482 15.866 1.00 89.38 322 THR A C 1
ATOM 2551 O O . THR A 1 322 ? -2.474 -2.415 17.087 1.00 89.38 322 THR A O 1
ATOM 2554 N N . ALA A 1 323 ? -1.495 -3.227 15.235 1.00 87.06 323 ALA A N 1
ATOM 2555 C CA . ALA A 1 323 ? -0.394 -3.945 15.875 1.00 87.06 323 ALA A CA 1
ATOM 2556 C C . ALA A 1 323 ? 0.982 -3.270 15.652 1.00 87.06 323 ALA A C 1
ATOM 2558 O O . ALA A 1 323 ? 2.011 -3.868 15.955 1.00 87.06 323 ALA A O 1
ATOM 2559 N N . ASP A 1 324 ? 1.029 -2.042 15.112 1.00 87.88 324 ASP A N 1
ATOM 2560 C CA . ASP A 1 324 ? 2.280 -1.283 14.930 1.00 87.88 324 ASP A CA 1
ATOM 2561 C C . ASP A 1 324 ? 2.971 -1.010 16.280 1.00 87.88 324 ASP A C 1
ATOM 2563 O O . ASP A 1 324 ? 2.313 -0.831 17.301 1.00 87.88 324 ASP A O 1
ATOM 2567 N N . SER A 1 325 ? 4.301 -0.922 16.322 1.00 86.38 325 SER A N 1
ATOM 2568 C CA . SER A 1 325 ? 5.025 -0.661 17.576 1.00 86.38 325 SER A CA 1
ATOM 2569 C C . SER A 1 325 ? 4.752 0.733 18.157 1.00 86.38 325 SER A C 1
ATOM 2571 O O . SER A 1 325 ? 4.856 0.931 19.370 1.00 86.38 325 SER A O 1
ATOM 2573 N N . ARG A 1 326 ? 4.342 1.705 17.331 1.00 87.19 326 ARG A N 1
ATOM 2574 C CA . ARG A 1 326 ? 4.122 3.101 17.735 1.00 87.19 326 ARG A CA 1
ATOM 2575 C C . ARG A 1 326 ? 2.678 3.328 18.215 1.00 87.19 326 ARG A C 1
ATOM 2577 O O . ARG A 1 326 ? 1.746 3.169 17.424 1.00 87.19 326 ARG A O 1
ATOM 2584 N N . PRO A 1 327 ? 2.461 3.799 19.462 1.00 87.62 327 PRO A N 1
ATOM 2585 C CA . PRO A 1 327 ? 1.117 4.006 20.014 1.00 87.62 327 PRO A CA 1
ATOM 2586 C C . PRO A 1 327 ? 0.236 4.967 19.206 1.00 87.62 327 PRO A C 1
ATOM 2588 O O . PRO A 1 327 ? -0.959 4.730 19.053 1.00 87.62 327 PRO A O 1
ATOM 2591 N N . THR A 1 328 ? 0.820 6.036 18.655 1.00 88.69 328 THR A N 1
ATOM 2592 C CA . THR A 1 328 ? 0.098 7.034 17.848 1.00 88.69 328 THR A CA 1
ATOM 2593 C C . THR A 1 328 ? -0.475 6.432 16.566 1.00 88.69 328 THR A C 1
ATOM 2595 O O . THR A 1 328 ? -1.614 6.721 16.209 1.00 88.69 328 THR A O 1
ATOM 2598 N N . ILE A 1 329 ? 0.287 5.555 15.908 1.00 90.88 329 ILE A N 1
ATOM 2599 C CA . ILE A 1 329 ? -0.115 4.861 14.680 1.00 90.88 329 ILE A CA 1
ATOM 2600 C C . ILE A 1 329 ? -1.195 3.831 14.976 1.00 90.88 329 ILE A C 1
ATOM 2602 O O . ILE A 1 329 ? -2.222 3.839 14.303 1.00 90.88 329 ILE A O 1
ATOM 2606 N N . ARG A 1 330 ? -1.020 3.007 16.019 1.00 90.88 330 ARG A N 1
ATOM 2607 C CA . ARG A 1 330 ? -2.044 2.034 16.427 1.00 90.88 330 ARG A CA 1
ATOM 2608 C C . ARG A 1 330 ? -3.378 2.702 16.723 1.00 90.88 330 ARG A C 1
ATOM 2610 O O . ARG A 1 330 ? -4.408 2.272 16.215 1.00 90.88 330 ARG A O 1
ATOM 2617 N N . LYS A 1 331 ? -3.356 3.758 17.541 1.00 89.69 331 LYS A N 1
ATOM 2618 C CA . LYS A 1 331 ? -4.568 4.460 17.963 1.00 89.69 331 LYS A CA 1
ATOM 2619 C C . LYS A 1 331 ? -5.254 5.146 16.781 1.00 89.69 331 LYS A C 1
ATOM 2621 O O . LYS A 1 331 ? -6.450 4.950 16.597 1.00 89.69 331 LYS A O 1
ATOM 2626 N N . GLY A 1 332 ? -4.485 5.832 15.930 1.00 91.62 332 GLY A N 1
ATOM 2627 C CA . GLY A 1 332 ? -5.006 6.428 14.698 1.00 91.62 332 GLY A CA 1
ATOM 2628 C C . GLY A 1 332 ? -5.574 5.391 13.724 1.00 91.62 332 GLY A C 1
ATOM 2629 O O . GLY A 1 332 ? -6.611 5.632 13.118 1.00 91.62 332 GLY A O 1
ATOM 2630 N N . ALA A 1 333 ? -4.951 4.215 13.605 1.00 94.50 333 ALA A N 1
ATOM 2631 C CA . ALA A 1 333 ? -5.454 3.130 12.765 1.00 94.50 333 ALA A CA 1
ATOM 2632 C C . ALA A 1 333 ? -6.769 2.539 13.292 1.00 94.50 333 ALA A C 1
ATOM 2634 O O . ALA A 1 333 ? -7.672 2.303 12.495 1.00 94.50 333 ALA A O 1
ATOM 2635 N N . VAL A 1 334 ? -6.896 2.332 14.611 1.00 94.25 334 VAL A N 1
ATOM 2636 C CA . VAL A 1 334 ? -8.153 1.884 15.237 1.00 94.25 334 VAL A CA 1
ATOM 2637 C C . VAL A 1 334 ? -9.260 2.909 15.001 1.00 94.25 334 VAL A C 1
ATOM 2639 O O . VAL A 1 334 ? -10.326 2.539 14.520 1.00 94.25 334 VAL A O 1
ATOM 2642 N N . GLU A 1 335 ? -9.009 4.184 15.296 1.00 94.00 335 GLU A N 1
ATOM 2643 C CA . GLU A 1 335 ? -9.995 5.257 15.120 1.00 94.00 335 GLU A CA 1
ATOM 2644 C C . GLU A 1 335 ? -10.453 5.346 13.656 1.00 94.00 335 GLU A C 1
ATOM 2646 O O . GLU A 1 335 ? -11.643 5.234 13.378 1.00 94.00 335 GLU A O 1
ATOM 2651 N N . VAL A 1 336 ? -9.516 5.405 12.702 1.00 96.38 336 VAL A N 1
ATOM 2652 C CA . VAL A 1 336 ? -9.844 5.453 11.268 1.00 96.38 336 VAL A CA 1
ATOM 2653 C C . VAL A 1 336 ? -10.568 4.195 10.787 1.00 96.38 336 VAL A C 1
ATOM 2655 O O . VAL A 1 336 ? -11.501 4.306 9.995 1.00 96.38 336 VAL A O 1
ATOM 2658 N N . LEU A 1 337 ? -10.172 3.004 11.247 1.00 97.06 337 LEU A N 1
ATOM 2659 C CA . LEU A 1 337 ? -10.844 1.755 10.886 1.00 97.06 337 LEU A CA 1
ATOM 2660 C C . LEU A 1 337 ? -12.315 1.781 11.310 1.00 97.06 337 LEU A C 1
ATOM 2662 O O . LEU A 1 337 ? -13.193 1.517 10.492 1.00 97.06 337 LEU A O 1
ATOM 2666 N N . PHE A 1 338 ? -12.588 2.109 12.573 1.00 96.62 338 PHE A N 1
ATOM 2667 C CA . PHE A 1 338 ? -13.956 2.146 13.082 1.00 96.62 338 PHE A CA 1
ATOM 2668 C C . PHE A 1 338 ? -14.767 3.312 12.509 1.00 96.62 338 PHE A C 1
ATOM 2670 O O . PHE A 1 338 ? -15.954 3.124 12.256 1.00 96.62 338 PHE A O 1
ATOM 2677 N N . ASP A 1 339 ? -14.150 4.462 12.227 1.00 96.19 339 ASP A N 1
ATOM 2678 C CA . ASP A 1 339 ? -14.805 5.572 11.526 1.00 96.19 339 ASP A CA 1
ATOM 2679 C C . ASP A 1 339 ? -15.265 5.155 10.126 1.00 96.19 339 ASP A C 1
ATOM 2681 O O . ASP A 1 339 ? -16.405 5.413 9.757 1.00 96.19 339 ASP A O 1
ATOM 2685 N N . ILE A 1 340 ? -14.423 4.452 9.359 1.00 96.38 340 ILE A N 1
ATOM 2686 C CA . ILE A 1 340 ? -14.797 3.940 8.030 1.00 96.38 340 ILE A CA 1
ATOM 2687 C C . ILE A 1 340 ? -15.994 2.991 8.134 1.00 96.38 340 ILE A C 1
ATOM 2689 O O . ILE A 1 340 ? -16.951 3.116 7.370 1.00 96.38 340 ILE A O 1
ATOM 2693 N N . LEU A 1 341 ? -15.952 2.049 9.081 1.00 95.69 341 LEU A N 1
ATOM 2694 C CA . LEU A 1 341 ? -17.045 1.102 9.304 1.00 95.69 341 LEU A CA 1
ATOM 2695 C C . LEU A 1 341 ? -18.328 1.808 9.753 1.00 95.69 341 LEU A C 1
ATOM 2697 O O . LEU A 1 341 ? -19.419 1.395 9.371 1.00 95.69 341 LEU A O 1
ATOM 2701 N N . LYS A 1 342 ? -18.215 2.879 10.540 1.00 95.19 342 LYS A N 1
ATOM 2702 C CA . LYS A 1 342 ? -19.358 3.662 11.009 1.00 95.19 342 LYS A CA 1
ATOM 2703 C C . LYS A 1 342 ? -19.982 4.495 9.890 1.00 95.19 342 LYS A C 1
ATOM 2705 O O . LYS A 1 342 ? -21.197 4.459 9.711 1.00 95.19 342 LYS A O 1
ATOM 2710 N N . ASP A 1 343 ? -19.154 5.203 9.130 1.00 94.81 343 ASP A N 1
ATOM 2711 C CA . ASP A 1 343 ? -19.585 6.136 8.087 1.00 94.81 343 ASP A CA 1
ATOM 2712 C C . ASP A 1 343 ? -20.142 5.396 6.861 1.00 94.81 343 ASP A C 1
ATOM 2714 O O . ASP A 1 343 ? -21.140 5.814 6.271 1.00 94.81 343 ASP A O 1
ATOM 2718 N N . HIS A 1 344 ? -19.535 4.264 6.491 1.00 93.38 344 HIS A N 1
ATOM 2719 C CA . HIS A 1 344 ? -19.837 3.547 5.246 1.00 93.38 344 HIS A CA 1
ATOM 2720 C C . HIS A 1 344 ? -20.471 2.169 5.456 1.00 93.38 344 HIS A C 1
ATOM 2722 O O . HIS A 1 344 ? -20.840 1.508 4.491 1.00 93.38 344 HIS A O 1
ATOM 2728 N N . GLY A 1 345 ? -20.678 1.754 6.706 1.00 90.69 345 GLY A N 1
ATOM 2729 C CA . GLY A 1 345 ? -21.231 0.447 7.058 1.00 90.69 345 GLY A CA 1
ATOM 2730 C C . GLY A 1 345 ? -22.630 0.144 6.515 1.00 90.69 345 GLY A C 1
ATOM 2731 O O . GLY A 1 345 ? -23.003 -1.016 6.359 1.00 90.69 345 GLY A O 1
ATOM 2732 N N . HIS A 1 346 ? -23.395 1.181 6.175 1.00 90.00 346 HIS A N 1
ATOM 2733 C CA . HIS A 1 346 ? -24.706 1.058 5.535 1.00 90.00 346 HIS A CA 1
ATOM 2734 C C . HIS A 1 346 ? -24.626 0.529 4.091 1.00 90.00 346 HIS A C 1
ATOM 2736 O O . HIS A 1 346 ? -25.640 0.108 3.544 1.00 90.00 346 HIS A O 1
ATOM 2742 N N . LEU A 1 347 ? -23.436 0.555 3.479 1.00 88.94 347 LEU A N 1
ATOM 2743 C CA . LEU A 1 347 ? -23.169 0.007 2.149 1.00 88.94 347 LEU A CA 1
ATOM 2744 C C . LEU A 1 347 ? -22.821 -1.487 2.182 1.00 88.94 347 LEU A C 1
ATOM 2746 O O . LEU A 1 347 ? -22.602 -2.071 1.121 1.00 88.94 347 LEU A O 1
ATOM 2750 N N . PHE A 1 348 ? -22.688 -2.084 3.370 1.00 90.19 348 PHE A N 1
ATOM 2751 C CA . PHE A 1 348 ? -22.203 -3.449 3.551 1.00 90.19 348 PHE A CA 1
ATOM 2752 C C . PHE A 1 348 ? -23.353 -4.431 3.759 1.00 90.19 348 PHE A C 1
ATOM 2754 O O . PHE A 1 348 ? -24.261 -4.191 4.557 1.00 90.19 348 PHE A O 1
ATOM 2761 N N . SER A 1 349 ? -23.274 -5.562 3.062 1.00 88.56 349 SER A N 1
ATOM 2762 C CA . SER A 1 349 ? -24.192 -6.684 3.221 1.00 88.56 349 SER A CA 1
ATOM 2763 C C . SER A 1 349 ? -23.995 -7.397 4.561 1.00 88.56 349 SER A C 1
ATOM 2765 O O . SER A 1 349 ? -22.961 -7.243 5.223 1.00 88.56 349 SER A O 1
ATOM 2767 N N . GLN A 1 350 ? -24.966 -8.218 4.969 1.00 88.62 350 GLN A N 1
ATOM 2768 C CA . GLN A 1 350 ? -24.858 -8.954 6.227 1.00 88.62 350 GLN A CA 1
ATOM 2769 C C . GLN A 1 350 ? -23.708 -9.972 6.186 1.00 88.62 350 GLN A C 1
ATOM 2771 O O . GLN A 1 350 ? -22.945 -10.087 7.150 1.00 88.62 350 GLN A O 1
ATOM 2776 N N . SER A 1 351 ? -23.529 -10.670 5.060 1.00 89.44 351 SER A N 1
ATOM 2777 C CA . SER A 1 351 ? -22.389 -11.576 4.865 1.00 89.44 351 SER A CA 1
ATOM 2778 C C . SER A 1 351 ? -21.043 -10.851 4.886 1.00 89.44 351 SER A C 1
ATOM 2780 O O . SER A 1 351 ? -20.076 -11.363 5.460 1.00 89.44 351 SER A O 1
ATOM 2782 N N . PHE A 1 352 ? -20.960 -9.644 4.318 1.00 90.50 352 PHE A N 1
ATOM 2783 C CA . PHE A 1 352 ? -19.727 -8.869 4.359 1.00 90.50 352 PHE A CA 1
ATOM 2784 C C . PHE A 1 352 ? -19.412 -8.376 5.774 1.00 90.50 352 PHE A C 1
ATOM 2786 O O . PHE A 1 352 ? -18.261 -8.470 6.201 1.00 90.50 352 PHE A O 1
ATOM 2793 N N . TRP A 1 353 ? -20.421 -7.965 6.549 1.00 92.75 353 TRP A N 1
ATOM 2794 C CA . TRP A 1 353 ? -20.254 -7.683 7.976 1.00 92.75 353 TRP A CA 1
ATOM 2795 C C . TRP A 1 353 ? -19.701 -8.881 8.748 1.00 92.75 353 TRP A C 1
ATOM 2797 O O . TRP A 1 353 ? -18.728 -8.719 9.482 1.00 92.75 353 TRP A O 1
ATOM 2807 N N . ALA A 1 354 ? -20.241 -10.085 8.544 1.00 90.94 354 ALA A N 1
ATOM 2808 C CA . ALA A 1 354 ? -19.713 -11.293 9.183 1.00 90.94 354 ALA A CA 1
ATOM 2809 C C . ALA A 1 354 ? -18.224 -11.519 8.839 1.00 90.94 354 ALA A C 1
ATOM 2811 O O . ALA A 1 354 ? -17.410 -11.792 9.725 1.00 90.94 354 ALA A O 1
ATOM 2812 N N . ASN 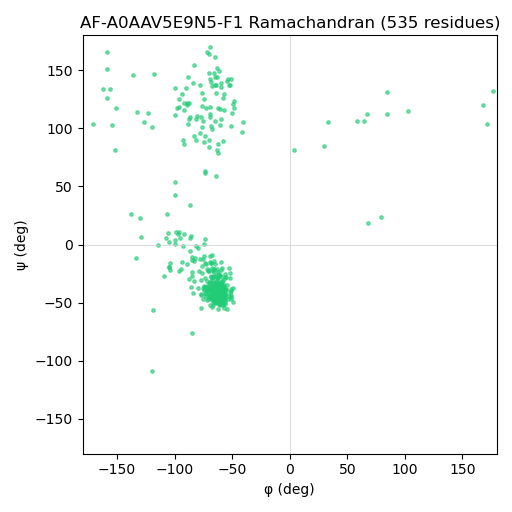A 1 355 ? -17.837 -11.308 7.575 1.00 90.75 355 ASN A N 1
ATOM 2813 C CA . ASN A 1 355 ? -16.439 -11.387 7.142 1.00 90.75 355 ASN A CA 1
ATOM 2814 C C . ASN A 1 355 ? -15.555 -10.309 7.788 1.00 90.75 355 ASN A C 1
ATOM 2816 O O . ASN A 1 355 ? -14.427 -10.609 8.185 1.00 90.75 355 ASN A O 1
ATOM 2820 N N . ILE A 1 356 ? -16.036 -9.067 7.909 1.00 92.94 356 ILE A N 1
ATOM 2821 C CA . ILE A 1 356 ? -15.322 -7.980 8.598 1.00 92.94 356 ILE A CA 1
ATOM 2822 C C . ILE A 1 356 ? -15.109 -8.351 10.065 1.00 92.94 356 ILE A C 1
ATOM 2824 O O . ILE A 1 356 ? -14.001 -8.222 10.586 1.00 92.94 356 ILE A O 1
ATOM 2828 N N . PHE A 1 357 ? -16.143 -8.848 10.738 1.00 92.38 357 PHE A N 1
ATOM 2829 C CA . PHE A 1 357 ? -16.031 -9.244 12.133 1.00 92.38 357 PHE A CA 1
ATOM 2830 C C . PHE A 1 357 ? -14.981 -10.344 12.319 1.00 92.38 357 PHE A C 1
ATOM 2832 O O . PHE A 1 357 ? -14.090 -10.201 13.156 1.00 92.38 357 PHE A O 1
ATOM 2839 N N . GLU A 1 358 ? -15.019 -11.382 11.484 1.00 91.12 358 GLU A N 1
ATOM 2840 C CA . GLU A 1 358 ? -14.091 -12.512 11.557 1.00 91.12 358 GLU A CA 1
ATOM 2841 C C . GLU A 1 358 ? -12.643 -12.146 11.204 1.00 91.12 358 GLU A C 1
ATOM 2843 O O . GLU A 1 358 ? -11.713 -12.534 11.909 1.00 91.12 358 GLU A O 1
ATOM 2848 N N . SER A 1 359 ? -12.436 -11.399 10.118 1.00 89.06 359 SER A N 1
ATOM 2849 C CA . SER A 1 359 ? -11.098 -11.158 9.555 1.00 89.06 359 SER A CA 1
ATOM 2850 C C . SER A 1 359 ? -10.431 -9.866 10.025 1.00 89.06 359 SER A C 1
ATOM 2852 O O . SER A 1 359 ? -9.208 -9.750 9.938 1.00 89.06 359 SER A O 1
ATOM 2854 N N . VAL A 1 360 ? -11.211 -8.898 10.515 1.00 91.38 360 VAL A N 1
ATOM 2855 C CA . VAL A 1 360 ? -10.733 -7.556 10.876 1.00 91.38 360 VAL A CA 1
ATOM 2856 C C . VAL A 1 360 ? -10.950 -7.293 12.362 1.00 91.38 360 VAL A C 1
ATOM 2858 O O . VAL A 1 360 ? -9.979 -7.014 13.054 1.00 91.38 360 VAL A O 1
ATOM 2861 N N . ILE A 1 361 ? -12.182 -7.400 12.875 1.00 92.62 361 ILE A N 1
ATOM 2862 C CA . ILE A 1 361 ? -12.530 -6.939 14.234 1.00 92.62 361 ILE A CA 1
ATOM 2863 C C . ILE A 1 361 ? -12.063 -7.900 15.325 1.00 92.62 361 ILE A C 1
ATOM 2865 O O . ILE A 1 361 ? -11.362 -7.485 16.245 1.00 92.62 361 ILE A O 1
ATOM 2869 N N . TYR A 1 362 ? -12.440 -9.178 15.266 1.00 90.25 362 TYR A N 1
ATOM 2870 C CA . TYR A 1 362 ? -12.093 -10.133 16.320 1.00 90.25 362 TYR A CA 1
ATOM 2871 C C . TYR A 1 362 ? -10.589 -10.362 16.487 1.00 90.25 362 TYR A C 1
ATOM 2873 O O . TYR A 1 362 ? -10.156 -10.457 17.638 1.00 90.25 362 TYR A O 1
ATOM 2881 N N . PRO A 1 363 ? -9.765 -10.362 15.421 1.00 89.50 363 PRO A N 1
ATOM 2882 C CA . PRO A 1 363 ? -8.314 -10.391 15.563 1.00 89.50 363 PRO A CA 1
ATOM 2883 C C . PRO A 1 363 ? -7.742 -9.251 16.422 1.00 89.50 363 PRO A C 1
ATOM 2885 O O . PRO A 1 363 ? -6.754 -9.479 17.116 1.00 89.50 363 PRO A O 1
ATOM 2888 N N . LEU A 1 364 ? -8.384 -8.072 16.477 1.00 88.00 364 LEU A N 1
ATOM 2889 C CA . LEU A 1 364 ? -7.972 -6.966 17.367 1.00 88.00 364 LEU A CA 1
ATOM 2890 C C . LEU A 1 364 ? -8.062 -7.343 18.852 1.00 88.00 364 LEU A C 1
ATOM 2892 O O . LEU A 1 364 ? -7.341 -6.803 19.692 1.00 88.00 364 LEU A O 1
ATOM 2896 N N . PHE A 1 365 ? -8.963 -8.269 19.176 1.00 86.31 365 PHE A N 1
ATOM 2897 C CA . PHE A 1 365 ? -9.231 -8.756 20.528 1.00 86.31 365 PHE A CA 1
ATOM 2898 C C . PHE A 1 365 ? -8.708 -10.182 20.752 1.00 86.31 365 PHE A C 1
ATOM 2900 O O . PHE A 1 365 ? -8.955 -10.759 21.814 1.00 86.31 365 PHE A O 1
ATOM 2907 N N . GLY A 1 366 ? -7.998 -10.744 19.765 1.00 72.06 366 GLY A N 1
ATOM 2908 C CA . GLY A 1 366 ? -7.433 -12.087 19.797 1.00 72.06 366 GLY A CA 1
ATOM 2909 C C . GLY A 1 366 ? -6.565 -12.328 21.033 1.00 72.06 366 GLY A C 1
ATOM 2910 O O . GLY A 1 366 ? -5.870 -11.436 21.529 1.00 72.06 366 GLY A O 1
ATOM 2911 N N . SER A 1 367 ? -6.667 -13.548 21.557 1.00 49.25 367 SER A N 1
ATOM 2912 C CA . SER A 1 367 ? -6.155 -13.946 22.862 1.00 49.25 367 SER A CA 1
ATOM 2913 C C . SER A 1 367 ? -4.626 -13.984 22.904 1.00 49.25 367 SER A C 1
ATOM 2915 O O . SER A 1 367 ? -4.010 -14.920 22.405 1.00 49.25 367 SER A O 1
ATOM 2917 N N . GLU A 1 368 ? -4.021 -13.077 23.666 1.00 40.75 368 GLU A N 1
ATOM 2918 C CA . GLU A 1 368 ? -3.089 -13.573 24.676 1.00 40.75 368 GLU A CA 1
ATOM 2919 C C . GLU A 1 368 ? -3.947 -14.458 25.576 1.00 40.75 368 GLU A C 1
ATOM 2921 O O . GLU A 1 368 ? -4.826 -13.990 26.303 1.00 40.75 368 GLU A O 1
ATOM 2926 N N . SER A 1 369 ? -3.820 -15.770 25.405 1.00 31.14 369 SER A N 1
ATOM 2927 C CA . SER A 1 369 ? -4.366 -16.716 26.358 1.00 31.14 369 SER A CA 1
ATOM 2928 C C . SER A 1 369 ? -3.887 -16.276 27.735 1.00 31.14 369 SER A C 1
ATOM 2930 O O . SER A 1 369 ? -2.692 -16.337 28.017 1.00 31.14 369 SER A O 1
ATOM 2932 N N . PHE A 1 370 ? -4.814 -15.841 28.587 1.00 37.88 370 PHE A N 1
ATOM 2933 C CA . PHE A 1 370 ? -4.602 -15.807 30.025 1.00 37.88 370 PHE A CA 1
ATOM 2934 C C . PHE A 1 370 ? -4.394 -17.257 30.463 1.00 37.88 370 PHE A C 1
ATOM 2936 O O . PHE A 1 370 ? -5.335 -17.915 30.897 1.00 37.88 370 PHE A O 1
ATOM 2943 N N . ILE A 1 371 ? -3.192 -17.798 30.254 1.00 26.83 371 ILE A N 1
ATOM 2944 C CA . ILE A 1 371 ? -2.805 -19.106 30.760 1.00 26.83 371 ILE A CA 1
ATOM 2945 C C . ILE A 1 371 ? -2.700 -18.921 32.275 1.00 26.83 371 ILE A C 1
ATOM 2947 O O . ILE A 1 371 ? -1.783 -18.247 32.740 1.00 26.83 371 ILE A O 1
ATOM 2951 N N . PRO A 1 372 ? -3.607 -19.496 33.083 1.00 29.95 372 PRO A N 1
ATOM 2952 C CA . PRO A 1 372 ? -3.526 -19.438 34.532 1.00 29.95 372 PRO A CA 1
ATOM 2953 C C . PRO A 1 372 ? -2.648 -20.583 35.056 1.00 29.95 372 PRO A C 1
ATOM 2955 O O . PRO A 1 372 ? -2.910 -21.122 36.123 1.00 29.95 372 PRO A O 1
ATOM 2958 N N . ASN A 1 373 ? -1.620 -20.968 34.299 1.00 27.77 373 ASN A N 1
ATOM 2959 C CA . ASN A 1 373 ? -0.628 -21.948 34.708 1.00 27.77 373 ASN A CA 1
ATOM 2960 C C . ASN A 1 373 ? 0.730 -21.264 34.697 1.00 27.77 373 ASN A C 1
ATOM 2962 O O . ASN A 1 373 ? 1.344 -21.078 33.649 1.00 27.77 373 ASN A O 1
ATOM 2966 N N . GLY A 1 374 ? 1.180 -20.894 35.893 1.00 32.91 374 GLY A N 1
ATOM 2967 C CA . GLY A 1 374 ? 2.570 -20.557 36.116 1.00 32.91 374 GLY A CA 1
ATOM 2968 C C . GLY A 1 374 ? 3.424 -21.764 35.765 1.00 32.91 374 GLY A C 1
ATOM 2969 O O . GLY A 1 374 ? 3.399 -22.749 36.486 1.00 32.91 374 GLY A O 1
ATOM 2970 N N . HIS A 1 375 ? 4.145 -21.686 34.653 1.00 29.97 375 HIS A N 1
ATOM 2971 C CA . HIS A 1 375 ? 5.435 -22.337 34.490 1.00 29.97 375 HIS A CA 1
ATOM 2972 C C . HIS A 1 375 ? 6.244 -21.578 33.438 1.00 29.97 375 H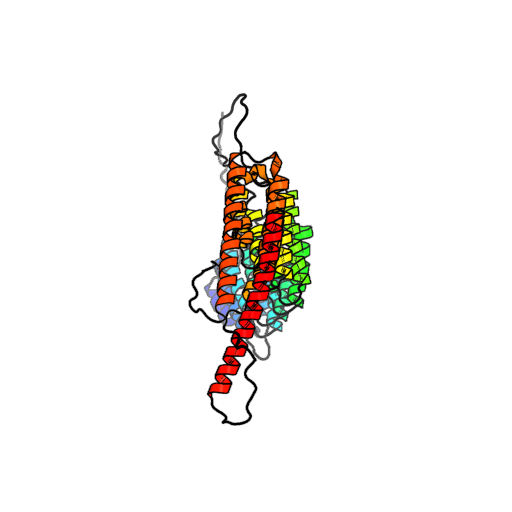IS A C 1
ATOM 2974 O O . HIS A 1 375 ? 6.011 -21.696 32.241 1.00 29.97 375 HIS A O 1
ATOM 2980 N N . ASN A 1 376 ? 7.186 -20.787 33.951 1.00 35.50 376 ASN A N 1
ATOM 2981 C CA . ASN A 1 376 ? 8.483 -20.432 33.383 1.00 35.50 376 ASN A CA 1
ATOM 2982 C C . ASN A 1 376 ? 8.585 -20.409 31.850 1.00 35.50 376 ASN A C 1
ATOM 2984 O O . ASN A 1 376 ? 9.137 -21.320 31.236 1.00 35.50 376 ASN A O 1
ATOM 2988 N N . SER A 1 377 ? 8.201 -19.284 31.257 1.00 27.00 377 SER A N 1
ATOM 2989 C CA . SER A 1 377 ? 8.833 -18.799 30.034 1.00 27.00 377 SER A CA 1
ATOM 2990 C C . SER A 1 377 ? 9.281 -17.360 30.264 1.00 27.00 377 SER A C 1
ATOM 2992 O O . SER A 1 377 ? 8.447 -16.469 30.357 1.00 27.00 377 SER A O 1
ATOM 2994 N N . SER A 1 378 ? 10.599 -17.200 30.423 1.00 30.38 378 SER A N 1
ATOM 2995 C CA . SER A 1 378 ? 11.405 -16.023 30.077 1.00 30.38 378 SER A CA 1
ATOM 2996 C C . SER A 1 378 ? 10.726 -14.657 30.210 1.00 30.38 378 SER A C 1
ATOM 2998 O O . SER A 1 378 ? 9.965 -14.278 29.331 1.00 30.38 378 SER A O 1
ATOM 3000 N N . VAL A 1 379 ? 11.105 -13.917 31.259 1.00 33.41 379 VAL A N 1
ATOM 3001 C CA . VAL A 1 379 ? 11.141 -12.443 31.375 1.00 33.41 379 VAL A CA 1
ATOM 3002 C C . VAL A 1 379 ? 10.594 -11.696 30.144 1.00 33.41 379 VAL A C 1
ATOM 3004 O O . VAL A 1 379 ? 11.360 -11.217 29.313 1.00 33.41 379 VAL A O 1
ATOM 3007 N N . ASN A 1 380 ? 9.272 -11.571 30.053 1.00 31.00 380 ASN A N 1
ATOM 3008 C CA . ASN A 1 380 ? 8.648 -10.464 29.340 1.00 31.00 380 ASN A CA 1
ATOM 3009 C C . ASN A 1 380 ? 8.315 -9.424 30.410 1.00 31.00 380 ASN A C 1
ATOM 3011 O O . ASN A 1 380 ? 7.727 -9.748 31.445 1.00 31.00 380 ASN A O 1
ATOM 3015 N N . SER A 1 381 ? 8.791 -8.197 30.224 1.00 33.72 381 SER A N 1
ATOM 3016 C CA . SER A 1 381 ? 8.557 -7.107 31.166 1.00 33.72 381 SER A CA 1
ATOM 3017 C C . SER A 1 381 ? 7.052 -6.791 31.262 1.00 33.72 381 SER A C 1
ATOM 3019 O O . SER A 1 381 ? 6.327 -6.946 30.281 1.00 33.72 381 SER A O 1
ATOM 3021 N N . PRO A 1 382 ? 6.558 -6.271 32.403 1.00 43.12 382 PRO A N 1
ATOM 3022 C CA . PRO A 1 382 ? 5.168 -5.817 32.533 1.00 43.12 382 PRO A CA 1
ATOM 3023 C C . PRO A 1 382 ? 4.786 -4.698 31.543 1.00 43.12 382 PRO A C 1
ATOM 3025 O O . PRO A 1 382 ? 3.603 -4.404 31.368 1.00 43.12 382 PRO A O 1
ATOM 3028 N N . GLU A 1 383 ? 5.773 -4.058 30.910 1.00 39.31 383 GLU A N 1
ATOM 3029 C CA . GLU A 1 383 ? 5.568 -3.048 29.872 1.00 39.31 383 GLU A CA 1
ATOM 3030 C C . GLU A 1 383 ? 5.071 -3.655 28.554 1.00 39.31 383 GLU A C 1
ATOM 3032 O O . GLU A 1 383 ? 4.289 -2.995 27.869 1.00 39.31 383 GLU A O 1
ATOM 3037 N N . ASP A 1 384 ? 5.457 -4.897 28.230 1.00 41.66 384 ASP A N 1
ATOM 3038 C CA . ASP A 1 384 ? 5.164 -5.535 26.937 1.00 41.66 384 ASP A CA 1
ATOM 3039 C C . ASP A 1 384 ? 3.703 -6.023 26.823 1.00 41.66 384 ASP A C 1
ATOM 3041 O O . ASP A 1 384 ? 3.127 -6.044 25.742 1.00 41.66 384 ASP A O 1
ATOM 3045 N N . ASP A 1 385 ? 3.035 -6.289 27.949 1.00 50.62 385 ASP A N 1
ATOM 3046 C CA . ASP A 1 385 ? 1.590 -6.570 27.960 1.00 50.62 385 ASP A CA 1
ATOM 3047 C C . ASP A 1 385 ? 0.758 -5.274 28.075 1.00 50.62 385 ASP A C 1
ATOM 3049 O O . ASP A 1 385 ? -0.355 -5.172 27.552 1.00 50.62 385 ASP A O 1
ATOM 3053 N N . SER A 1 386 ? 1.295 -4.237 28.736 1.00 52.66 386 SER A N 1
ATOM 3054 C CA . SER A 1 386 ? 0.585 -2.982 29.045 1.00 52.66 386 SER A CA 1
ATOM 3055 C C . SER A 1 386 ? 0.178 -2.191 27.792 1.00 52.66 386 SER A C 1
ATOM 3057 O O . SER A 1 386 ? -0.941 -1.669 27.706 1.00 52.66 386 SER A O 1
ATOM 3059 N N . TRP A 1 387 ? 1.047 -2.141 26.774 1.00 57.41 387 TRP A N 1
ATOM 3060 C CA . TRP A 1 387 ? 0.814 -1.341 25.563 1.00 57.41 387 TRP A CA 1
ATOM 3061 C C . TRP A 1 387 ? -0.308 -1.884 24.666 1.00 57.41 387 TRP A C 1
ATOM 3063 O O . TRP A 1 387 ? -0.904 -1.119 23.891 1.00 57.41 387 TRP A O 1
ATOM 3073 N N . ASN A 1 388 ? -0.619 -3.178 24.783 1.00 68.88 388 ASN A N 1
ATOM 3074 C CA . ASN A 1 388 ? -1.696 -3.842 24.053 1.00 68.88 388 ASN A CA 1
ATOM 3075 C C . ASN A 1 388 ? -3.073 -3.436 24.619 1.00 68.88 388 ASN A C 1
ATOM 3077 O O . ASN A 1 388 ? -4.026 -3.193 23.871 1.00 68.88 388 ASN A O 1
ATOM 3081 N N . PHE A 1 389 ? -3.176 -3.253 25.942 1.00 78.62 389 PHE A N 1
ATOM 3082 C CA . PHE A 1 389 ? -4.443 -2.941 26.610 1.00 78.62 389 PHE A CA 1
ATOM 3083 C C . PHE A 1 389 ? -5.017 -1.573 26.237 1.00 78.62 389 PHE A C 1
ATOM 3085 O O . PHE A 1 389 ? -6.227 -1.472 26.050 1.00 78.62 389 PHE A O 1
ATOM 3092 N N . GLU A 1 390 ? -4.204 -0.523 26.091 1.00 83.62 390 GLU A N 1
ATOM 3093 C CA . GLU A 1 390 ? -4.720 0.811 25.733 1.00 83.62 390 GLU A CA 1
ATOM 3094 C C . GLU A 1 390 ? -5.393 0.836 24.360 1.00 83.62 390 GLU A C 1
ATOM 3096 O O . GLU A 1 390 ? -6.493 1.369 24.210 1.00 83.62 390 GLU A O 1
ATOM 3101 N N . THR A 1 391 ? -4.763 0.199 23.373 1.00 87.12 391 THR A N 1
ATOM 3102 C CA . THR A 1 391 ? -5.289 0.119 22.002 1.00 87.12 391 THR A CA 1
ATOM 3103 C C . THR A 1 391 ? -6.564 -0.727 21.975 1.00 87.12 391 THR A C 1
ATOM 3105 O O . THR A 1 391 ? -7.587 -0.301 21.436 1.00 87.12 391 THR A O 1
ATOM 3108 N N . LYS A 1 392 ? -6.540 -1.881 22.655 1.00 89.19 392 LYS A N 1
ATOM 3109 C CA . LYS A 1 392 ? -7.694 -2.768 22.846 1.00 89.19 392 LYS A CA 1
ATOM 3110 C C . LYS A 1 392 ? -8.867 -2.071 23.551 1.00 89.19 392 LYS A C 1
ATOM 3112 O O . LYS A 1 392 ? -10.015 -2.290 23.179 1.00 89.19 392 LYS A O 1
ATOM 3117 N N . MET A 1 393 ? -8.610 -1.205 24.534 1.00 90.38 393 MET A N 1
ATOM 3118 C CA . MET A 1 393 ? -9.649 -0.427 25.225 1.00 90.38 393 MET A CA 1
ATOM 3119 C C . MET A 1 393 ? -10.312 0.614 24.317 1.00 90.38 393 MET A C 1
ATOM 3121 O O . MET A 1 393 ? -11.523 0.808 24.411 1.00 90.38 393 MET A O 1
ATOM 3125 N N . VAL A 1 394 ? -9.547 1.279 23.444 1.00 92.00 394 VAL A N 1
ATOM 3126 C CA . VAL A 1 394 ? -10.107 2.195 22.433 1.00 92.00 394 VAL A CA 1
ATOM 3127 C C . VAL A 1 394 ? -10.968 1.409 21.448 1.00 92.00 394 VAL A C 1
ATOM 3129 O O . VAL A 1 394 ? -12.136 1.744 21.265 1.00 92.00 394 VAL A O 1
ATOM 3132 N N . ALA A 1 395 ? -10.440 0.304 20.913 1.00 94.12 395 ALA A N 1
ATOM 3133 C CA . ALA A 1 395 ? -11.174 -0.568 20.002 1.00 94.12 395 ALA A CA 1
ATOM 3134 C C . ALA A 1 395 ? -12.474 -1.104 20.627 1.00 94.12 395 ALA A C 1
ATOM 3136 O O . ALA A 1 395 ? -13.491 -1.172 19.946 1.00 94.12 395 ALA A O 1
ATOM 3137 N N . LEU A 1 396 ? -12.475 -1.441 21.925 1.00 94.88 396 LEU A N 1
ATOM 3138 C CA . LEU A 1 396 ? -13.669 -1.927 22.623 1.00 94.88 396 LEU A CA 1
ATOM 3139 C C . LEU A 1 396 ? -14.786 -0.874 22.679 1.00 94.88 396 LEU A C 1
ATOM 3141 O O . LEU A 1 396 ? -15.953 -1.208 22.486 1.00 94.88 396 LEU A O 1
ATOM 3145 N N . LYS A 1 397 ? -14.436 0.393 22.931 1.00 94.19 397 LYS A N 1
ATOM 3146 C CA . LYS A 1 397 ? -15.408 1.496 22.928 1.00 94.19 397 LYS A CA 1
ATOM 3147 C C . LYS A 1 397 ? -15.983 1.707 21.528 1.00 94.19 397 LYS A C 1
ATOM 3149 O O . LYS A 1 397 ? -17.199 1.729 21.372 1.00 94.19 397 LYS A O 1
ATOM 3154 N N . CYS A 1 398 ? -15.116 1.758 20.516 1.00 95.69 398 CYS A N 1
ATOM 3155 C CA . CYS A 1 398 ? -15.534 1.890 19.123 1.00 95.69 398 CYS A CA 1
ATOM 3156 C C . CYS A 1 398 ? -16.406 0.710 18.657 1.00 95.69 398 CYS A C 1
ATOM 3158 O O . CYS A 1 398 ? -17.374 0.915 17.928 1.00 95.69 398 CYS A O 1
ATOM 3160 N N . LEU A 1 399 ? -16.110 -0.514 19.113 1.00 95.88 399 LEU A N 1
ATOM 3161 C CA . LEU A 1 399 ? -16.914 -1.701 18.826 1.00 95.88 399 LEU A CA 1
ATOM 3162 C C . LEU A 1 399 ? -18.341 -1.562 19.350 1.00 95.88 399 LEU A C 1
ATOM 3164 O O . LEU A 1 399 ? -19.275 -1.907 18.634 1.00 95.88 399 LEU A O 1
ATOM 3168 N N . ALA A 1 400 ? -18.528 -1.058 20.569 1.00 94.62 400 ALA A N 1
ATOM 3169 C CA . ALA A 1 400 ? -19.868 -0.875 21.111 1.00 94.62 400 ALA A CA 1
ATOM 3170 C C . ALA A 1 400 ? -20.665 0.185 20.353 1.00 94.62 400 ALA A C 1
ATOM 3172 O O . ALA A 1 400 ? -21.810 -0.077 19.990 1.00 94.62 400 ALA A O 1
ATOM 3173 N N . ASP A 1 401 ? -20.050 1.325 20.036 1.00 94.94 401 ASP A N 1
ATOM 3174 C CA . ASP A 1 401 ? -20.694 2.363 19.225 1.00 94.94 401 ASP A CA 1
ATOM 3175 C C . ASP A 1 401 ? -21.109 1.829 17.846 1.00 94.94 401 ASP A C 1
ATOM 3177 O O . ASP A 1 401 ? -22.234 2.059 17.387 1.00 94.94 401 ASP A O 1
ATOM 3181 N N . LEU A 1 402 ? -20.218 1.076 17.193 1.00 95.88 402 LEU A N 1
ATOM 3182 C CA . LEU A 1 402 ? -20.490 0.446 15.903 1.00 95.88 402 LEU A CA 1
ATOM 3183 C C . LEU A 1 402 ? -21.634 -0.570 16.017 1.00 95.88 402 LEU A C 1
ATOM 3185 O O . LEU A 1 402 ? -22.562 -0.560 15.206 1.00 95.88 402 LEU A O 1
ATOM 3189 N N . TYR A 1 403 ? -21.593 -1.410 17.054 1.00 94.75 403 TYR A N 1
ATOM 3190 C CA . TYR A 1 403 ? -22.577 -2.459 17.291 1.00 94.75 403 TYR A CA 1
ATOM 3191 C C . TYR A 1 403 ? -23.975 -1.911 17.578 1.00 94.75 403 TYR A C 1
ATOM 3193 O O . TYR A 1 403 ? -24.952 -2.415 17.033 1.00 94.75 403 TYR A O 1
ATOM 3201 N N . ILE A 1 404 ? -24.080 -0.837 18.363 1.00 94.44 404 ILE A N 1
ATOM 3202 C CA . ILE A 1 404 ? -25.352 -0.145 18.619 1.00 94.44 404 ILE A CA 1
ATOM 3203 C C . ILE A 1 404 ? -25.922 0.444 17.323 1.00 94.44 404 ILE A C 1
ATOM 3205 O O . ILE A 1 404 ? -27.130 0.355 17.077 1.00 94.44 404 ILE A O 1
ATOM 3209 N N . THR A 1 405 ? -25.051 1.018 16.487 1.00 94.88 405 THR A N 1
ATOM 3210 C CA . THR A 1 405 ? -25.433 1.679 15.231 1.00 94.88 405 THR A CA 1
ATOM 3211 C C . THR A 1 405 ? -26.014 0.684 14.223 1.00 94.88 405 THR A C 1
ATOM 3213 O O . THR A 1 405 ? -27.099 0.921 13.695 1.00 94.88 405 THR A O 1
ATOM 3216 N N . PHE A 1 406 ? -25.351 -0.456 14.004 1.00 94.69 406 PHE A N 1
ATOM 3217 C CA . PHE A 1 406 ? -25.758 -1.465 13.011 1.00 94.69 406 PHE A CA 1
ATOM 3218 C C . PHE A 1 406 ? -26.371 -2.732 13.631 1.00 94.69 406 PHE A C 1
ATOM 3220 O O . PHE A 1 406 ? -26.332 -3.806 13.029 1.00 94.69 406 PHE A O 1
ATOM 3227 N N . PHE A 1 407 ? -26.960 -2.616 14.828 1.00 93.44 407 PHE A N 1
ATOM 3228 C CA . PHE A 1 407 ? -27.467 -3.756 15.602 1.00 93.44 407 PHE A CA 1
ATOM 3229 C C . PHE A 1 407 ? -28.388 -4.686 14.806 1.00 93.44 407 PHE A C 1
ATOM 3231 O O . PHE A 1 407 ? -28.241 -5.897 14.899 1.00 93.44 407 PHE A O 1
ATOM 3238 N N . GLU A 1 408 ? -29.311 -4.144 14.007 1.00 90.88 408 GLU A N 1
ATOM 3239 C CA . GLU A 1 408 ? -30.287 -4.963 13.273 1.00 90.88 408 GLU A CA 1
ATOM 3240 C C . GLU A 1 408 ? -29.615 -5.919 12.278 1.00 90.88 408 GLU A C 1
ATOM 3242 O O . GLU A 1 408 ? -29.974 -7.090 12.202 1.00 90.88 408 GLU A O 1
ATOM 3247 N N . VAL A 1 409 ? -28.591 -5.442 11.564 1.00 90.88 409 VAL A N 1
ATOM 3248 C CA . VAL A 1 409 ? -27.841 -6.245 10.585 1.00 90.88 409 VAL A CA 1
ATOM 3249 C C . VAL A 1 409 ? -26.896 -7.218 11.298 1.00 90.88 409 VAL A C 1
ATOM 3251 O O . VAL A 1 409 ? -26.736 -8.368 10.889 1.00 90.88 409 VAL A O 1
ATOM 3254 N N . MET A 1 410 ? -26.294 -6.777 12.404 1.00 91.50 410 MET A N 1
ATOM 3255 C CA . MET A 1 410 ? -25.241 -7.508 13.120 1.00 91.50 410 MET A CA 1
ATOM 3256 C C . MET A 1 410 ? -25.755 -8.318 14.313 1.00 91.50 410 MET A C 1
ATOM 3258 O O . MET A 1 410 ? -24.962 -8.877 15.068 1.00 91.50 410 MET A O 1
ATOM 3262 N N . ARG A 1 411 ? -27.076 -8.433 14.476 1.00 91.75 411 ARG A N 1
ATOM 3263 C CA . ARG A 1 411 ? -27.729 -9.163 15.569 1.00 91.75 411 ARG A CA 1
ATOM 3264 C C . ARG A 1 411 ? -27.182 -10.584 15.800 1.00 91.75 411 ARG A C 1
ATOM 3266 O O . ARG A 1 411 ? -27.042 -10.956 16.967 1.00 91.75 411 ARG A O 1
ATOM 3273 N N . PRO A 1 412 ? -26.809 -11.374 14.765 1.00 91.88 412 PRO A N 1
ATOM 3274 C CA . PRO A 1 412 ? -26.189 -12.687 14.969 1.00 91.88 412 PRO A CA 1
ATOM 3275 C C . PRO A 1 412 ? -24.877 -12.656 15.774 1.00 91.88 412 PRO A C 1
ATOM 3277 O O . PRO A 1 412 ? -24.573 -13.614 16.485 1.00 91.88 412 PRO A O 1
ATOM 3280 N N . GLU A 1 413 ? -24.129 -11.550 15.736 1.00 91.38 413 GLU A N 1
ATOM 3281 C CA . GLU A 1 413 ? -22.838 -11.400 16.423 1.00 91.38 413 GLU A CA 1
ATOM 3282 C C . GLU A 1 413 ? -22.978 -11.055 17.920 1.00 91.38 413 GLU A C 1
ATOM 3284 O O . GLU A 1 413 ? -21.975 -10.980 18.638 1.00 91.38 413 GLU A O 1
ATOM 3289 N N . LEU A 1 414 ? -24.207 -10.899 18.439 1.00 91.75 414 LEU A N 1
ATOM 3290 C CA . LEU A 1 414 ? -24.475 -10.471 19.818 1.00 91.75 414 LEU A CA 1
ATOM 3291 C C . LEU A 1 414 ? -23.707 -11.281 20.864 1.00 91.75 414 LEU A C 1
ATOM 3293 O O . LEU A 1 414 ? -23.095 -10.720 21.778 1.00 91.75 414 LEU A O 1
ATOM 3297 N N . SER A 1 415 ? -23.727 -12.609 20.734 1.00 91.00 415 SER A N 1
ATOM 3298 C CA . SER A 1 415 ? -23.068 -13.501 21.692 1.00 91.00 415 SER A CA 1
ATOM 3299 C C . SER A 1 415 ? -21.555 -13.289 21.718 1.00 91.00 415 SER A C 1
ATOM 3301 O O . SER A 1 415 ? -20.935 -13.352 22.780 1.00 91.00 415 SER A O 1
ATOM 3303 N N . ARG A 1 416 ? -20.949 -13.034 20.557 1.00 91.31 416 ARG A N 1
ATOM 3304 C CA . ARG A 1 416 ? -19.502 -12.856 20.427 1.00 91.31 416 ARG A CA 1
ATOM 3305 C C . ARG A 1 416 ? -19.079 -11.472 20.904 1.00 91.31 416 ARG A C 1
ATOM 3307 O O . ARG A 1 416 ? -18.123 -11.377 21.667 1.00 91.31 416 ARG A O 1
ATOM 3314 N N . VAL A 1 417 ? -19.824 -10.418 20.563 1.00 92.62 417 VAL A N 1
ATOM 3315 C CA . VAL A 1 417 ? -19.582 -9.060 21.091 1.00 92.62 417 VAL A CA 1
ATOM 3316 C C . VAL A 1 417 ? -19.700 -9.040 22.616 1.00 92.62 417 VAL A C 1
ATOM 3318 O O . VAL A 1 417 ? -18.816 -8.523 23.301 1.00 92.62 417 VAL A O 1
ATOM 3321 N N . THR A 1 418 ? -20.723 -9.696 23.168 1.00 91.19 418 THR A N 1
ATOM 3322 C CA . THR A 1 418 ? -20.884 -9.842 24.623 1.00 91.19 418 THR A CA 1
ATOM 3323 C C . THR A 1 418 ? -19.712 -10.609 25.237 1.00 91.19 418 THR A C 1
ATOM 3325 O O . THR A 1 418 ? -19.204 -10.225 26.290 1.00 91.19 418 THR A O 1
ATOM 3328 N N . SER A 1 419 ? -19.223 -11.664 24.577 1.00 91.00 419 SER A N 1
ATOM 3329 C CA . SER A 1 419 ? -18.034 -12.403 25.020 1.00 91.00 419 SER A CA 1
ATOM 3330 C C . SER A 1 419 ? -16.789 -11.507 25.080 1.00 91.00 419 SER A C 1
ATOM 3332 O O . SER A 1 419 ? -16.093 -11.496 26.095 1.00 91.00 419 SER A O 1
ATOM 3334 N N . VAL A 1 420 ? -16.554 -10.678 24.056 1.00 91.88 420 VAL A N 1
ATOM 3335 C CA . VAL A 1 420 ? -15.436 -9.720 24.041 1.00 91.88 420 VAL A CA 1
ATOM 3336 C C . VAL A 1 420 ? -15.534 -8.755 25.226 1.00 91.88 420 VAL A C 1
ATOM 3338 O O . VAL A 1 420 ? -14.590 -8.655 26.005 1.00 91.88 420 VAL A O 1
ATOM 3341 N N . VAL A 1 421 ? -16.682 -8.105 25.437 1.00 91.94 421 VAL A N 1
ATOM 3342 C CA . VAL A 1 421 ? -16.880 -7.159 26.555 1.00 91.94 421 VAL A CA 1
ATOM 3343 C C . VAL A 1 421 ? -16.698 -7.844 27.910 1.00 91.94 421 VAL A C 1
ATOM 3345 O O . VAL A 1 421 ? -15.998 -7.344 28.793 1.00 91.94 421 VAL A O 1
ATOM 3348 N N . THR A 1 422 ? -17.280 -9.030 28.071 1.00 89.81 422 THR A N 1
ATOM 3349 C CA . THR A 1 422 ? -17.203 -9.791 29.321 1.00 89.81 422 THR A CA 1
ATOM 3350 C C . THR A 1 422 ? -15.790 -10.284 29.629 1.00 89.81 422 THR A C 1
ATOM 3352 O O . THR A 1 422 ? -15.442 -10.381 30.807 1.00 89.81 422 THR A O 1
ATOM 3355 N N . ASN A 1 423 ? -14.943 -10.512 28.619 1.00 88.94 423 ASN A N 1
ATOM 3356 C CA . ASN A 1 423 ? -13.519 -10.807 28.806 1.00 88.94 423 ASN A CA 1
ATOM 3357 C C . ASN A 1 423 ? -12.741 -9.613 29.367 1.00 88.94 423 ASN A C 1
ATOM 3359 O O . ASN A 1 423 ? -11.892 -9.806 30.235 1.00 88.94 423 ASN A O 1
ATOM 3363 N N . PHE A 1 424 ? -13.069 -8.382 28.964 1.00 89.00 424 PHE A N 1
ATOM 3364 C CA . PHE A 1 424 ? -12.478 -7.193 29.585 1.00 89.00 424 PHE A CA 1
ATOM 3365 C C . PHE A 1 424 ? -12.912 -7.053 31.042 1.00 89.00 424 PHE A C 1
ATOM 3367 O O . PHE A 1 424 ? -12.069 -6.783 31.887 1.00 89.00 424 PHE A O 1
ATOM 3374 N N . ILE A 1 425 ? -14.182 -7.318 31.373 1.00 87.56 425 ILE A N 1
ATOM 3375 C CA . ILE A 1 425 ? -14.659 -7.306 32.772 1.00 87.56 425 ILE A CA 1
ATOM 3376 C C . ILE A 1 425 ? -13.905 -8.338 33.630 1.00 87.56 425 ILE A C 1
ATOM 3378 O O . ILE A 1 425 ? -13.603 -8.074 34.792 1.00 87.56 425 ILE A O 1
ATOM 3382 N N . ARG A 1 426 ? -13.560 -9.501 33.058 1.00 85.31 426 ARG A N 1
ATOM 3383 C CA . ARG A 1 426 ? -12.769 -10.550 33.732 1.00 85.31 426 ARG A CA 1
ATOM 3384 C C . ARG A 1 426 ? -11.280 -10.206 33.868 1.00 85.31 426 ARG A C 1
ATOM 3386 O O . ARG A 1 426 ? -10.573 -10.935 34.565 1.00 85.31 426 ARG A O 1
ATOM 3393 N N . SER A 1 427 ? -10.807 -9.142 33.218 1.00 81.25 427 SER A N 1
ATOM 3394 C CA . SER A 1 427 ? -9.397 -8.756 33.203 1.00 81.25 427 SER A CA 1
ATOM 3395 C C . SER A 1 427 ? -8.871 -8.477 34.616 1.00 81.25 427 SER A C 1
ATOM 3397 O O . SER A 1 427 ? -9.547 -7.818 35.412 1.00 81.25 427 SER A O 1
ATOM 3399 N N . PRO A 1 428 ? -7.645 -8.920 34.951 1.00 73.19 428 PRO A N 1
ATOM 3400 C CA . PRO A 1 428 ? -7.022 -8.589 36.230 1.00 73.19 428 PRO A CA 1
ATOM 3401 C C . PRO A 1 428 ? -6.645 -7.100 36.339 1.00 73.19 428 PRO A C 1
ATOM 3403 O O . PRO A 1 428 ? -6.392 -6.614 37.443 1.00 73.19 428 PRO A O 1
ATOM 3406 N N . TYR A 1 429 ? -6.606 -6.373 35.217 1.00 77.88 429 TYR A N 1
ATOM 3407 C CA . TYR A 1 429 ? -6.233 -4.963 35.163 1.00 77.88 429 TYR A CA 1
ATOM 3408 C C . TYR A 1 429 ? -7.456 -4.062 35.355 1.00 77.88 429 TYR A C 1
ATOM 3410 O O . TYR A 1 429 ? -8.380 -4.056 34.540 1.00 77.88 429 TYR A O 1
ATOM 3418 N N . LYS A 1 430 ? -7.432 -3.223 36.400 1.00 81.69 430 LYS A N 1
ATOM 3419 C CA . LYS A 1 430 ? -8.545 -2.326 36.765 1.00 81.69 430 LYS A CA 1
ATOM 3420 C C . LYS A 1 430 ? -9.051 -1.474 35.601 1.00 81.69 430 LYS A C 1
ATOM 3422 O O . LYS A 1 430 ? -10.257 -1.337 35.438 1.00 81.69 430 LYS A O 1
ATOM 3427 N N . GLN A 1 431 ? -8.153 -0.877 34.819 1.00 84.69 431 GLN A N 1
ATOM 3428 C CA . GLN A 1 431 ? -8.541 0.033 33.738 1.00 84.69 431 GLN A CA 1
ATOM 3429 C C . GLN A 1 431 ? -9.257 -0.704 32.598 1.00 84.69 431 GLN A C 1
ATOM 3431 O O . GLN A 1 431 ? -10.255 -0.207 32.077 1.00 84.69 431 GLN A O 1
ATOM 3436 N N . SER A 1 432 ? -8.806 -1.922 32.283 1.00 85.81 432 SER A N 1
ATOM 3437 C CA . SER A 1 432 ? -9.448 -2.817 31.316 1.00 85.81 432 SER A CA 1
ATOM 3438 C C . SER A 1 432 ? -10.837 -3.245 31.800 1.00 85.81 432 SER A C 1
ATOM 3440 O O . SER A 1 432 ? -11.814 -3.059 31.077 1.00 85.81 432 SER A O 1
ATOM 3442 N N . ALA A 1 433 ? -10.955 -3.702 33.050 1.00 86.00 433 ALA A N 1
ATOM 3443 C CA . ALA A 1 433 ? -12.227 -4.144 33.618 1.00 86.00 433 ALA A CA 1
ATOM 3444 C C . ALA A 1 433 ? -13.237 -3.003 33.831 1.00 86.00 433 ALA A C 1
ATOM 3446 O O . ALA A 1 433 ? -14.419 -3.166 33.535 1.00 86.00 433 ALA A O 1
ATOM 3447 N N . SER A 1 434 ? -12.778 -1.820 34.250 1.00 88.06 434 SER A N 1
ATOM 3448 C CA . SER A 1 434 ? -13.616 -0.618 34.341 1.00 88.06 434 SER A CA 1
ATOM 3449 C C . SER A 1 434 ? -14.103 -0.168 32.960 1.00 88.06 434 SER A C 1
ATOM 3451 O O . SER A 1 434 ? -15.282 0.138 32.802 1.00 88.06 434 SER A O 1
ATOM 3453 N N . THR A 1 435 ? -13.236 -0.215 31.938 1.00 90.12 435 THR A N 1
ATOM 3454 C CA . THR A 1 435 ? -13.634 0.072 30.551 1.00 90.12 435 THR A CA 1
ATOM 3455 C C . THR A 1 435 ? -14.655 -0.945 30.047 1.00 90.12 435 THR A C 1
ATOM 3457 O O . THR A 1 435 ? -15.658 -0.545 29.466 1.00 90.12 435 THR A O 1
ATOM 3460 N N . GLY A 1 436 ? -14.449 -2.240 30.311 1.00 90.06 436 GLY A N 1
ATOM 3461 C CA . GLY A 1 436 ? -15.408 -3.292 29.970 1.00 90.06 436 GLY A CA 1
ATOM 3462 C C . GLY A 1 436 ? -16.782 -3.065 30.601 1.00 90.06 436 GLY A C 1
ATOM 3463 O O . GLY A 1 436 ? -17.794 -3.222 29.927 1.00 90.06 436 GLY A O 1
ATOM 3464 N N . LEU A 1 437 ? -16.827 -2.623 31.860 1.00 90.62 437 LEU A N 1
ATOM 3465 C CA . LEU A 1 437 ? -18.077 -2.320 32.556 1.00 90.62 437 LEU A CA 1
ATOM 3466 C C . LEU A 1 437 ? -18.796 -1.100 31.966 1.00 90.62 437 LEU A C 1
ATOM 3468 O O . LEU A 1 437 ? -19.999 -1.150 31.730 1.00 90.62 437 LEU A O 1
ATOM 3472 N N . SER A 1 438 ? -18.060 -0.026 31.677 1.00 92.12 438 SER A N 1
ATOM 3473 C CA . SER A 1 438 ? -18.618 1.160 31.016 1.00 92.12 438 SER A CA 1
ATOM 3474 C C . SER A 1 438 ? -19.136 0.850 29.610 1.00 92.12 438 SER A C 1
ATOM 3476 O O . SER A 1 438 ? -20.185 1.347 29.216 1.00 92.12 438 SER A O 1
ATOM 3478 N N . VAL A 1 439 ? -18.431 0.002 28.856 1.00 93.56 439 VAL A N 1
ATOM 3479 C CA . VAL A 1 439 ? -18.884 -0.458 27.537 1.00 93.56 439 VAL A CA 1
ATOM 3480 C C . VAL A 1 439 ? -20.120 -1.353 27.654 1.00 93.56 439 VAL A C 1
ATOM 3482 O O . VAL A 1 439 ? -21.030 -1.248 26.837 1.00 93.56 439 VAL A O 1
ATOM 3485 N N . PHE A 1 440 ? -20.190 -2.203 28.679 1.00 92.69 440 PHE A N 1
ATOM 3486 C CA . PHE A 1 440 ? -21.377 -3.010 28.952 1.00 92.69 440 PHE A CA 1
ATOM 3487 C C . PHE A 1 440 ? -22.608 -2.136 29.221 1.00 92.69 440 PHE A C 1
ATOM 3489 O O . PHE A 1 440 ? -23.638 -2.366 28.599 1.00 92.69 440 PHE A O 1
ATOM 3496 N N . GLN A 1 441 ? -22.481 -1.109 30.071 1.00 90.44 441 GLN A N 1
ATOM 3497 C CA . GLN A 1 441 ? -23.546 -0.126 30.323 1.00 90.44 441 GLN A CA 1
ATOM 3498 C C . GLN A 1 441 ? -24.002 0.562 29.035 1.00 90.44 441 GLN A C 1
ATOM 3500 O O . GLN A 1 441 ? -25.192 0.634 28.752 1.00 90.44 441 GLN A O 1
ATOM 3505 N N . LEU A 1 442 ? -23.049 1.009 28.215 1.00 92.69 442 LEU A N 1
ATOM 3506 C CA . LEU A 1 442 ? -23.347 1.652 26.939 1.00 92.69 442 LEU A CA 1
ATOM 3507 C C . LEU A 1 442 ? -24.139 0.726 25.999 1.00 92.69 442 LEU A C 1
ATOM 3509 O O . LEU A 1 442 ? -25.109 1.158 25.378 1.00 92.69 442 LEU A O 1
ATOM 3513 N N . LEU A 1 443 ? -23.755 -0.552 25.912 1.00 92.12 443 LEU A N 1
ATOM 3514 C CA . LEU A 1 443 ? -24.467 -1.550 25.111 1.00 92.12 443 LEU A CA 1
ATOM 3515 C C . LEU A 1 443 ? -25.877 -1.816 25.639 1.00 92.12 443 LEU A C 1
ATOM 3517 O O . LEU A 1 443 ? -26.818 -1.860 24.849 1.00 92.12 443 LEU A O 1
ATOM 3521 N N . THR A 1 444 ? -26.041 -2.005 26.950 1.00 89.75 444 THR A N 1
ATOM 3522 C CA . THR A 1 444 ? -27.352 -2.304 27.537 1.00 89.75 444 THR A CA 1
ATOM 3523 C C . THR A 1 444 ? -28.301 -1.117 27.429 1.00 89.75 444 THR A C 1
ATOM 3525 O O . THR A 1 444 ? -29.466 -1.323 27.107 1.00 89.75 444 THR A O 1
ATOM 3528 N N . GLU A 1 445 ? -27.818 0.111 27.621 1.00 91.19 445 GLU A N 1
ATOM 3529 C CA . GLU A 1 445 ? -28.599 1.338 27.430 1.00 91.19 445 GLU A CA 1
ATOM 3530 C C . GLU A 1 445 ? -28.972 1.550 25.957 1.00 91.19 445 GLU A C 1
ATOM 3532 O O . GLU A 1 445 ? -30.140 1.781 25.637 1.00 91.19 445 GLU A O 1
ATOM 3537 N N . GLY A 1 446 ? -28.003 1.419 25.044 1.00 90.44 446 GLY A N 1
ATOM 3538 C CA . GLY A 1 446 ? -28.206 1.645 23.610 1.00 90.44 446 GLY A CA 1
ATOM 3539 C C . GLY A 1 446 ? -29.093 0.600 22.927 1.00 90.44 446 GLY A C 1
ATOM 3540 O O . GLY A 1 446 ? -29.760 0.905 21.937 1.00 90.44 446 GLY A O 1
ATOM 3541 N N . LEU A 1 447 ? -29.127 -0.628 23.452 1.00 91.88 447 LEU A N 1
ATOM 3542 C CA . LEU A 1 447 ? -29.895 -1.744 22.890 1.00 91.88 447 LEU A CA 1
ATOM 3543 C C . LEU A 1 447 ? -31.169 -2.072 23.676 1.00 91.88 447 LEU A C 1
ATOM 3545 O O . LEU A 1 447 ? -31.887 -3.003 23.301 1.00 91.88 447 LEU A O 1
ATOM 3549 N N . ALA A 1 448 ? -31.487 -1.315 24.732 1.00 88.06 448 ALA A N 1
ATOM 3550 C CA . ALA A 1 448 ? -32.518 -1.703 25.690 1.00 88.06 448 ALA A CA 1
ATOM 3551 C C . ALA A 1 448 ? -33.889 -1.987 25.063 1.00 88.06 448 ALA A C 1
ATOM 3553 O O . ALA A 1 448 ? -34.576 -2.930 25.454 1.00 88.06 448 ALA A O 1
ATOM 3554 N N . SER A 1 449 ? -34.272 -1.177 24.075 1.00 88.69 449 SER A N 1
ATOM 3555 C CA . SER A 1 449 ? -35.549 -1.277 23.364 1.00 88.69 449 SER A CA 1
ATOM 3556 C C . SER A 1 449 ? -35.547 -2.269 22.197 1.00 88.69 449 SER A C 1
ATOM 3558 O O . SER A 1 449 ? -36.615 -2.557 21.661 1.00 88.69 449 SER A O 1
ATOM 3560 N N . LYS A 1 450 ? -34.376 -2.778 21.790 1.00 90.75 450 LYS A N 1
ATOM 3561 C CA . LYS A 1 450 ? -34.202 -3.630 20.599 1.00 90.75 450 LYS A CA 1
ATOM 3562 C C . LYS A 1 450 ? -34.007 -5.113 20.931 1.00 90.75 450 LYS A C 1
ATOM 3564 O O . LYS A 1 450 ? -34.248 -5.973 20.085 1.00 90.75 450 LYS A O 1
ATOM 3569 N N . LEU A 1 451 ? -33.566 -5.420 22.150 1.00 90.75 451 LEU A N 1
ATOM 3570 C CA . LEU A 1 451 ? -33.280 -6.785 22.587 1.00 90.75 451 LEU A CA 1
ATOM 3571 C C . LEU A 1 451 ? -34.555 -7.565 22.927 1.00 90.75 451 LEU A C 1
ATOM 3573 O O . LEU A 1 451 ? -35.452 -7.077 23.615 1.00 90.75 451 LEU A O 1
ATOM 3577 N N . SER A 1 452 ? -34.598 -8.822 22.489 1.00 91.50 452 SER A N 1
ATOM 3578 C CA . SER A 1 452 ? -35.589 -9.800 22.949 1.00 91.50 452 SER A CA 1
ATOM 3579 C C . SER A 1 452 ? -35.311 -10.236 24.389 1.00 91.50 452 SER A C 1
ATOM 3581 O O . SER A 1 452 ? -34.222 -10.032 24.933 1.00 91.50 452 SER A O 1
ATOM 3583 N N . LYS A 1 453 ? -36.297 -10.878 25.019 1.00 89.44 453 LYS A N 1
ATOM 3584 C CA . LYS A 1 453 ? -36.161 -11.382 26.390 1.00 89.44 453 LYS A CA 1
ATOM 3585 C C . LYS A 1 453 ? -35.061 -12.445 26.491 1.00 89.44 453 LYS A C 1
ATOM 3587 O O . LYS A 1 453 ? -34.293 -12.442 27.449 1.00 89.44 453 LYS A O 1
ATOM 3592 N N . GLU A 1 454 ? -34.965 -13.316 25.492 1.00 90.19 454 GLU A N 1
ATOM 3593 C CA . GLU A 1 454 ? -33.975 -14.389 25.411 1.00 90.19 454 GLU A CA 1
ATOM 3594 C C . GLU A 1 454 ? -32.553 -13.837 25.235 1.00 90.19 454 GLU A C 1
ATOM 3596 O O . GLU A 1 454 ? -31.595 -14.360 25.804 1.00 90.19 454 GLU A O 1
ATOM 3601 N N . GLU A 1 455 ? -32.394 -12.769 24.452 1.00 90.88 455 GLU A N 1
ATOM 3602 C CA . GLU A 1 455 ? -31.108 -12.087 24.281 1.00 90.88 455 GLU A CA 1
ATOM 3603 C C . GLU A 1 455 ? -30.682 -11.358 25.556 1.00 90.88 455 GLU A C 1
ATOM 3605 O O . GLU A 1 455 ? -29.526 -11.468 25.965 1.00 90.88 455 GLU A O 1
ATOM 3610 N N . TRP A 1 456 ? -31.621 -10.683 26.222 1.00 90.75 456 TRP A N 1
ATOM 3611 C CA . TRP A 1 456 ? -31.390 -10.071 27.528 1.00 90.75 456 TRP A CA 1
ATOM 3612 C C . TRP A 1 456 ? -30.908 -11.084 28.564 1.00 90.75 456 TRP A C 1
ATOM 3614 O O . TRP A 1 456 ? -29.926 -10.835 29.262 1.00 90.75 456 TRP A O 1
ATOM 3624 N N . GLU A 1 457 ? -31.564 -12.242 28.643 1.00 89.50 457 GLU A N 1
ATOM 3625 C CA . GLU A 1 457 ? -31.183 -13.308 29.567 1.00 89.50 457 GLU A CA 1
ATOM 3626 C C . GLU A 1 457 ? -29.752 -13.797 29.308 1.00 89.50 457 GLU A C 1
ATOM 3628 O O . GLU A 1 457 ? -28.964 -13.912 30.248 1.00 89.50 457 GLU A O 1
ATOM 3633 N N . LYS A 1 458 ? -29.374 -13.996 28.037 1.00 86.81 458 LYS A N 1
ATOM 3634 C CA . LYS A 1 458 ? -28.004 -14.382 27.657 1.00 86.81 458 LYS A CA 1
ATOM 3635 C C . LYS A 1 458 ? -26.970 -13.338 28.082 1.00 86.81 458 LYS A C 1
ATOM 3637 O O . LYS A 1 458 ? -25.964 -13.697 28.690 1.00 86.81 458 LYS A O 1
ATOM 3642 N N . ILE A 1 459 ? -27.214 -12.057 27.792 1.00 88.31 459 ILE A N 1
ATOM 3643 C CA . ILE A 1 459 ? -26.287 -10.964 28.132 1.00 88.31 459 ILE A CA 1
ATOM 3644 C C . ILE A 1 459 ? -26.090 -10.873 29.650 1.00 88.31 459 ILE A C 1
ATOM 3646 O O . ILE A 1 459 ? -24.955 -10.821 30.131 1.00 88.31 459 ILE A O 1
ATOM 3650 N N . LEU A 1 460 ? -27.189 -10.894 30.410 1.00 87.62 460 LEU A N 1
ATOM 3651 C CA . LEU A 1 460 ? -27.158 -10.798 31.869 1.00 87.62 460 LEU A CA 1
ATOM 3652 C C . LEU A 1 460 ? -26.497 -12.020 32.514 1.00 87.62 460 LEU A C 1
ATOM 3654 O O . LEU A 1 460 ? -25.780 -11.870 33.506 1.00 87.62 460 LEU A O 1
ATOM 3658 N N . LEU A 1 461 ? -26.683 -13.217 31.950 1.00 88.81 461 LEU A N 1
ATOM 3659 C CA . LEU A 1 461 ? -26.002 -14.422 32.417 1.00 88.81 461 LEU A CA 1
ATOM 3660 C C . LEU A 1 461 ? -24.483 -14.307 32.230 1.00 88.81 461 LEU A C 1
ATOM 3662 O O . LEU A 1 461 ? -23.738 -14.504 33.192 1.00 88.81 461 LEU A O 1
ATOM 3666 N N . CYS A 1 462 ? -24.020 -13.904 31.042 1.00 87.31 462 CYS A N 1
ATOM 3667 C CA . CYS A 1 462 ? -22.593 -13.701 30.787 1.00 87.31 462 CYS A CA 1
ATOM 3668 C C . CYS A 1 462 ? -21.991 -12.623 31.704 1.00 87.31 462 CYS A C 1
ATOM 3670 O O . CYS A 1 462 ? -20.870 -12.783 32.195 1.00 87.31 462 CYS A O 1
ATOM 3672 N N . PHE A 1 463 ? -22.735 -11.546 31.977 1.00 87.12 463 PHE A N 1
ATOM 3673 C CA . PHE A 1 463 ? -22.325 -10.511 32.925 1.00 87.12 463 PHE A CA 1
ATOM 3674 C C . PHE A 1 463 ? -22.207 -11.047 34.354 1.00 87.12 463 PHE A C 1
ATOM 3676 O O . PHE A 1 463 ? -21.183 -10.838 35.004 1.00 87.12 463 PHE A O 1
ATOM 3683 N N . LYS A 1 464 ? -23.214 -11.789 34.830 1.00 86.56 464 LYS A N 1
ATOM 3684 C CA . LYS A 1 464 ? -23.208 -12.421 36.155 1.00 86.56 464 LYS A CA 1
ATOM 3685 C C . LYS A 1 464 ? -21.993 -13.331 36.334 1.00 86.56 464 LYS A C 1
ATOM 3687 O O . LYS A 1 464 ? -21.335 -13.274 37.370 1.00 86.56 464 LYS A O 1
ATOM 3692 N N . GLU A 1 465 ? -21.675 -14.148 35.333 1.00 87.56 465 GLU A N 1
ATOM 3693 C CA . GLU A 1 465 ? -20.500 -15.027 35.350 1.00 87.56 465 GLU A CA 1
ATOM 3694 C C . GLU A 1 465 ? -19.184 -14.237 35.377 1.00 87.56 465 GLU A C 1
ATOM 3696 O O . GLU A 1 465 ? -18.269 -14.580 36.129 1.00 87.56 465 GLU A O 1
ATOM 3701 N N . SER A 1 466 ? -19.079 -13.153 34.603 1.00 84.50 466 SER A N 1
ATOM 3702 C CA . SER A 1 466 ? -17.923 -12.249 34.661 1.00 84.50 466 SER A CA 1
ATOM 3703 C C . SER A 1 466 ? -17.760 -11.587 36.019 1.00 84.50 466 SER A C 1
ATOM 3705 O O . SER A 1 466 ? -16.660 -11.594 36.571 1.00 84.50 466 SER A O 1
ATOM 3707 N N . ALA A 1 467 ? -18.842 -11.047 36.578 1.00 82.12 467 ALA A N 1
ATOM 3708 C CA . ALA A 1 467 ? -18.836 -10.440 37.899 1.00 82.12 467 ALA A CA 1
ATOM 3709 C C . ALA A 1 467 ? -18.422 -11.473 38.959 1.00 82.12 467 ALA A C 1
ATOM 3711 O O . ALA A 1 467 ? -17.521 -11.204 39.749 1.00 82.12 467 ALA A O 1
ATOM 3712 N N . ALA A 1 468 ? -18.964 -12.694 38.917 1.00 84.38 468 ALA A N 1
ATOM 3713 C CA . ALA A 1 468 ? -18.559 -13.787 39.805 1.00 84.38 468 ALA A CA 1
ATOM 3714 C C . ALA A 1 468 ? -17.053 -14.100 39.709 1.00 84.38 468 ALA A C 1
ATOM 3716 O O . ALA A 1 468 ? -16.385 -14.248 40.734 1.00 84.38 468 ALA A O 1
ATOM 3717 N N . HIS A 1 469 ? -16.488 -14.130 38.497 1.00 80.44 469 HIS A N 1
ATOM 3718 C CA . HIS A 1 469 ? -15.055 -14.362 38.298 1.00 80.44 469 HIS A CA 1
ATOM 3719 C C . HIS A 1 469 ? -14.192 -13.279 38.956 1.00 80.44 469 HIS A C 1
ATOM 3721 O O . HIS A 1 469 ? -13.138 -13.584 39.519 1.00 80.44 469 HIS A O 1
ATOM 3727 N N . THR A 1 470 ? -14.642 -12.019 38.954 1.00 75.12 470 THR A N 1
ATOM 3728 C CA . THR A 1 470 ? -13.907 -10.964 39.659 1.00 75.12 470 THR A CA 1
ATOM 3729 C C . THR A 1 470 ? -13.810 -11.266 41.160 1.00 75.12 470 THR A C 1
ATOM 3731 O O . THR A 1 470 ? -12.725 -11.126 41.715 1.00 75.12 470 THR A O 1
ATOM 3734 N N . PHE A 1 471 ? -14.844 -11.802 41.819 1.00 74.31 471 PHE A N 1
ATOM 3735 C CA . PHE A 1 471 ? -14.756 -12.197 43.237 1.00 74.31 471 PHE A CA 1
ATOM 3736 C C . PHE A 1 471 ? -13.747 -13.328 43.498 1.00 74.31 471 PHE A C 1
ATOM 3738 O O . PHE A 1 471 ? -13.046 -13.296 44.505 1.00 74.31 471 PHE A O 1
ATOM 3745 N N . VAL A 1 472 ? -13.599 -14.289 42.581 1.00 78.25 472 VAL A N 1
ATOM 3746 C CA . VAL A 1 472 ? -12.579 -15.352 42.705 1.00 78.25 472 VAL A CA 1
ATOM 3747 C C . VAL A 1 472 ? -11.163 -14.767 42.674 1.00 78.25 472 VAL A C 1
ATOM 3749 O O . VAL A 1 472 ? -10.279 -15.216 43.403 1.00 78.25 472 VAL A O 1
ATOM 3752 N N . VAL A 1 473 ? -10.935 -13.735 41.856 1.00 72.00 473 VAL A N 1
ATOM 3753 C CA . VAL A 1 473 ? -9.649 -13.019 41.824 1.00 72.00 473 VAL A CA 1
ATOM 3754 C C . VAL A 1 473 ? -9.397 -12.279 43.141 1.00 72.00 473 VAL A C 1
ATOM 3756 O O . VAL A 1 473 ? -8.259 -12.263 43.603 1.00 72.00 473 VAL A O 1
ATOM 3759 N N . PHE A 1 474 ? -10.433 -11.714 43.770 1.00 72.50 474 PHE A N 1
ATOM 3760 C CA . PHE A 1 474 ? -10.317 -11.087 45.092 1.00 72.50 474 PHE A CA 1
ATOM 3761 C C . PHE A 1 474 ? -9.858 -12.075 46.156 1.00 72.50 474 PHE A C 1
ATOM 3763 O O . PHE A 1 474 ? -8.901 -11.804 46.873 1.00 72.50 474 PHE A O 1
ATOM 3770 N N . ASP A 1 475 ? -10.508 -13.237 46.218 1.00 75.81 475 ASP A N 1
ATOM 3771 C CA . ASP A 1 475 ? -10.192 -14.283 47.188 1.00 75.81 475 ASP A CA 1
ATOM 3772 C C . ASP A 1 475 ? -8.730 -14.743 47.061 1.00 75.81 475 ASP A C 1
ATOM 3774 O O . ASP A 1 475 ? -8.022 -14.863 48.057 1.00 75.81 475 ASP A O 1
ATOM 3778 N N . LYS A 1 476 ? -8.222 -14.878 45.827 1.00 77.38 476 LYS A N 1
ATOM 3779 C CA . LYS A 1 476 ? -6.799 -15.161 45.576 1.00 77.38 476 LYS A CA 1
ATOM 3780 C C . LYS A 1 476 ? -5.867 -14.068 46.114 1.00 77.38 476 LYS A C 1
ATOM 3782 O O . LYS A 1 476 ? -4.830 -14.400 46.678 1.00 77.38 476 LYS A O 1
ATOM 3787 N N . ILE A 1 477 ? -6.220 -12.789 45.957 1.00 73.81 477 ILE A N 1
ATOM 3788 C CA . ILE A 1 477 ? -5.420 -11.660 46.475 1.00 73.81 477 ILE A CA 1
ATOM 3789 C C . ILE A 1 477 ? -5.400 -11.675 48.008 1.00 73.81 477 ILE A C 1
ATOM 3791 O O . ILE A 1 477 ? -4.348 -11.466 48.606 1.00 73.81 477 ILE A O 1
ATOM 3795 N N . VAL A 1 478 ? -6.539 -11.962 48.642 1.00 77.50 478 VAL A N 1
ATOM 3796 C CA . VAL A 1 478 ? -6.638 -12.061 50.105 1.00 77.50 478 VAL A CA 1
ATOM 3797 C C . VAL A 1 478 ? -5.795 -13.221 50.635 1.00 77.50 478 VAL A C 1
ATOM 3799 O O . VAL A 1 478 ? -5.040 -13.027 51.583 1.00 77.50 478 VAL A O 1
ATOM 3802 N N . ARG A 1 479 ? -5.844 -14.400 49.999 1.00 78.62 479 ARG A N 1
ATOM 3803 C CA . ARG A 1 479 ? -4.975 -15.532 50.371 1.00 78.62 479 ARG A CA 1
ATOM 3804 C C . ARG A 1 479 ? -3.493 -15.215 50.183 1.00 78.62 479 ARG A C 1
ATOM 3806 O O . ARG A 1 479 ? -2.684 -15.613 51.008 1.00 78.62 479 ARG A O 1
ATOM 3813 N N . MET A 1 480 ? -3.138 -14.485 49.123 1.00 75.00 480 MET A N 1
ATOM 3814 C CA . MET A 1 480 ? -1.762 -14.032 48.904 1.00 75.00 480 MET A CA 1
ATOM 3815 C C . MET A 1 480 ? -1.290 -13.138 50.055 1.00 75.00 480 MET A C 1
ATOM 3817 O O . MET A 1 480 ? -0.215 -13.379 50.578 1.00 75.00 480 MET A O 1
ATOM 3821 N N . MET A 1 481 ? -2.117 -12.187 50.510 1.00 73.25 481 MET A N 1
ATOM 3822 C CA . MET A 1 481 ? -1.822 -11.353 51.688 1.00 73.25 481 MET A CA 1
ATOM 3823 C C . MET A 1 481 ? -1.692 -12.157 52.986 1.00 73.25 481 MET A C 1
ATOM 3825 O O . MET A 1 481 ? -0.887 -11.802 53.836 1.00 73.25 481 MET A O 1
ATOM 3829 N N . GLN A 1 482 ? -2.481 -13.221 53.158 1.00 75.62 482 GLN A N 1
ATOM 3830 C CA . GLN A 1 482 ? -2.437 -14.068 54.358 1.00 75.62 482 GLN A CA 1
ATOM 3831 C C . GLN A 1 482 ? -1.164 -14.916 54.463 1.00 75.62 482 GLN A C 1
ATOM 3833 O O . GLN A 1 482 ? -0.819 -15.338 55.561 1.00 75.62 482 GLN A O 1
ATOM 3838 N N . ASN A 1 483 ? -0.486 -15.163 53.341 1.00 74.38 483 ASN A N 1
ATOM 3839 C CA . ASN A 1 483 ? 0.727 -15.977 53.281 1.00 74.38 483 ASN A CA 1
ATOM 3840 C C . ASN A 1 483 ? 2.021 -15.154 53.410 1.00 74.38 483 ASN A C 1
ATOM 3842 O O . ASN A 1 483 ? 3.098 -15.736 53.348 1.00 74.38 483 ASN A O 1
ATOM 3846 N N . ILE A 1 484 ? 1.933 -13.824 53.530 1.00 73.81 484 ILE A N 1
ATOM 3847 C CA . ILE A 1 484 ? 3.106 -12.962 53.710 1.00 73.81 484 ILE A CA 1
ATOM 3848 C C . ILE A 1 484 ? 3.407 -12.893 55.205 1.00 73.81 484 ILE A C 1
ATOM 3850 O O . ILE A 1 484 ? 2.659 -12.280 55.968 1.00 73.81 484 ILE A O 1
ATOM 3854 N N . GLU A 1 485 ? 4.504 -13.519 55.618 1.00 65.38 485 GLU A N 1
ATOM 3855 C CA . GLU A 1 485 ? 5.056 -13.335 56.956 1.00 65.38 485 GLU A CA 1
ATOM 3856 C C . GLU A 1 485 ? 5.760 -11.973 56.994 1.00 65.38 485 GLU A C 1
ATOM 3858 O O . GLU A 1 485 ? 6.810 -11.777 56.388 1.00 65.38 485 GLU A O 1
ATOM 3863 N N . ILE A 1 486 ? 5.140 -10.994 57.658 1.00 59.38 486 ILE A N 1
ATOM 3864 C CA . ILE A 1 486 ? 5.789 -9.722 57.991 1.00 59.38 486 ILE A CA 1
ATOM 3865 C C . ILE A 1 486 ? 6.399 -9.919 59.380 1.00 59.38 486 ILE A C 1
ATOM 3867 O O . ILE A 1 486 ? 5.631 -10.127 60.324 1.00 59.38 486 ILE A O 1
ATOM 3871 N N . PRO A 1 487 ? 7.733 -9.876 59.537 1.00 55.25 487 PRO A N 1
ATOM 3872 C CA . PRO A 1 487 ? 8.351 -9.988 60.848 1.00 55.25 487 PRO A CA 1
ATOM 3873 C C . PRO A 1 487 ? 7.830 -8.874 61.761 1.00 55.25 487 PRO A C 1
ATOM 3875 O O . PRO A 1 487 ? 7.873 -7.689 61.416 1.00 55.25 487 PRO A O 1
ATOM 3878 N N . ASP A 1 488 ? 7.314 -9.241 62.935 1.00 49.56 488 ASP A N 1
ATOM 3879 C CA . ASP A 1 488 ? 6.969 -8.266 63.965 1.00 49.56 488 ASP A CA 1
ATOM 3880 C C . ASP A 1 488 ? 8.271 -7.609 64.424 1.00 49.56 488 ASP A C 1
ATOM 3882 O O . ASP A 1 488 ? 9.089 -8.206 65.127 1.00 49.56 488 ASP A O 1
ATOM 3886 N N . ARG A 1 489 ? 8.483 -6.358 64.013 1.00 54.19 489 ARG A N 1
ATOM 3887 C CA . ARG A 1 489 ? 9.650 -5.553 64.381 1.00 54.19 489 ARG A CA 1
ATOM 3888 C C . ARG A 1 489 ? 9.542 -5.100 65.844 1.00 54.19 489 ARG A C 1
ATOM 3890 O O . ARG A 1 489 ? 9.428 -3.912 66.124 1.00 54.19 489 ARG A O 1
ATOM 3897 N N . ASN A 1 490 ? 9.512 -6.054 66.771 1.00 44.47 490 ASN A N 1
ATOM 3898 C CA . ASN A 1 490 ? 9.399 -5.834 68.212 1.00 44.47 490 ASN A CA 1
ATOM 3899 C C . ASN A 1 490 ? 10.460 -6.573 69.037 1.00 44.47 490 ASN A C 1
ATOM 3901 O O . ASN A 1 490 ? 10.427 -6.490 70.264 1.00 44.47 490 ASN A O 1
ATOM 3905 N N . GLU A 1 491 ? 11.438 -7.226 68.411 1.00 43.81 491 GLU A N 1
ATOM 3906 C CA . GLU A 1 491 ? 12.621 -7.670 69.142 1.00 43.81 491 GLU A CA 1
ATOM 3907 C C . GLU A 1 491 ? 13.660 -6.548 69.162 1.00 43.81 491 GLU A C 1
ATOM 3909 O O . GLU A 1 491 ? 14.253 -6.156 68.159 1.00 43.81 491 GLU A O 1
ATOM 3914 N N . SER A 1 492 ? 13.813 -5.964 70.348 1.00 37.84 492 SER A N 1
ATOM 3915 C CA . SER A 1 492 ? 14.879 -5.037 70.694 1.00 37.84 492 SER A CA 1
ATOM 3916 C C . SER A 1 492 ? 16.230 -5.606 70.260 1.00 37.84 492 SER A C 1
ATOM 3918 O O . SER A 1 492 ? 16.645 -6.631 70.797 1.00 37.84 492 SER A O 1
ATOM 3920 N N . TYR A 1 493 ? 16.919 -4.923 69.341 1.00 40.75 493 TYR A N 1
ATOM 3921 C CA . TYR A 1 493 ? 18.316 -5.193 69.005 1.00 40.75 493 TYR A CA 1
ATOM 3922 C C . TYR A 1 493 ? 19.154 -5.221 70.291 1.00 40.75 493 TYR A C 1
ATOM 3924 O O . TYR A 1 493 ? 19.483 -4.174 70.851 1.00 40.75 493 TYR A O 1
ATOM 3932 N N . SER A 1 494 ? 19.495 -6.412 70.781 1.00 39.91 494 SER A N 1
ATOM 3933 C CA . SER A 1 494 ? 20.608 -6.570 71.706 1.00 39.91 494 SER A CA 1
ATOM 3934 C C . SER A 1 494 ? 21.882 -6.581 70.872 1.00 39.91 494 SER A C 1
ATOM 3936 O O . SER A 1 494 ? 22.117 -7.509 70.101 1.00 39.91 494 SER A O 1
ATOM 3938 N N . GLU A 1 495 ? 22.677 -5.520 71.003 1.00 45.84 495 GLU A N 1
ATOM 3939 C CA . GLU A 1 495 ? 24.023 -5.402 70.442 1.00 45.84 495 GLU A CA 1
ATOM 3940 C C . GLU A 1 495 ? 24.921 -6.535 70.957 1.00 45.84 495 GLU A C 1
ATOM 3942 O O . GLU A 1 495 ? 25.567 -6.396 71.991 1.00 45.84 495 GLU A O 1
ATOM 3947 N N . ALA A 1 496 ? 24.938 -7.661 70.249 1.00 48.12 496 ALA A N 1
ATOM 3948 C CA . ALA A 1 496 ? 26.066 -8.578 70.107 1.00 48.12 496 ALA A CA 1
ATOM 3949 C C . ALA A 1 496 ? 25.578 -9.840 69.389 1.00 48.12 496 ALA A C 1
ATOM 3951 O O . ALA A 1 496 ? 24.938 -10.673 70.015 1.00 48.12 496 ALA A O 1
ATOM 3952 N N . GLU A 1 497 ? 25.895 -9.988 68.101 1.00 40.12 497 GLU A N 1
ATOM 3953 C CA . GLU A 1 497 ? 26.678 -11.119 67.572 1.00 40.12 497 GLU A CA 1
ATOM 3954 C C . GLU A 1 497 ? 26.631 -11.178 66.030 1.00 40.12 497 GLU A C 1
ATOM 3956 O O . GLU A 1 497 ? 25.587 -11.317 65.418 1.00 40.12 497 GLU A O 1
ATOM 3961 N N . GLN A 1 498 ? 27.830 -11.075 65.443 1.00 41.19 498 GLN A N 1
ATOM 3962 C CA . GLN A 1 498 ? 28.326 -11.817 64.273 1.00 41.19 498 GLN A CA 1
ATOM 3963 C C . GLN A 1 498 ? 27.572 -11.730 62.931 1.00 41.1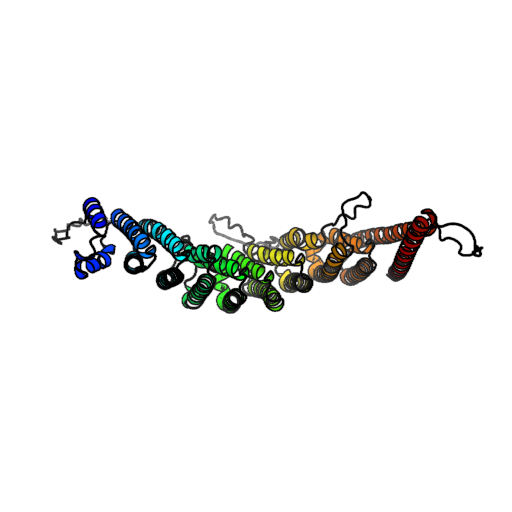9 49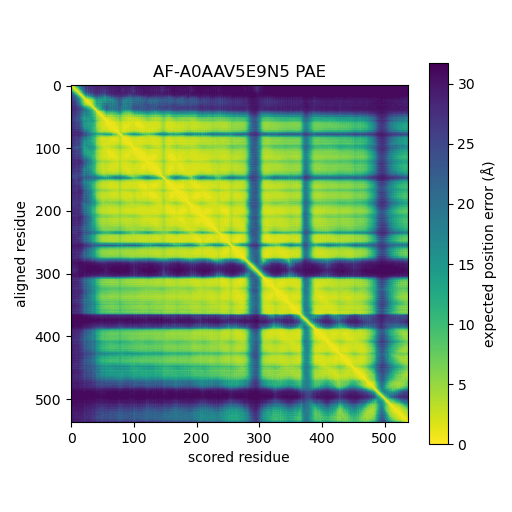8 GLN A C 1
ATOM 3965 O O . GLN A 1 498 ? 26.612 -12.444 62.682 1.00 41.19 498 GLN A O 1
ATOM 3970 N N . TYR A 1 499 ? 28.183 -10.978 62.002 1.00 45.62 499 TYR A N 1
ATOM 3971 C CA . TYR A 1 499 ? 28.013 -11.084 60.549 1.00 45.62 499 TYR A CA 1
ATOM 3972 C C . TYR A 1 499 ? 27.945 -12.552 60.099 1.00 45.62 499 TYR A C 1
ATOM 3974 O O . TYR A 1 499 ? 28.970 -13.239 60.045 1.00 45.62 499 TYR A O 1
ATOM 3982 N N . SER A 1 500 ? 26.744 -13.014 59.762 1.00 45.75 500 SER A N 1
ATOM 3983 C CA . SER A 1 500 ? 26.512 -14.285 59.082 1.00 45.75 500 SER A CA 1
ATOM 3984 C C . SER A 1 500 ? 25.850 -14.011 57.732 1.00 45.75 500 SER A C 1
ATOM 3986 O O . SER A 1 500 ? 25.056 -13.079 57.614 1.00 45.75 500 SER A O 1
ATOM 3988 N N . ASP A 1 501 ? 26.146 -14.829 56.716 1.00 47.62 501 ASP A N 1
ATOM 3989 C CA . ASP A 1 501 ? 25.497 -14.759 55.393 1.00 47.62 501 ASP A CA 1
ATOM 3990 C C . ASP A 1 501 ? 23.954 -14.804 55.490 1.00 47.62 501 ASP A C 1
ATOM 3992 O O . ASP A 1 501 ? 23.266 -14.343 54.585 1.00 47.62 501 ASP A O 1
ATOM 3996 N N . ASN A 1 502 ? 23.405 -15.291 56.609 1.00 49.31 502 ASN A N 1
ATOM 3997 C CA . ASN A 1 502 ? 21.973 -15.371 56.898 1.00 49.31 502 ASN A CA 1
ATOM 3998 C C . ASN A 1 502 ? 21.273 -14.001 57.008 1.00 49.31 502 ASN A C 1
ATOM 4000 O O . ASN A 1 502 ? 20.084 -13.921 56.713 1.00 49.31 502 ASN A O 1
ATOM 4004 N N . ASP A 1 503 ? 21.975 -12.928 57.391 1.00 50.75 503 ASP A N 1
ATOM 4005 C CA . ASP A 1 503 ? 21.368 -11.588 57.497 1.00 50.75 503 ASP A CA 1
ATOM 4006 C C . ASP A 1 503 ? 21.106 -10.956 56.123 1.00 50.75 503 ASP A C 1
ATOM 4008 O O . ASP A 1 503 ? 20.159 -10.190 55.965 1.00 50.75 503 ASP A O 1
ATOM 4012 N N . ILE A 1 504 ? 21.915 -11.303 55.115 1.00 52.16 504 ILE A N 1
ATOM 4013 C CA . ILE A 1 504 ? 21.728 -10.837 53.734 1.00 52.16 504 ILE A CA 1
ATOM 4014 C C . ILE A 1 504 ? 20.534 -11.565 53.101 1.00 52.16 504 ILE A C 1
ATOM 4016 O O . ILE A 1 504 ? 19.673 -10.918 52.516 1.00 52.16 504 ILE A O 1
ATOM 4020 N N . TYR A 1 505 ? 20.425 -12.886 53.295 1.00 53.75 505 TYR A N 1
ATOM 4021 C CA . TYR A 1 505 ? 19.274 -13.661 52.813 1.00 53.75 505 TYR A CA 1
ATOM 4022 C C . TYR A 1 505 ? 17.954 -13.242 53.479 1.00 53.75 505 TYR A C 1
ATOM 4024 O O . TYR A 1 505 ? 16.946 -13.133 52.788 1.00 53.75 505 TYR A O 1
ATOM 4032 N N . ASN A 1 506 ? 17.958 -12.954 54.787 1.00 57.62 506 ASN A N 1
ATOM 4033 C CA . ASN A 1 506 ? 16.770 -12.450 55.485 1.00 57.62 506 ASN A CA 1
ATOM 4034 C C . ASN A 1 506 ? 16.366 -11.045 55.013 1.00 57.62 506 ASN A C 1
ATOM 4036 O O . ASN A 1 506 ? 15.177 -10.776 54.886 1.00 57.62 506 ASN A O 1
ATOM 4040 N N . ALA A 1 507 ? 17.329 -10.159 54.733 1.00 58.47 507 ALA A N 1
ATOM 4041 C CA . ALA A 1 507 ? 17.038 -8.825 54.209 1.00 58.47 507 ALA A CA 1
ATOM 4042 C C . ALA A 1 507 ? 16.447 -8.878 52.787 1.00 58.47 507 ALA A C 1
ATOM 4044 O O . ALA A 1 507 ? 15.468 -8.185 52.517 1.00 58.47 507 ALA A O 1
ATOM 4045 N N . ASP A 1 508 ? 16.986 -9.738 51.916 1.00 64.81 508 ASP A N 1
ATOM 4046 C CA . ASP A 1 508 ? 16.468 -9.957 50.558 1.00 64.81 508 ASP A CA 1
ATOM 4047 C C . ASP A 1 508 ? 15.054 -10.581 50.581 1.00 64.81 508 ASP A C 1
ATOM 4049 O O . ASP A 1 508 ? 14.193 -10.229 49.771 1.00 64.81 508 ASP A O 1
ATOM 4053 N N . GLU A 1 509 ? 14.779 -11.491 51.524 1.00 66.62 509 GLU A N 1
ATOM 4054 C CA . GLU A 1 509 ? 13.462 -12.119 51.709 1.00 66.62 509 GLU A CA 1
ATOM 4055 C C . GLU A 1 509 ? 12.432 -11.146 52.313 1.00 66.62 509 GLU A C 1
ATOM 4057 O O . GLU A 1 509 ? 11.279 -11.106 51.879 1.00 66.62 509 GLU A O 1
ATOM 4062 N N . GLU A 1 510 ? 12.842 -10.300 53.260 1.00 68.25 510 GLU A N 1
ATOM 4063 C CA . GLU A 1 510 ? 12.001 -9.257 53.854 1.00 68.25 510 GLU A CA 1
ATOM 4064 C C . GLU A 1 510 ? 11.678 -8.144 52.838 1.00 68.25 510 GLU A C 1
ATOM 4066 O O . GLU A 1 510 ? 10.533 -7.689 52.756 1.00 68.25 510 GLU A O 1
ATOM 4071 N N . GLU A 1 511 ? 12.644 -7.758 51.996 1.00 72.12 511 GLU A N 1
ATOM 4072 C CA . GLU A 1 511 ? 12.435 -6.841 50.870 1.00 72.12 511 GLU A CA 1
ATOM 4073 C C . GLU A 1 511 ? 11.464 -7.439 49.837 1.00 72.12 511 GLU A C 1
ATOM 4075 O O . GLU A 1 511 ? 10.476 -6.790 49.476 1.00 72.12 511 GLU A O 1
ATOM 4080 N N . ALA A 1 512 ? 11.640 -8.708 49.452 1.00 71.69 512 ALA A N 1
ATOM 4081 C CA . ALA A 1 512 ? 10.719 -9.413 48.557 1.00 71.69 512 ALA A CA 1
ATOM 4082 C C . ALA A 1 512 ? 9.296 -9.547 49.143 1.00 71.69 512 ALA A C 1
ATOM 4084 O O . ALA A 1 512 ? 8.295 -9.396 48.426 1.00 71.69 512 ALA A O 1
ATOM 4085 N N . ASN A 1 513 ? 9.177 -9.779 50.453 1.00 75.31 513 ASN A N 1
ATOM 4086 C CA . ASN A 1 513 ? 7.896 -9.829 51.161 1.00 75.31 513 ASN A CA 1
ATOM 4087 C C . ASN A 1 513 ? 7.220 -8.450 51.208 1.00 75.31 513 ASN A C 1
ATOM 4089 O O . ASN A 1 513 ? 6.009 -8.352 50.979 1.00 75.31 513 ASN A O 1
ATOM 4093 N N . MET A 1 514 ? 7.982 -7.373 51.423 1.00 74.00 514 MET A N 1
ATOM 4094 C CA . MET A 1 514 ? 7.471 -5.999 51.364 1.00 74.00 514 MET A CA 1
ATOM 4095 C C . MET A 1 514 ? 7.013 -5.602 49.954 1.00 74.00 514 MET A C 1
ATOM 4097 O O . MET A 1 514 ? 5.939 -5.007 49.808 1.00 74.00 514 MET A O 1
ATOM 4101 N N . GLU A 1 515 ? 7.765 -5.956 48.908 1.00 74.94 515 GLU A N 1
ATOM 4102 C CA . GLU A 1 515 ? 7.357 -5.734 47.515 1.00 74.94 515 GLU A CA 1
ATOM 4103 C C . GLU A 1 515 ? 6.061 -6.488 47.183 1.00 74.94 515 GLU A C 1
ATOM 4105 O O . GLU A 1 515 ? 5.119 -5.914 46.619 1.00 74.94 515 GLU A O 1
ATOM 4110 N N . THR A 1 516 ? 5.964 -7.748 47.615 1.00 73.69 516 THR A N 1
ATOM 4111 C CA . THR A 1 516 ? 4.775 -8.590 47.424 1.00 73.69 516 THR A CA 1
ATOM 4112 C C . THR A 1 516 ? 3.561 -8.032 48.172 1.00 73.69 516 THR A C 1
ATOM 4114 O O . THR A 1 516 ? 2.461 -7.977 47.610 1.00 73.69 516 THR A O 1
ATOM 4117 N N . ALA A 1 517 ? 3.741 -7.546 49.405 1.00 73.81 517 ALA A N 1
ATOM 4118 C CA . ALA A 1 517 ? 2.681 -6.924 50.200 1.00 73.81 517 ALA A CA 1
ATOM 4119 C C . ALA A 1 517 ? 2.202 -5.607 49.577 1.00 73.81 517 ALA A C 1
ATOM 4121 O O . ALA A 1 517 ? 0.997 -5.373 49.446 1.00 73.81 517 ALA A O 1
ATOM 4122 N N . SER A 1 518 ? 3.130 -4.760 49.125 1.00 73.94 518 SER A N 1
ATOM 4123 C CA . SER A 1 518 ? 2.817 -3.512 48.423 1.00 73.94 518 SER A CA 1
ATOM 4124 C C . SER A 1 518 ? 2.013 -3.780 47.144 1.00 73.94 518 SER A C 1
ATOM 4126 O O . SER A 1 518 ? 0.940 -3.199 46.934 1.00 73.94 518 SER A O 1
ATOM 4128 N N . TYR A 1 519 ? 2.458 -4.744 46.332 1.00 74.94 519 TYR A N 1
ATOM 4129 C CA . TYR A 1 519 ? 1.750 -5.193 45.134 1.00 74.94 519 TYR A CA 1
ATOM 4130 C C . TYR A 1 519 ? 0.332 -5.696 45.449 1.00 74.94 519 TYR A C 1
ATOM 4132 O O . TYR A 1 519 ? -0.644 -5.301 44.798 1.00 74.94 519 TYR A O 1
ATOM 4140 N N . ALA A 1 520 ? 0.195 -6.530 46.481 1.00 73.94 520 ALA A N 1
ATOM 4141 C CA .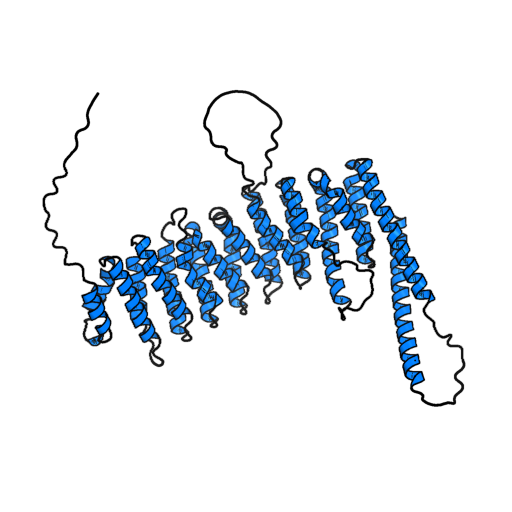 ALA A 1 520 ? -1.078 -7.080 46.920 1.00 73.94 520 ALA A CA 1
ATOM 4142 C C . ALA A 1 520 ? -2.060 -5.997 47.392 1.00 73.94 520 ALA A C 1
ATOM 4144 O O . ALA A 1 520 ? -3.225 -6.011 46.987 1.00 73.94 520 ALA A O 1
ATOM 4145 N N . ILE A 1 521 ? -1.597 -5.017 48.176 1.00 76.62 521 ILE A N 1
ATOM 4146 C CA . ILE A 1 521 ? -2.404 -3.884 48.655 1.00 76.62 521 ILE A CA 1
ATOM 4147 C C . ILE A 1 521 ? -2.905 -3.037 47.481 1.00 76.62 521 ILE A C 1
ATOM 4149 O O . ILE A 1 521 ? -4.095 -2.706 47.416 1.00 76.62 521 ILE A O 1
ATOM 4153 N N . VAL A 1 522 ? -2.032 -2.714 46.519 1.00 76.75 522 VAL A N 1
ATOM 4154 C CA . VAL A 1 522 ? -2.413 -1.967 45.308 1.00 76.75 522 VAL A CA 1
ATOM 4155 C C . VAL A 1 522 ? -3.475 -2.735 44.520 1.00 76.75 522 VAL A C 1
ATOM 4157 O O . VAL A 1 522 ? -4.493 -2.162 44.112 1.00 76.75 522 VAL A O 1
ATOM 4160 N N . ARG A 1 523 ? -3.289 -4.047 44.350 1.00 73.50 523 ARG A N 1
ATOM 4161 C CA . ARG A 1 523 ? -4.232 -4.914 43.640 1.00 73.50 523 ARG A CA 1
ATOM 4162 C C . ARG A 1 523 ? -5.570 -5.036 44.377 1.00 73.50 523 ARG A C 1
ATOM 4164 O O . ARG A 1 523 ? -6.618 -4.954 43.738 1.00 73.50 523 ARG A O 1
ATOM 4171 N N . MET A 1 524 ? -5.552 -5.139 45.705 1.00 76.00 524 MET A N 1
ATOM 4172 C CA . MET A 1 524 ? -6.745 -5.209 46.552 1.00 76.00 524 MET A CA 1
ATOM 4173 C C . MET A 1 524 ? -7.548 -3.906 46.500 1.00 76.00 524 MET A C 1
ATOM 4175 O O . MET A 1 524 ? -8.754 -3.933 46.257 1.00 76.00 524 MET A O 1
ATOM 4179 N N . ARG A 1 525 ? -6.887 -2.747 46.620 1.00 77.50 525 ARG A N 1
ATOM 4180 C CA . ARG A 1 525 ? -7.524 -1.427 46.464 1.00 77.50 525 ARG A CA 1
ATOM 4181 C C . ARG A 1 525 ? -8.171 -1.272 45.087 1.00 77.50 525 ARG A C 1
ATOM 4183 O O . ARG A 1 525 ? -9.289 -0.763 44.970 1.00 77.50 525 ARG A O 1
ATOM 4190 N N . ASN A 1 526 ? -7.472 -1.708 44.041 1.00 75.75 526 ASN A N 1
ATOM 4191 C CA . ASN A 1 526 ? -7.979 -1.675 42.675 1.00 75.75 526 ASN A CA 1
ATOM 4192 C C . ASN A 1 526 ? -9.213 -2.564 42.490 1.00 75.75 526 ASN A C 1
ATOM 4194 O O . ASN A 1 526 ? -10.169 -2.151 41.833 1.00 75.75 526 ASN A O 1
ATOM 4198 N N . HIS A 1 527 ? -9.212 -3.737 43.116 1.00 75.31 527 HIS A N 1
ATOM 4199 C CA . HIS A 1 527 ? -10.318 -4.681 43.074 1.00 75.31 527 HIS A CA 1
ATOM 4200 C C . HIS A 1 527 ? -11.555 -4.188 43.838 1.00 75.31 527 HIS A C 1
ATOM 4202 O O . HIS A 1 527 ? -12.649 -4.183 43.282 1.00 75.31 527 HIS A O 1
ATOM 4208 N N . ILE A 1 528 ? -11.382 -3.651 45.050 1.00 76.44 528 ILE A N 1
ATOM 4209 C CA . ILE A 1 528 ? -12.478 -3.046 45.831 1.00 76.44 528 ILE A CA 1
ATOM 4210 C C . ILE A 1 528 ? -13.157 -1.927 45.030 1.00 76.44 528 ILE A C 1
ATOM 4212 O O . ILE A 1 528 ? -14.382 -1.850 44.966 1.00 76.44 528 ILE A O 1
ATOM 4216 N N . SER A 1 529 ? -12.367 -1.081 44.360 1.00 75.56 529 SER A N 1
ATOM 4217 C CA . SER A 1 529 ? -12.894 -0.034 43.479 1.00 75.56 529 SER A CA 1
ATOM 4218 C C . SER A 1 529 ? -13.719 -0.596 42.315 1.00 75.56 529 SER A C 1
ATOM 4220 O O . SER A 1 529 ? -14.708 0.028 41.940 1.00 75.56 529 SER A O 1
ATOM 4222 N N . LEU A 1 530 ? -13.315 -1.733 41.740 1.00 76.88 530 LEU A N 1
ATOM 4223 C CA . LEU A 1 530 ? -14.049 -2.407 40.668 1.00 76.88 530 LEU A CA 1
ATOM 4224 C C . LEU A 1 530 ? -15.377 -2.977 41.181 1.00 76.88 530 LEU A C 1
ATOM 4226 O O . LEU A 1 530 ? -16.410 -2.781 40.551 1.00 76.88 530 LEU A O 1
ATOM 4230 N N . GLN A 1 531 ? -15.361 -3.629 42.346 1.00 75.06 531 GLN A N 1
ATOM 4231 C CA . GLN A 1 531 ? -16.562 -4.185 42.972 1.00 75.06 531 GLN A CA 1
ATOM 4232 C C . GLN A 1 531 ? -17.597 -3.106 43.273 1.00 75.06 531 GLN A C 1
ATOM 4234 O O . GLN A 1 531 ? -18.769 -3.261 42.949 1.00 75.06 531 GLN A O 1
ATOM 4239 N N . LEU A 1 532 ? -17.161 -1.964 43.808 1.00 75.56 532 LEU A N 1
ATOM 4240 C CA . LEU A 1 532 ? -18.042 -0.816 44.021 1.00 75.56 532 LEU A CA 1
ATOM 4241 C C . LEU A 1 532 ? -18.669 -0.298 42.718 1.00 75.56 532 LEU A C 1
ATOM 4243 O O . LEU A 1 532 ? -19.794 0.194 42.747 1.00 75.56 532 LEU A O 1
ATOM 4247 N N . GLN A 1 533 ? -17.963 -0.395 41.588 1.00 73.56 533 GLN A N 1
ATOM 4248 C CA . GLN A 1 533 ? -18.498 -0.020 40.279 1.00 73.56 533 GLN A CA 1
ATOM 4249 C C . GLN A 1 533 ? -19.507 -1.063 39.773 1.00 73.56 533 GLN A C 1
ATOM 4251 O O . GLN A 1 533 ? -20.572 -0.681 39.295 1.00 73.56 533 GLN A O 1
ATOM 4256 N N . LEU A 1 534 ? -19.216 -2.358 39.946 1.00 75.69 534 LEU A N 1
ATOM 4257 C CA . LEU A 1 534 ? -20.135 -3.456 39.625 1.00 75.69 534 LEU A CA 1
ATOM 4258 C C . LEU A 1 534 ? -21.446 -3.352 40.410 1.00 75.69 534 LEU A C 1
ATOM 4260 O O . LEU A 1 534 ? -22.499 -3.510 39.822 1.00 75.69 534 LEU A O 1
ATOM 4264 N N . PHE A 1 535 ? -21.407 -3.014 41.703 1.00 72.31 535 PHE A N 1
ATOM 4265 C CA . PHE A 1 535 ? -22.625 -2.830 42.507 1.00 72.31 535 PHE A CA 1
ATOM 4266 C C . PHE A 1 535 ? -23.492 -1.637 42.077 1.00 72.31 535 PHE A C 1
ATOM 4268 O O . PHE A 1 535 ? -24.665 -1.580 42.436 1.00 72.31 535 PHE A O 1
ATOM 4275 N N . ARG A 1 536 ? -22.919 -0.657 41.369 1.00 69.56 536 ARG A N 1
ATOM 4276 C CA . ARG A 1 536 ? -23.650 0.511 40.847 1.00 69.56 536 ARG A CA 1
ATOM 4277 C C . ARG A 1 536 ? -24.243 0.281 39.458 1.00 69.56 536 ARG A C 1
ATOM 4279 O O . ARG A 1 536 ? -25.051 1.100 39.034 1.00 69.56 536 ARG A O 1
ATOM 4286 N N . THR A 1 537 ? -23.767 -0.746 38.758 1.00 62.25 537 THR A N 1
ATOM 4287 C CA . THR A 1 537 ? -24.131 -1.095 37.381 1.00 62.25 537 THR A CA 1
ATOM 4288 C C . THR A 1 537 ? -25.217 -2.150 37.399 1.00 62.25 537 THR A C 1
ATOM 4290 O O . THR A 1 537 ? -26.141 -2.036 36.570 1.00 62.25 537 THR A O 1
#

Nearest PDB structures (foldseek):
  8ucq-assembly1_A  TM=5.542E-01  e=1.257E-13  Thermothielavioides terrestris
  1v18-assembly1_A  TM=2.960E-01  e=2.753E-04  Mus musculus
  2z6g-assembly1_A  TM=2.771E-01  e=2.103E-04  Danio rerio
  8ga7-assembly1_A  TM=1.385E-01  e=4.394E-03  synthetic construct
  5wfx-assembly1_B  TM=2.024E-01  e=4.116E-01  Mus musculus

Foldseek 3Di:
DDDDDDDDPPDPDDPPPDPDADDPVNLVVVLVCVVVVVPDDPVVVVVCLLCLQVHDLVSSLVNLLSLLVVLVVQQPPPPHRDCVSVVSNLSSLQNCVPPDPVSNVSSLVSVLVSLLVQLQDPPPVSVLVSLVSLLVSLLVNLVDADDPPDLVLCSSLQSLLNSLQRHPDVVSLLSSLVSLLCSCVVRVVSDASNLLSSLSSLLSQLADPDPVSNVSSLVSLVCCLPPPVCSQVVHDLVSLLSSLSSLLSNLVHPPDVVSNLVSLVSLLVLLVVLVVVPLFQDDPPPDDDDDDDDDDDDDPPDPPSVRLSNVVSSLLSLLVQLPPPDLSSNQSSLVSSLVSCLVCVVRDALVSVVVCCVRRQVVLLDDPPPPVDDDDDDDDDPVVVVSSLVSSLSNLLSVLVSCLRCVVSCVVCLLVNLVSLLVQCLDLDLVSNVSSLVSLVSNCVSCVPPDDPVSVVSSVVSNVVSLVSLVVVLVVLVVLLVPQDQPPPPDDDDPDDDDDPVVVVVVVSNVVSVVSNVVSVVSNVSSVVSNVSVVVD

Sequence (537 aa):
MAAVRGGSYDSTTAKNNASPLVTTEQINNFISNINLLDQIGIFELNHIFAHSQRLNSDAIVAFVKALCKVSMTELQSPTDPRIFCLTKIVEIAHYNMNRIRLVWTRIWKVLSDFFVSVGLSENLSVAIFVMDSLRQLAMKFLEREELANYNFQNEFLQPFAVVMQKSNAPEVRELIVRCVSQMVLSRVNNVKSGWKSVFTVFTAAAADDRRSIVLLAFETMEKIVRDYFPYITETETTTFTDCVKCLITFTSSKFSSDASLNAIAFLRFCAVKLAEEGFVCHEKDTDQQPNNLDSSDGSVAVPKDDHVYFWVPLLAGLARLTADSRPTIRKGAVEVLFDILKDHGHLFSQSFWANIFESVIYPLFGSESFIPNGHNSSVNSPEDDSWNFETKMVALKCLADLYITFFEVMRPELSRVTSVVTNFIRSPYKQSASTGLSVFQLLTEGLASKLSKEEWEKILLCFKESAAHTFVVFDKIVRMMQNIEIPDRNESYSEAEQYSDNDIYNADEEEANMETASYAIVRMRNHISLQLQLFRT

pLDDT: mean 79.02, std 20.87, range [26.39, 98.56]

Secondary structure (DSSP, 8-state):
-----------------PPPPPPHHHHHHHHHTGGGTTTS-HHHHHHHHHTGGGS-HHHHHHHHHHHHHHHHHHHT-SS----HHHHHHHHHHHHHTTS-HHHHHHHHHHHHHHHHHHHT-S-HHHHHHHHHHHHHHHHHHTTSPPPTT--HHHHHHHHHHHHHHH---HHHHHHHHHHHHHHHHHHGGG-STTHHHHHHHHHHHHT-S-HHHHHHHHHHHHHHHHH-HHHHHTT-HHHHHHHHHHHHHHHT-SS-HHHHHHHHHHHHHHHHHHHHTT---------S-----------------TTHHHHHHHHHHHHHHTT-SSHHHHHHHHHHHHHHHHHHGGG--HHHHHHHIIIIIHHHT----------------HHHHHHHHHHHHHHHHHHHHHHHHTHHHHGGGHHHHHHHHHHHHT-SSHHHHHHHHHHHHHHHHHHTTT--HHHHHHHHHHHHHHHHHHHHHHHHHHHHHHT-----TTS---S-----THHHHHHHHHHHHHHHHHHHHHHHHHHHHHHHHHTT-